Protein AF-A0A524I7G1-F1 (afdb_monomer_lite)

Radius of gyration: 54.38 Å; chains: 1; bounding box: 117×75×158 Å

Structure (mmCIF, N/CA/C/O backbone):
data_AF-A0A524I7G1-F1
#
_entry.id   AF-A0A524I7G1-F1
#
loop_
_atom_site.group_PDB
_atom_site.id
_atom_site.type_symbol
_atom_site.label_atom_id
_atom_site.label_alt_id
_atom_site.label_comp_id
_atom_site.label_asym_id
_atom_site.label_entity_id
_atom_site.label_seq_id
_atom_site.pdbx_PDB_ins_code
_atom_site.Cartn_x
_atom_site.Cartn_y
_atom_site.Cartn_z
_atom_site.occupancy
_atom_site.B_iso_or_equiv
_atom_site.auth_seq_id
_atom_site.auth_comp_id
_atom_site.auth_asym_id
_atom_site.auth_atom_id
_atom_site.pdbx_PDB_model_num
ATOM 1 N N . MET A 1 1 ? -1.199 40.146 -35.892 1.00 46.69 1 MET A N 1
ATOM 2 C CA . MET A 1 1 ? -0.557 39.262 -34.895 1.00 46.69 1 MET A CA 1
ATOM 3 C C . MET A 1 1 ? 0.702 39.937 -34.345 1.00 46.69 1 MET A C 1
ATOM 5 O O . MET A 1 1 ? 1.785 39.665 -34.828 1.00 46.69 1 MET A O 1
ATOM 9 N N . GLU A 1 2 ? 0.576 40.839 -33.365 1.00 46.53 2 GLU A N 1
ATOM 10 C CA . GLU A 1 2 ? 1.719 41.584 -32.778 1.00 46.53 2 GLU A CA 1
ATOM 11 C C . GLU A 1 2 ? 1.653 41.662 -31.230 1.00 46.53 2 GLU A C 1
ATOM 13 O O . GLU A 1 2 ? 2.109 42.612 -30.600 1.00 46.53 2 GLU A O 1
ATOM 18 N N . GLY A 1 3 ? 1.058 40.661 -30.571 1.00 43.62 3 GLY A N 1
ATOM 19 C CA . GLY A 1 3 ? 0.823 40.699 -29.116 1.00 43.62 3 GLY A CA 1
ATOM 20 C C . GLY A 1 3 ? 1.832 39.930 -28.258 1.00 43.62 3 GLY A C 1
ATOM 21 O O . GLY A 1 3 ? 2.107 40.324 -27.128 1.00 43.62 3 GLY A O 1
ATOM 22 N N . LEU A 1 4 ? 2.394 38.829 -28.768 1.00 42.44 4 LEU A N 1
ATOM 23 C CA . LEU A 1 4 ? 3.133 37.868 -27.934 1.00 42.44 4 LEU A CA 1
ATOM 24 C C . LEU A 1 4 ? 4.644 38.128 -27.906 1.00 42.44 4 LEU A C 1
ATOM 26 O O . LEU A 1 4 ? 5.253 38.078 -26.839 1.00 42.44 4 LEU A O 1
ATOM 30 N N . PHE A 1 5 ? 5.238 38.514 -29.037 1.00 43.06 5 PHE A N 1
ATOM 31 C CA . PHE A 1 5 ? 6.675 38.798 -29.128 1.00 43.06 5 PHE A CA 1
ATOM 32 C C . PHE A 1 5 ? 7.083 40.034 -28.306 1.00 43.06 5 PHE A C 1
ATOM 34 O O . PHE A 1 5 ? 8.069 40.012 -27.569 1.00 43.06 5 PHE A O 1
ATOM 41 N N . LYS A 1 6 ? 6.257 41.089 -28.328 1.00 45.06 6 LYS A N 1
ATOM 42 C CA . LYS A 1 6 ? 6.466 42.311 -27.531 1.00 45.06 6 LYS A CA 1
ATOM 43 C C . LYS A 1 6 ? 6.351 42.040 -26.024 1.00 45.06 6 LYS A C 1
ATOM 45 O O . LYS A 1 6 ? 7.119 42.586 -25.236 1.00 45.06 6 LYS A O 1
ATOM 50 N N . LYS A 1 7 ? 5.446 41.136 -25.625 1.00 45.25 7 LYS A N 1
ATOM 51 C CA . LYS A 1 7 ? 5.251 40.715 -24.226 1.00 45.25 7 LYS A CA 1
ATOM 52 C C . LYS A 1 7 ? 6.408 39.838 -23.728 1.00 45.25 7 LYS A C 1
ATOM 54 O O . LYS A 1 7 ? 6.850 40.009 -22.594 1.00 45.25 7 LYS A O 1
ATOM 59 N N . ALA A 1 8 ? 6.962 38.985 -24.593 1.00 46.06 8 ALA A N 1
ATOM 60 C CA . ALA A 1 8 ? 8.158 38.191 -24.303 1.00 46.06 8 ALA A CA 1
ATOM 61 C C . ALA A 1 8 ? 9.418 39.064 -24.133 1.00 46.06 8 ALA A C 1
ATOM 63 O O . ALA A 1 8 ? 10.217 38.824 -23.228 1.00 46.06 8 ALA A O 1
ATOM 64 N N . LEU A 1 9 ? 9.564 40.125 -24.935 1.00 47.22 9 LEU A N 1
ATOM 65 C CA . LEU A 1 9 ? 10.665 41.088 -24.805 1.00 47.22 9 LEU A CA 1
ATOM 66 C C . LEU A 1 9 ? 10.594 41.902 -23.503 1.00 47.22 9 LEU A C 1
ATOM 68 O O . LEU A 1 9 ? 11.620 42.092 -22.849 1.00 47.22 9 LEU A O 1
ATOM 72 N N . ILE A 1 10 ? 9.396 42.323 -23.078 1.00 49.62 10 ILE A N 1
ATOM 73 C CA . ILE A 1 10 ? 9.199 43.042 -21.806 1.00 49.62 10 ILE A CA 1
ATOM 74 C C . ILE A 1 10 ? 9.500 42.129 -20.608 1.00 49.62 10 ILE A C 1
ATOM 76 O O . ILE A 1 10 ? 10.210 42.541 -19.691 1.00 49.62 10 ILE A O 1
ATOM 80 N N . LEU A 1 11 ? 9.052 40.869 -20.646 1.00 46.66 11 LEU A N 1
ATOM 81 C CA . LEU A 1 11 ? 9.322 39.887 -19.589 1.00 46.66 11 LEU A CA 1
ATOM 82 C C . LEU A 1 11 ? 10.808 39.505 -19.507 1.00 46.66 11 LEU A C 1
ATOM 84 O O . LEU A 1 11 ? 11.337 39.367 -18.405 1.00 46.66 11 LEU A O 1
ATOM 88 N N . ARG A 1 12 ? 11.517 39.407 -20.641 1.00 45.84 12 ARG A N 1
ATOM 89 C CA . ARG A 1 12 ? 12.973 39.171 -20.669 1.00 45.84 12 ARG A CA 1
ATOM 90 C C . ARG A 1 12 ? 13.753 40.349 -20.073 1.00 45.84 12 ARG A C 1
ATOM 92 O O . ARG A 1 12 ? 14.701 40.125 -19.322 1.00 45.84 12 ARG A O 1
ATOM 99 N N . ARG A 1 13 ? 13.311 41.588 -20.326 1.00 43.94 13 ARG A N 1
ATOM 100 C CA . ARG A 1 13 ? 13.908 42.811 -19.757 1.00 43.94 13 ARG A CA 1
ATOM 101 C C . ARG A 1 13 ? 13.648 42.938 -18.249 1.00 43.94 13 ARG A C 1
ATOM 103 O O . ARG A 1 13 ? 14.554 43.294 -17.503 1.00 43.94 13 ARG A O 1
ATOM 110 N N . GLN A 1 14 ? 12.451 42.567 -17.785 1.00 41.66 14 GLN A N 1
ATOM 111 C CA . GLN A 1 14 ? 12.109 42.507 -16.355 1.00 41.66 14 GLN A CA 1
ATOM 112 C C . GLN A 1 14 ? 12.912 41.435 -15.601 1.00 41.66 14 GLN A C 1
ATOM 114 O O . GLN A 1 14 ? 13.353 41.675 -14.477 1.00 41.66 14 GLN A O 1
ATOM 119 N N . LYS A 1 15 ? 13.160 40.273 -16.225 1.00 43.09 15 LYS A N 1
ATOM 120 C CA . LYS A 1 15 ? 13.949 39.184 -15.623 1.00 43.09 15 LYS A CA 1
ATOM 121 C C . LYS A 1 15 ? 15.436 39.544 -15.488 1.00 43.09 15 LYS A C 1
ATOM 123 O O . LYS A 1 15 ? 16.045 39.176 -14.489 1.00 43.09 15 LYS A O 1
ATOM 128 N N . GLN A 1 16 ? 15.989 40.307 -16.437 1.00 41.03 16 GLN A N 1
ATOM 129 C CA . GLN A 1 16 ? 17.364 40.824 -16.359 1.00 41.03 16 GLN A CA 1
ATOM 130 C C . GLN A 1 16 ? 17.542 41.918 -15.293 1.00 41.03 16 GLN A C 1
ATOM 132 O O . GLN A 1 16 ? 18.594 41.984 -14.666 1.00 41.03 16 GLN A O 1
ATOM 137 N N . LEU A 1 17 ? 16.520 42.738 -15.022 1.00 36.72 17 LEU A N 1
ATOM 138 C CA . LEU A 1 17 ? 16.578 43.738 -13.943 1.00 36.72 17 LEU A CA 1
ATOM 139 C C . LEU A 1 17 ? 16.483 43.099 -12.547 1.00 36.72 17 LEU A C 1
ATOM 141 O O . LEU A 1 17 ? 17.135 43.553 -11.610 1.00 36.72 17 LEU A O 1
ATOM 145 N N . LEU A 1 18 ? 15.735 42.001 -12.411 1.00 39.38 18 LEU A N 1
ATOM 146 C CA . LEU A 1 18 ? 15.604 41.264 -11.148 1.00 39.38 18 LEU A CA 1
ATOM 147 C C . LEU A 1 18 ? 16.825 40.390 -10.814 1.00 39.38 18 LEU A C 1
ATOM 149 O O . LEU A 1 18 ? 17.069 40.128 -9.636 1.00 39.38 18 LEU A O 1
ATOM 153 N N . SER A 1 19 ? 17.623 39.970 -11.805 1.00 39.62 19 SER A N 1
ATOM 154 C CA . SER A 1 19 ? 18.880 39.247 -11.553 1.00 39.62 19 SER A CA 1
ATOM 155 C C . SER A 1 19 ? 20.013 40.152 -11.063 1.00 39.62 19 SER A C 1
ATOM 157 O O . SER A 1 19 ? 20.916 39.667 -10.392 1.00 39.62 19 SER A O 1
ATOM 159 N N . VAL A 1 20 ? 19.950 41.459 -11.339 1.00 39.66 20 VAL A N 1
ATOM 160 C CA . VAL A 1 20 ? 20.956 42.440 -10.886 1.00 39.66 20 VAL A CA 1
ATOM 161 C C . VAL A 1 20 ? 20.718 42.878 -9.431 1.00 39.66 20 VAL A C 1
ATOM 163 O O . VAL A 1 20 ? 21.661 43.228 -8.734 1.00 39.66 20 VAL A O 1
ATOM 166 N N . ILE A 1 21 ? 19.487 42.772 -8.918 1.00 40.44 21 ILE A N 1
ATOM 167 C CA . ILE A 1 21 ? 19.140 43.167 -7.536 1.00 40.44 21 ILE A CA 1
ATOM 168 C C . ILE A 1 21 ? 19.451 42.054 -6.508 1.00 40.44 21 ILE A C 1
ATOM 170 O O . ILE A 1 21 ? 19.509 42.316 -5.308 1.00 40.44 21 ILE A O 1
ATOM 174 N N . LYS A 1 22 ? 19.693 40.807 -6.944 1.00 39.81 22 LYS A N 1
ATOM 175 C CA . LYS A 1 22 ? 19.838 39.651 -6.034 1.00 39.81 22 LYS A CA 1
ATOM 176 C C . LYS A 1 22 ? 21.284 39.224 -5.738 1.00 39.81 22 LYS A C 1
ATOM 178 O O . LYS A 1 22 ? 21.479 38.342 -4.904 1.00 39.81 22 LYS A O 1
ATOM 183 N N . SER A 1 23 ? 22.303 39.831 -6.354 1.00 36.16 23 SER A N 1
ATOM 184 C CA . SER A 1 23 ? 23.707 39.510 -6.055 1.00 36.16 23 SER A CA 1
ATOM 185 C C . SER A 1 23 ? 24.426 40.653 -5.334 1.00 36.16 23 SER A C 1
ATOM 187 O O . SER A 1 23 ? 24.880 41.601 -5.964 1.00 36.16 23 SER A O 1
ATOM 189 N N . ARG A 1 24 ? 24.596 40.457 -4.019 1.00 33.34 24 ARG A N 1
ATOM 190 C CA . ARG A 1 24 ? 25.466 41.178 -3.068 1.00 33.34 24 ARG A CA 1
ATOM 191 C C . ARG A 1 24 ? 25.043 42.598 -2.680 1.00 33.34 24 ARG A C 1
ATOM 193 O O . ARG A 1 24 ? 25.169 43.554 -3.432 1.00 33.34 24 ARG A O 1
ATOM 200 N N . GLY A 1 25 ? 24.646 42.723 -1.413 1.00 40.25 25 GLY A N 1
ATOM 201 C CA . GLY A 1 25 ? 24.700 43.989 -0.701 1.00 40.25 25 GLY A CA 1
ATOM 202 C C . GLY A 1 25 ? 26.152 44.422 -0.519 1.00 40.25 25 GLY A C 1
ATOM 203 O O . GLY A 1 25 ? 26.925 43.701 0.095 1.00 40.25 25 GLY A O 1
ATOM 204 N N . THR A 1 26 ? 26.494 45.562 -1.105 1.00 31.53 26 THR A N 1
ATOM 205 C CA . THR A 1 26 ? 27.178 46.712 -0.496 1.00 31.53 26 THR A CA 1
ATOM 206 C C . THR A 1 26 ? 27.207 47.817 -1.547 1.00 31.53 26 THR A C 1
ATOM 208 O O . THR A 1 26 ? 27.421 47.563 -2.729 1.00 31.53 26 THR A O 1
ATOM 211 N N . SER A 1 27 ? 26.936 49.029 -1.089 1.00 41.47 27 SER A N 1
ATOM 212 C CA . SER A 1 27 ? 26.895 50.305 -1.796 1.00 41.47 27 SER A CA 1
ATOM 213 C C . SER A 1 27 ? 28.034 50.504 -2.803 1.00 41.47 27 SER A C 1
ATOM 215 O O . SER A 1 27 ? 29.186 50.326 -2.429 1.00 41.47 27 SER A O 1
ATOM 217 N N . SER A 1 28 ? 27.699 50.936 -4.025 1.00 35.47 28 SER A N 1
ATOM 218 C CA . SER A 1 28 ? 28.383 52.013 -4.766 1.00 35.47 28 SER A CA 1
ATOM 219 C C . SER A 1 28 ? 27.635 52.309 -6.069 1.00 35.47 28 SER A C 1
ATOM 221 O O . SER A 1 28 ? 27.418 51.434 -6.905 1.00 35.47 28 SER A O 1
ATOM 223 N N . ILE A 1 29 ? 27.206 53.562 -6.220 1.00 43.28 29 ILE A N 1
ATOM 224 C CA . ILE A 1 29 ? 26.580 54.104 -7.427 1.00 43.28 29 ILE A CA 1
ATOM 225 C C . ILE A 1 29 ? 27.719 54.549 -8.344 1.00 43.28 29 ILE A C 1
ATOM 227 O O . ILE A 1 29 ? 28.180 55.677 -8.225 1.00 43.28 29 ILE A O 1
ATOM 231 N N . GLU A 1 30 ? 28.209 53.671 -9.219 1.00 40.88 30 GLU A N 1
ATOM 232 C CA . GLU A 1 30 ? 29.258 54.072 -10.176 1.00 40.88 30 GLU A CA 1
ATOM 233 C C . GLU A 1 30 ? 29.234 53.297 -11.505 1.00 40.88 30 GLU A C 1
ATOM 235 O O . GLU A 1 30 ? 30.241 53.176 -12.190 1.00 40.88 30 GLU A O 1
ATOM 240 N N . GLY A 1 31 ? 28.075 52.760 -11.906 1.00 42.34 31 GLY A N 1
ATOM 241 C CA . GLY A 1 31 ? 28.006 51.915 -13.109 1.00 42.34 31 GLY A CA 1
ATOM 242 C C . GLY A 1 31 ? 26.712 51.948 -13.915 1.00 42.34 31 GLY A C 1
ATOM 243 O O . GLY A 1 31 ? 26.528 51.098 -14.781 1.00 42.34 31 GLY A O 1
ATOM 244 N N . LEU A 1 32 ? 25.798 52.886 -13.662 1.00 39.69 32 LEU A N 1
ATOM 245 C CA . LEU A 1 32 ? 24.541 52.974 -14.411 1.00 39.69 32 LEU A CA 1
ATOM 246 C C . LEU A 1 32 ? 24.532 54.231 -15.280 1.00 39.69 32 LEU A C 1
ATOM 248 O O . LEU A 1 32 ? 24.134 55.303 -14.837 1.00 39.69 32 LEU A O 1
ATOM 252 N N . ASN A 1 33 ? 24.936 54.070 -16.541 1.00 45.69 33 ASN A N 1
ATOM 253 C CA . ASN A 1 33 ? 24.599 55.013 -17.605 1.00 45.69 33 ASN A CA 1
ATOM 254 C C . ASN A 1 33 ? 23.084 54.938 -17.861 1.00 45.69 33 ASN A C 1
ATOM 256 O O . ASN A 1 33 ? 22.608 54.155 -18.684 1.00 45.69 33 ASN A O 1
ATOM 260 N N . LEU A 1 34 ? 22.327 55.729 -17.105 1.00 46.25 34 LEU A N 1
ATOM 261 C CA . LEU A 1 34 ? 20.907 56.001 -17.309 1.00 46.25 34 LEU A CA 1
ATOM 262 C C . LEU A 1 34 ? 20.759 57.471 -17.743 1.00 46.25 34 LEU A C 1
ATOM 264 O O . LEU A 1 34 ? 21.398 58.330 -17.136 1.00 46.25 34 LEU A O 1
ATOM 268 N N . PRO A 1 35 ? 19.936 57.788 -18.760 1.00 49.19 35 PRO A N 1
ATOM 269 C CA . PRO A 1 35 ? 19.720 59.164 -19.202 1.00 49.19 35 PRO A CA 1
ATOM 270 C C . PRO A 1 35 ? 19.183 60.048 -18.067 1.00 49.19 35 PRO A C 1
ATOM 272 O O . PRO A 1 35 ? 18.257 59.668 -17.345 1.00 49.19 35 PRO A O 1
ATOM 275 N N . GLU A 1 36 ? 19.753 61.243 -17.911 1.00 50.78 36 GLU A N 1
ATOM 276 C CA . GLU A 1 36 ? 19.359 62.208 -16.885 1.00 50.78 36 GLU A CA 1
ATOM 277 C C . GLU A 1 36 ? 17.885 62.630 -17.045 1.00 50.78 36 GLU A C 1
ATOM 279 O O . GLU A 1 36 ? 17.520 63.323 -17.991 1.00 50.78 36 GLU A O 1
ATOM 284 N N . GLY A 1 37 ? 17.016 62.235 -16.103 1.00 54.12 37 GLY A N 1
ATOM 285 C CA . GLY A 1 37 ? 15.655 62.788 -15.998 1.00 54.12 37 GLY A CA 1
ATOM 286 C C . GLY A 1 37 ? 14.572 61.875 -15.412 1.00 54.12 37 GLY A C 1
ATOM 287 O O . GLY A 1 37 ? 13.609 62.381 -14.836 1.00 54.12 37 GLY A O 1
ATOM 288 N N . GLU A 1 38 ? 14.708 60.548 -15.488 1.00 48.97 38 GLU A N 1
ATOM 289 C CA . GLU A 1 38 ? 13.632 59.625 -15.068 1.00 48.97 38 GLU A CA 1
ATOM 290 C C . GLU A 1 38 ? 13.633 59.287 -13.568 1.00 48.97 38 GLU A C 1
ATOM 292 O O . GLU A 1 38 ? 12.568 59.110 -12.974 1.00 48.97 38 GLU A O 1
ATOM 297 N N . GLY A 1 39 ? 14.795 59.300 -12.905 1.00 45.94 39 GLY A N 1
ATOM 298 C CA . GLY A 1 39 ? 14.904 58.934 -11.483 1.00 45.94 39 GLY A CA 1
ATOM 299 C C . GLY A 1 39 ? 14.147 59.862 -10.521 1.00 45.94 39 GLY A C 1
ATOM 300 O O . GLY A 1 39 ? 13.663 59.421 -9.481 1.00 45.94 39 GLY A O 1
ATOM 301 N N . ARG A 1 40 ? 13.968 61.142 -10.878 1.00 52.66 40 ARG A N 1
ATOM 302 C CA . ARG A 1 40 ? 13.246 62.109 -10.027 1.00 52.66 40 ARG A CA 1
ATOM 303 C C . ARG A 1 40 ? 11.725 61.948 -10.097 1.00 52.66 40 ARG A C 1
ATOM 305 O O . ARG A 1 40 ? 11.042 62.292 -9.138 1.00 52.66 40 ARG A O 1
ATOM 312 N N . LYS A 1 41 ? 11.187 61.410 -11.199 1.00 50.75 41 LYS A N 1
ATOM 313 C CA . LYS A 1 41 ? 9.737 61.207 -11.368 1.00 50.75 41 LYS A CA 1
ATOM 314 C C . LYS A 1 41 ? 9.225 60.032 -10.537 1.00 50.75 41 LYS A C 1
ATOM 316 O O . LYS A 1 41 ? 8.182 60.155 -9.909 1.00 50.75 41 LYS A O 1
ATOM 321 N N . ILE A 1 42 ? 10.001 58.952 -10.461 1.00 52.59 42 ILE A N 1
ATOM 322 C CA . ILE A 1 42 ? 9.640 57.739 -9.713 1.00 52.59 42 ILE A CA 1
ATOM 323 C C . ILE A 1 42 ? 9.623 58.006 -8.198 1.00 52.59 42 ILE A C 1
ATOM 325 O O . ILE A 1 42 ? 8.712 57.565 -7.502 1.00 52.59 42 ILE A O 1
ATOM 329 N N . LEU A 1 43 ? 10.572 58.797 -7.683 1.00 50.75 43 LEU A N 1
ATOM 330 C CA . LEU A 1 43 ? 10.605 59.172 -6.262 1.00 50.75 43 LEU A CA 1
ATOM 331 C C . LEU A 1 43 ? 9.426 60.077 -5.860 1.00 50.75 43 LEU A C 1
ATOM 333 O O . LEU A 1 43 ? 8.840 59.883 -4.798 1.00 50.75 43 LEU A O 1
ATOM 337 N N . ALA A 1 44 ? 9.016 61.005 -6.732 1.00 56.34 44 ALA A N 1
ATOM 338 C CA . ALA A 1 44 ? 7.862 61.873 -6.482 1.00 56.34 44 ALA A CA 1
ATOM 339 C C . ALA A 1 44 ? 6.514 61.121 -6.506 1.00 56.34 44 ALA A C 1
ATOM 341 O O . ALA A 1 44 ? 5.548 61.552 -5.873 1.00 56.34 44 ALA A O 1
ATOM 342 N N . GLU A 1 45 ? 6.433 60.004 -7.231 1.00 51.22 45 GLU A N 1
ATOM 343 C CA . GLU A 1 45 ? 5.230 59.168 -7.323 1.00 51.22 45 GLU A CA 1
ATOM 344 C C . GLU A 1 45 ? 5.065 58.262 -6.088 1.00 51.22 45 GLU A C 1
ATOM 346 O O . GLU A 1 45 ? 3.945 58.046 -5.617 1.00 51.22 45 GLU A O 1
ATOM 351 N N . ILE A 1 46 ? 6.182 57.828 -5.490 1.00 48.50 46 ILE A N 1
ATOM 352 C CA . ILE A 1 46 ? 6.214 57.044 -4.246 1.00 48.50 46 ILE A CA 1
ATOM 353 C C . ILE A 1 46 ? 5.783 57.895 -3.037 1.00 48.50 46 ILE A C 1
ATOM 355 O O . ILE A 1 46 ? 4.932 57.457 -2.259 1.00 48.50 46 ILE A O 1
ATOM 359 N N . ASP A 1 47 ? 6.262 59.137 -2.912 1.00 47.66 47 ASP A N 1
ATOM 360 C CA . ASP A 1 47 ? 5.874 60.031 -1.801 1.00 47.66 47 ASP A CA 1
ATOM 361 C C . ASP A 1 47 ? 4.384 60.424 -1.834 1.00 47.66 47 ASP A C 1
ATOM 363 O O . ASP A 1 47 ? 3.738 60.608 -0.790 1.00 47.66 47 ASP A O 1
ATOM 367 N N . ARG A 1 48 ? 3.793 60.495 -3.035 1.00 48.53 48 ARG A N 1
ATOM 368 C CA . ARG A 1 48 ? 2.361 60.783 -3.219 1.00 48.53 48 ARG A CA 1
ATOM 369 C C . ARG A 1 48 ? 1.462 59.620 -2.799 1.00 48.53 48 ARG A C 1
ATOM 371 O O . ARG A 1 48 ? 0.366 59.865 -2.300 1.00 48.53 48 ARG A O 1
ATOM 378 N N . ALA A 1 49 ? 1.921 58.378 -2.953 1.00 44.47 49 ALA A N 1
ATOM 379 C CA . ALA A 1 49 ? 1.166 57.189 -2.558 1.00 44.47 49 ALA A CA 1
ATOM 380 C C . ALA A 1 49 ? 1.179 56.953 -1.034 1.00 44.47 49 ALA A C 1
ATOM 382 O O . ALA A 1 49 ? 0.211 56.431 -0.479 1.00 44.47 49 ALA A O 1
ATOM 383 N N . VAL A 1 50 ? 2.237 57.384 -0.340 1.00 47.28 50 VAL A N 1
ATOM 384 C CA . VAL A 1 50 ? 2.417 57.166 1.109 1.00 47.28 50 VAL A CA 1
ATOM 385 C C . VAL A 1 50 ? 1.723 58.240 1.964 1.00 47.28 50 VAL A C 1
ATOM 387 O O . VAL A 1 50 ? 1.351 57.987 3.111 1.00 47.28 50 VAL A O 1
ATOM 390 N N . SER A 1 51 ? 1.441 59.419 1.406 1.00 45.25 51 SER A N 1
ATOM 391 C CA . SER A 1 51 ? 0.858 60.545 2.158 1.00 45.25 51 SER A CA 1
ATOM 392 C C . SER A 1 51 ? -0.677 60.507 2.310 1.00 45.25 51 SER A C 1
ATOM 394 O O . SER A 1 51 ? -1.243 61.343 3.010 1.00 45.25 51 SER A O 1
ATOM 396 N N . GLY A 1 52 ? -1.375 59.550 1.681 1.00 44.53 52 GLY A N 1
ATOM 397 C CA . GLY A 1 52 ? -2.840 59.577 1.529 1.00 44.53 52 GLY A CA 1
ATOM 398 C C . GLY A 1 52 ? -3.693 58.908 2.618 1.00 44.53 52 GLY A C 1
ATOM 399 O O . GLY A 1 52 ? -4.911 59.070 2.594 1.00 44.53 52 GLY A O 1
ATOM 400 N N . LYS A 1 53 ? -3.124 58.150 3.567 1.00 43.44 53 LYS A N 1
ATOM 401 C CA . LYS A 1 53 ? -3.912 57.468 4.618 1.00 43.44 53 LYS A CA 1
ATOM 402 C C . LYS A 1 53 ? -3.170 57.399 5.955 1.00 43.44 53 LYS A C 1
ATOM 404 O O . LYS A 1 53 ? -2.648 56.358 6.336 1.00 43.44 53 LYS A O 1
ATOM 409 N N . LYS A 1 54 ? -3.173 58.505 6.701 1.00 37.59 54 LYS A N 1
ATOM 410 C CA . LYS A 1 54 ? -2.903 58.491 8.147 1.00 37.59 54 LYS A CA 1
ATOM 411 C C . LYS A 1 54 ? -4.236 58.456 8.897 1.00 37.59 54 LYS A C 1
ATOM 413 O O . LYS A 1 54 ? -4.928 59.465 8.969 1.00 37.59 54 LYS A O 1
ATOM 418 N N . LEU A 1 55 ? -4.598 57.295 9.443 1.00 38.78 55 LEU A N 1
ATOM 419 C CA . LEU A 1 55 ? -5.606 57.197 10.500 1.00 38.78 55 LEU A CA 1
ATOM 420 C C . LEU A 1 55 ? -4.942 57.632 11.813 1.00 38.78 55 LEU A C 1
ATOM 422 O O . LEU A 1 55 ? -3.974 57.019 12.255 1.00 38.78 55 LEU A O 1
ATOM 426 N N . LEU A 1 56 ? -5.437 58.723 12.397 1.00 43.25 56 LEU A N 1
ATOM 427 C CA . LEU A 1 56 ? -5.023 59.221 13.707 1.00 43.25 56 LEU A CA 1
ATOM 428 C C . LEU A 1 56 ? -5.600 58.300 14.791 1.00 43.25 56 LEU A C 1
ATOM 430 O O . LEU A 1 56 ? -6.807 58.282 15.022 1.00 43.25 56 LEU A O 1
ATOM 434 N N . ILE A 1 57 ? -4.730 57.529 15.437 1.00 38.09 57 ILE A N 1
ATOM 435 C CA . ILE A 1 57 ? -5.043 56.727 16.623 1.00 38.09 57 ILE A CA 1
ATOM 436 C C . ILE A 1 57 ? -4.861 57.642 17.842 1.00 38.09 57 ILE A C 1
ATOM 438 O O . ILE A 1 57 ? -3.799 58.237 17.999 1.00 38.09 57 ILE A O 1
ATOM 442 N N . ASN A 1 58 ? -5.896 57.784 18.674 1.00 48.09 58 ASN A N 1
ATOM 443 C CA . ASN A 1 58 ? -5.856 58.556 19.922 1.00 48.09 58 ASN A CA 1
ATOM 444 C C . ASN A 1 58 ? -6.035 57.625 21.141 1.00 48.09 58 ASN A C 1
ATOM 446 O O . ASN A 1 58 ? -6.720 56.597 21.052 1.00 48.09 58 ASN A O 1
ATOM 450 N N . ASP A 1 59 ? -5.473 58.029 22.283 1.00 46.81 59 ASP A N 1
ATOM 451 C CA . ASP A 1 59 ? -5.252 57.272 23.532 1.00 46.81 59 ASP A CA 1
ATOM 452 C C . ASP A 1 59 ? -6.521 56.879 24.322 1.00 46.81 59 ASP A C 1
ATOM 454 O O . ASP A 1 59 ? -6.456 56.478 25.482 1.00 46.81 59 ASP A O 1
ATOM 458 N N . LYS A 1 60 ? -7.710 56.945 23.711 1.00 42.09 60 LYS A N 1
ATOM 459 C CA . LYS A 1 60 ? -8.980 56.504 24.325 1.00 42.09 60 LYS A CA 1
ATOM 460 C C . LYS A 1 60 ? -9.627 55.292 23.648 1.00 42.09 60 LYS A C 1
ATOM 462 O O . LYS A 1 60 ? -10.755 54.946 23.976 1.00 42.09 60 LYS A O 1
ATOM 467 N N . THR A 1 61 ? -8.920 54.619 22.739 1.00 45.28 61 THR A N 1
ATOM 468 C CA . THR A 1 61 ? -9.473 53.482 21.971 1.00 45.28 61 THR A CA 1
ATOM 469 C C . THR A 1 61 ? -9.321 52.123 22.681 1.00 45.28 61 THR A C 1
ATOM 471 O O . THR A 1 61 ? -9.889 51.134 22.234 1.00 45.28 61 THR A O 1
ATOM 474 N N . PHE A 1 62 ? -8.622 52.049 23.821 1.00 39.50 62 PHE A N 1
ATOM 475 C CA . PHE A 1 62 ? -8.356 50.780 24.516 1.00 39.50 62 PHE A CA 1
ATOM 476 C C . PHE A 1 62 ? -8.663 50.819 26.019 1.00 39.50 62 PHE A C 1
ATOM 478 O O . PHE A 1 62 ? -7.775 50.660 26.852 1.00 39.50 62 PHE A O 1
ATOM 485 N N . SER A 1 63 ? -9.934 50.958 26.394 1.00 39.25 63 SER A N 1
ATOM 486 C CA . SER A 1 63 ? -10.371 50.545 27.734 1.00 39.25 63 SER A CA 1
ATOM 487 C C . SER A 1 63 ? -11.643 49.703 27.661 1.00 39.25 63 SER A C 1
ATOM 489 O O . SER A 1 63 ? -12.765 50.198 27.639 1.00 39.25 63 SER A O 1
ATOM 491 N N . PHE A 1 64 ? -11.450 48.384 27.629 1.00 39.69 64 PHE A N 1
ATOM 492 C CA . PHE A 1 64 ? -12.516 47.404 27.807 1.00 39.69 64 PHE A CA 1
ATOM 493 C C . PHE A 1 64 ? -12.297 46.687 29.143 1.00 39.69 64 PHE A C 1
ATOM 495 O O . PHE A 1 64 ? -11.337 45.938 29.311 1.00 39.69 64 PHE A O 1
ATOM 502 N N . THR A 1 65 ? -13.169 46.937 30.118 1.00 41.16 65 THR A N 1
ATOM 503 C CA . THR A 1 65 ? -13.188 46.240 31.409 1.00 41.16 65 THR A CA 1
ATOM 504 C C . THR A 1 65 ? -14.207 45.101 31.349 1.00 41.16 65 THR A C 1
ATOM 506 O O . THR A 1 65 ? -15.414 45.328 31.290 1.00 41.16 65 THR A O 1
ATOM 509 N N . SER A 1 66 ? -13.746 43.845 31.352 1.00 39.81 66 SER A N 1
ATOM 510 C CA . SER A 1 66 ? -14.650 42.687 31.300 1.00 39.81 66 SER A CA 1
ATOM 511 C C . SER A 1 66 ? -15.200 42.344 32.694 1.00 39.81 66 SER A C 1
ATOM 513 O O . SER A 1 66 ? -14.446 41.990 33.603 1.00 39.81 66 SER A O 1
ATOM 515 N N . LYS A 1 67 ? -16.527 42.405 32.861 1.00 43.00 67 LYS A N 1
ATOM 516 C CA . LYS A 1 67 ? -17.271 41.811 33.985 1.00 43.00 67 LYS A CA 1
ATOM 517 C C . LYS A 1 67 ? -17.734 40.405 33.586 1.00 43.00 67 LYS A C 1
ATOM 519 O O . LYS A 1 67 ? -18.822 40.278 33.036 1.00 43.00 67 LYS A O 1
ATOM 524 N N . LYS A 1 68 ? -16.919 39.376 33.850 1.00 47.47 68 LYS A N 1
ATOM 525 C CA . LYS A 1 68 ? -17.311 37.991 34.223 1.00 47.47 68 LYS A CA 1
ATOM 526 C C . LYS A 1 68 ? -16.086 37.069 34.144 1.00 47.47 68 LYS A C 1
ATOM 528 O O . LYS A 1 68 ? -15.488 36.916 33.085 1.00 47.47 68 LYS A O 1
ATOM 533 N N . LYS A 1 69 ? -15.736 36.429 35.268 1.00 49.22 69 LYS A N 1
ATOM 534 C CA . LYS A 1 69 ? -14.759 35.329 35.315 1.00 49.22 69 LYS A CA 1
ATOM 535 C C . LYS A 1 69 ? -15.332 34.144 34.533 1.00 49.22 69 LYS A C 1
ATOM 537 O O . LYS A 1 69 ? -16.202 33.449 35.044 1.00 49.22 69 LYS A O 1
ATOM 542 N N . SER A 1 70 ? -14.864 33.928 33.306 1.00 42.47 70 SER A N 1
ATOM 543 C CA . SER A 1 70 ? -15.080 32.676 32.579 1.00 42.47 70 SER A CA 1
ATOM 544 C C . SER A 1 70 ? -13.761 31.905 32.550 1.00 42.47 70 SER A C 1
ATOM 546 O O . SER A 1 70 ? -12.758 32.369 32.017 1.00 42.47 70 SER A O 1
ATOM 548 N N . PHE A 1 71 ? -13.750 30.739 33.192 1.00 48.59 71 PHE A N 1
ATOM 549 C CA . PHE A 1 71 ? -12.580 29.863 33.314 1.00 48.59 71 PHE A CA 1
ATOM 550 C C . PHE A 1 71 ? -12.277 29.086 32.009 1.00 48.59 71 PHE A C 1
ATOM 552 O O . PHE A 1 71 ? -11.262 28.411 31.918 1.00 48.59 71 PHE A O 1
ATOM 559 N N . GLY A 1 72 ? -13.124 29.197 30.974 1.00 51.78 72 GLY A N 1
ATOM 560 C CA . GLY A 1 72 ? -12.992 28.438 29.718 1.00 51.78 72 GLY A CA 1
ATOM 561 C C . GLY A 1 72 ? -12.251 29.140 28.570 1.00 51.78 72 GLY A C 1
ATOM 562 O O . GLY A 1 72 ? -11.765 28.474 27.662 1.00 51.78 72 GLY A O 1
ATOM 563 N N . LEU A 1 73 ? -12.122 30.471 28.590 1.00 45.19 73 LEU A N 1
ATOM 564 C CA . LEU A 1 73 ? -11.541 31.233 27.472 1.00 45.19 73 LEU A CA 1
ATOM 565 C C . LEU A 1 73 ? -10.021 31.025 27.272 1.00 45.19 73 LEU A C 1
ATOM 567 O O . LEU A 1 73 ? -9.609 30.862 26.124 1.00 45.19 73 LEU A O 1
ATOM 571 N N . PRO A 1 74 ? -9.177 30.943 28.324 1.00 52.22 74 PRO A N 1
ATOM 572 C CA . PRO A 1 74 ? -7.742 30.684 28.153 1.00 52.22 74 PRO A CA 1
ATOM 573 C C . PRO A 1 74 ? -7.456 29.310 27.536 1.00 52.22 74 PRO A C 1
ATOM 575 O O . PRO A 1 74 ? -6.509 29.153 26.773 1.00 52.22 74 PRO A O 1
ATOM 578 N N . LEU A 1 75 ? -8.298 28.319 27.842 1.00 56.62 75 LEU A N 1
ATOM 579 C CA . LEU A 1 75 ? -8.141 26.940 27.381 1.00 56.62 75 LEU A CA 1
ATOM 580 C C . LEU A 1 75 ? -8.494 26.806 25.893 1.00 56.62 75 LEU A C 1
ATOM 582 O O . LEU A 1 75 ? -7.762 26.163 25.147 1.00 56.62 75 LEU A O 1
ATOM 586 N N . ILE A 1 76 ? -9.544 27.501 25.443 1.00 53.00 76 ILE A N 1
ATOM 587 C CA . ILE A 1 76 ? -9.923 27.575 24.023 1.00 53.00 76 ILE A CA 1
ATOM 588 C C . ILE A 1 76 ? -8.882 28.365 23.220 1.00 53.00 76 ILE A C 1
ATOM 590 O O . ILE A 1 76 ? -8.522 27.957 22.118 1.00 53.00 76 ILE A O 1
ATOM 594 N N . ILE A 1 77 ? -8.345 29.457 23.777 1.00 54.69 77 ILE A N 1
ATOM 595 C CA . ILE A 1 77 ? -7.288 30.243 23.125 1.00 54.69 77 ILE A CA 1
ATOM 596 C C . ILE A 1 77 ? -6.015 29.405 22.974 1.00 54.69 77 ILE A C 1
ATOM 598 O O . ILE A 1 77 ? -5.472 29.330 21.873 1.00 54.69 77 ILE A O 1
ATOM 602 N N . ASN A 1 78 ? -5.585 28.704 24.024 1.00 50.12 78 ASN A N 1
ATOM 603 C CA . ASN A 1 78 ? -4.414 27.831 23.954 1.00 50.12 78 ASN A CA 1
ATOM 604 C C . ASN A 1 78 ? -4.632 26.656 22.989 1.00 50.12 78 ASN A C 1
ATOM 606 O O . ASN A 1 78 ? -3.744 26.361 22.193 1.00 50.12 78 ASN A O 1
ATOM 610 N N . ALA A 1 79 ? -5.822 26.044 22.979 1.00 56.31 79 ALA A N 1
ATOM 611 C CA . ALA A 1 79 ? -6.167 25.002 22.011 1.00 56.31 79 ALA A CA 1
ATOM 612 C C . ALA A 1 79 ? -6.138 25.531 20.565 1.00 56.31 79 ALA A C 1
ATOM 614 O O . ALA A 1 79 ? -5.573 24.886 19.686 1.00 56.31 79 ALA A O 1
ATOM 615 N N . SER A 1 80 ? -6.662 26.737 20.320 1.00 44.88 80 SER A N 1
ATOM 616 C CA . SER A 1 80 ? -6.630 27.368 18.993 1.00 44.88 80 SER A CA 1
ATOM 617 C C . SER A 1 80 ? -5.213 27.754 18.550 1.00 44.88 80 SER A C 1
ATOM 619 O O . SER A 1 80 ? -4.873 27.583 17.383 1.00 44.88 80 SER A O 1
ATOM 621 N N . ALA A 1 81 ? -4.353 28.191 19.476 1.00 53.16 81 ALA A N 1
ATOM 622 C CA . ALA A 1 81 ? -2.957 28.509 19.190 1.00 53.16 81 ALA A CA 1
ATOM 623 C C . ALA A 1 81 ? -2.154 27.253 18.820 1.00 53.16 81 ALA A C 1
ATOM 625 O O . ALA A 1 81 ? -1.397 27.277 17.852 1.00 53.16 81 ALA A O 1
ATOM 626 N N . VAL A 1 82 ? -2.370 26.138 19.526 1.00 61.41 82 VAL A N 1
ATOM 627 C CA . VAL A 1 82 ? -1.759 24.840 19.190 1.00 61.41 82 VAL A CA 1
ATOM 628 C C . VAL A 1 82 ? -2.220 24.362 17.813 1.00 61.41 82 VAL A C 1
ATOM 630 O O . VAL A 1 82 ? -1.401 23.900 17.023 1.00 61.41 82 VAL A O 1
ATOM 633 N N . LEU A 1 83 ? -3.500 24.541 17.484 1.00 60.03 83 LEU A N 1
ATOM 634 C CA . LEU A 1 83 ? -4.064 24.143 16.192 1.00 60.03 83 LEU A CA 1
ATOM 635 C C . LEU A 1 83 ? -3.502 24.988 15.034 1.00 60.03 83 LEU A C 1
ATOM 637 O O . LEU A 1 83 ? -3.156 24.444 13.988 1.00 60.03 83 LEU A O 1
ATOM 641 N N . VAL A 1 84 ? -3.318 26.298 15.233 1.00 61.12 84 VAL A N 1
ATOM 642 C CA . VAL A 1 84 ? -2.689 27.195 14.244 1.00 61.12 84 VAL A CA 1
ATOM 643 C C . VAL A 1 84 ? -1.201 26.888 14.067 1.00 61.12 84 VAL A C 1
ATOM 645 O O . VAL A 1 84 ? -0.709 26.909 12.941 1.00 61.12 84 VAL A O 1
ATOM 648 N N . ILE A 1 85 ? -0.484 26.556 15.144 1.00 57.94 85 ILE A N 1
ATOM 649 C CA . ILE A 1 85 ? 0.925 26.145 15.067 1.00 57.94 85 ILE A CA 1
ATOM 650 C C . ILE A 1 85 ? 1.048 24.795 14.346 1.00 57.94 85 ILE A C 1
ATOM 652 O O . ILE A 1 85 ? 1.887 24.665 13.460 1.00 57.94 85 ILE A O 1
ATOM 656 N N . ALA A 1 86 ? 0.184 23.821 14.649 1.00 57.41 86 ALA A N 1
ATOM 657 C CA . ALA A 1 86 ? 0.168 22.518 13.983 1.00 57.41 86 ALA A CA 1
ATOM 658 C C . ALA A 1 86 ? -0.173 22.639 12.488 1.00 57.41 86 ALA A C 1
ATOM 660 O O . ALA A 1 86 ? 0.518 22.061 11.649 1.00 57.41 86 ALA A O 1
ATOM 661 N N . ALA A 1 87 ? -1.174 23.453 12.138 1.00 57.38 87 ALA A N 1
ATOM 662 C CA . ALA A 1 87 ? -1.511 23.755 10.748 1.00 57.38 87 ALA A CA 1
ATOM 663 C C . ALA A 1 87 ? -0.369 24.498 10.035 1.00 57.38 87 ALA A C 1
ATOM 665 O O . ALA A 1 87 ? -0.043 24.180 8.893 1.00 57.38 87 ALA A O 1
ATOM 666 N N . GLY A 1 88 ? 0.286 25.440 10.721 1.00 54.03 88 GLY A N 1
ATOM 667 C CA . GLY A 1 88 ? 1.460 26.150 10.223 1.00 54.03 88 GLY A CA 1
ATOM 668 C C . GLY A 1 88 ? 2.625 25.209 9.922 1.00 54.03 88 GLY A C 1
ATOM 669 O O . GLY A 1 88 ? 3.172 25.264 8.827 1.00 54.03 88 GLY A O 1
ATOM 670 N N . VAL A 1 89 ? 2.960 24.299 10.842 1.00 65.31 89 VAL A N 1
ATOM 671 C CA . VAL A 1 89 ? 4.013 23.283 10.659 1.00 65.31 89 VAL A CA 1
ATOM 672 C C . VAL A 1 89 ? 3.657 22.309 9.533 1.00 65.31 89 VAL A C 1
ATOM 674 O O . VAL A 1 89 ? 4.511 22.004 8.700 1.00 65.31 89 VAL A O 1
ATOM 677 N N . PHE A 1 90 ? 2.397 21.876 9.443 1.00 66.69 90 PHE A N 1
ATOM 678 C CA . PHE A 1 90 ? 1.924 20.990 8.379 1.00 66.69 90 PHE A CA 1
ATOM 679 C C . PHE A 1 90 ? 2.059 21.641 6.995 1.00 66.69 90 PHE A C 1
ATOM 681 O O . PHE A 1 90 ? 2.682 21.063 6.099 1.00 66.69 90 PHE A O 1
ATOM 688 N N . ILE A 1 91 ? 1.568 22.876 6.845 1.00 59.09 91 ILE A N 1
ATOM 689 C CA . ILE A 1 91 ? 1.656 23.655 5.603 1.00 59.09 91 ILE A CA 1
ATOM 690 C C . ILE A 1 91 ? 3.120 23.950 5.250 1.00 59.09 91 ILE A C 1
ATOM 692 O O . ILE A 1 91 ? 3.503 23.811 4.090 1.00 59.09 91 ILE A O 1
ATOM 696 N N . PHE A 1 92 ? 3.963 24.297 6.229 1.00 57.03 92 PHE A N 1
ATOM 697 C CA . PHE A 1 92 ? 5.390 24.557 6.006 1.00 57.03 92 PHE A CA 1
ATOM 698 C C . PHE A 1 92 ? 6.137 23.289 5.565 1.00 57.03 92 PHE A C 1
ATOM 700 O O . PHE A 1 92 ? 6.961 23.355 4.656 1.00 57.03 92 PHE A O 1
ATOM 707 N N . SER A 1 93 ? 5.798 22.121 6.126 1.00 63.50 93 SER A N 1
ATOM 708 C CA . SER A 1 93 ? 6.381 20.836 5.713 1.00 63.50 93 SER A CA 1
ATOM 709 C C . SER A 1 93 ? 5.975 20.440 4.288 1.00 63.50 93 SER A C 1
ATOM 711 O O . SER A 1 93 ? 6.808 19.959 3.523 1.00 63.50 93 SER A O 1
ATOM 713 N N . GLN A 1 94 ? 4.727 20.708 3.893 1.00 65.94 94 GLN A N 1
ATOM 714 C CA . GLN A 1 94 ? 4.239 20.477 2.530 1.00 65.94 94 GLN A CA 1
ATOM 715 C C . GLN A 1 94 ? 4.903 21.427 1.526 1.00 65.94 94 GLN A C 1
ATOM 717 O O . GLN A 1 94 ? 5.281 21.015 0.432 1.00 65.94 94 GLN A O 1
ATOM 722 N N . PHE A 1 95 ? 5.127 22.684 1.915 1.00 55.69 95 PHE A N 1
ATOM 723 C CA . PHE A 1 95 ? 5.765 23.674 1.048 1.00 55.69 95 PHE A CA 1
ATOM 724 C C . PHE A 1 95 ? 7.273 23.438 0.860 1.00 55.69 95 PHE A C 1
ATOM 726 O O . PHE A 1 95 ? 7.813 23.764 -0.197 1.00 55.69 95 PHE A O 1
ATOM 733 N N . PHE A 1 96 ? 7.956 22.854 1.853 1.00 52.88 96 PHE A N 1
ATOM 734 C CA . PHE A 1 96 ? 9.370 22.476 1.742 1.00 52.88 96 PHE A CA 1
ATOM 735 C C . PHE A 1 96 ? 9.587 21.159 0.983 1.00 52.88 96 PHE A C 1
ATOM 737 O O . PHE A 1 96 ? 10.561 21.064 0.241 1.00 52.88 96 PHE A O 1
ATOM 744 N N . ARG A 1 97 ? 8.640 20.208 1.034 1.00 54.75 97 ARG A N 1
ATOM 745 C CA . ARG A 1 97 ? 8.664 19.004 0.174 1.00 54.75 97 ARG A CA 1
ATOM 746 C C . ARG A 1 97 ? 8.540 19.329 -1.323 1.00 54.75 97 ARG A C 1
ATOM 748 O O . ARG A 1 97 ? 9.032 18.570 -2.145 1.00 54.75 97 ARG A O 1
ATOM 755 N N . LEU A 1 98 ? 7.948 20.473 -1.682 1.00 48.16 98 LEU A N 1
ATOM 756 C CA . LEU A 1 98 ? 7.804 20.937 -3.073 1.00 48.16 98 LEU A CA 1
ATOM 757 C C . LEU A 1 98 ? 9.017 21.730 -3.609 1.00 48.16 98 LEU A C 1
ATOM 759 O O . LEU A 1 98 ? 8.986 22.183 -4.752 1.00 48.16 98 LEU A O 1
ATOM 763 N N . ARG A 1 99 ? 10.072 21.959 -2.809 1.00 42.97 99 ARG A N 1
ATOM 764 C CA . ARG A 1 99 ? 11.226 22.799 -3.206 1.00 42.97 99 ARG A CA 1
ATOM 765 C C . ARG A 1 99 ? 12.603 22.141 -3.117 1.00 42.97 99 ARG A C 1
ATOM 767 O O . ARG A 1 99 ? 13.583 22.806 -3.442 1.00 42.97 99 ARG A O 1
ATOM 774 N N . GLU A 1 100 ? 12.693 20.864 -2.761 1.00 40.59 100 GLU A N 1
ATOM 775 C CA . GLU A 1 100 ? 13.968 20.122 -2.754 1.00 40.59 100 GLU A CA 1
ATOM 776 C C . GLU A 1 100 ? 14.334 19.468 -4.099 1.00 40.59 100 GLU A C 1
ATOM 778 O O . GLU A 1 100 ? 15.378 18.837 -4.212 1.00 40.59 100 GLU A O 1
ATOM 783 N N . GLU A 1 101 ? 13.552 19.677 -5.160 1.00 43.94 101 GLU A N 1
ATOM 784 C CA . GLU A 1 101 ? 13.735 18.960 -6.432 1.00 43.94 101 GLU A CA 1
ATOM 785 C C . GLU A 1 101 ? 14.689 19.627 -7.448 1.00 43.94 101 GLU A C 1
ATOM 787 O O . GLU A 1 101 ? 14.763 19.197 -8.594 1.00 43.94 101 GLU A O 1
ATOM 792 N N . SER A 1 102 ? 15.442 20.678 -7.088 1.00 37.97 102 SER A N 1
ATOM 793 C CA . SER A 1 102 ? 16.280 21.381 -8.084 1.00 37.97 102 SER A CA 1
ATOM 794 C C . SER A 1 102 ? 17.750 21.603 -7.733 1.00 37.97 102 SER A C 1
ATOM 796 O O . SER A 1 102 ? 18.389 22.432 -8.380 1.00 37.97 102 SER A O 1
ATOM 798 N N . ILE A 1 103 ? 18.321 20.895 -6.754 1.00 39.78 103 ILE A N 1
ATOM 799 C CA . ILE A 1 103 ? 19.779 20.906 -6.540 1.00 39.78 103 ILE A CA 1
ATOM 800 C C . ILE A 1 103 ? 20.256 19.511 -6.128 1.00 39.78 103 ILE A C 1
ATOM 802 O O . ILE A 1 103 ? 20.511 19.287 -4.958 1.00 39.78 103 ILE A O 1
ATOM 806 N N . PHE A 1 104 ? 20.404 18.587 -7.080 1.00 35.66 104 PHE A N 1
ATOM 807 C CA . PHE A 1 104 ? 21.421 17.527 -7.014 1.00 35.66 104 PHE A CA 1
ATOM 808 C C . PHE A 1 104 ? 21.632 16.925 -8.412 1.00 35.66 104 PHE A C 1
ATOM 810 O O . PHE A 1 104 ? 21.024 15.938 -8.810 1.00 35.66 104 PHE A O 1
ATOM 817 N N . THR A 1 105 ? 22.507 17.557 -9.195 1.00 40.06 105 THR A N 1
ATOM 818 C CA . THR A 1 105 ? 23.131 16.933 -10.365 1.00 40.06 105 THR A CA 1
ATOM 819 C C . THR A 1 105 ? 24.245 16.007 -9.888 1.00 40.06 105 THR A C 1
ATOM 821 O O . THR A 1 105 ? 25.202 16.478 -9.273 1.00 40.06 105 THR A O 1
ATOM 824 N N . GLY A 1 106 ? 24.146 14.717 -10.206 1.00 29.89 106 GLY A N 1
ATOM 825 C CA . GLY A 1 106 ? 25.259 13.771 -10.102 1.00 29.89 106 GLY A CA 1
ATOM 826 C C . GLY A 1 106 ? 24.906 12.492 -9.353 1.00 29.89 106 GLY A C 1
ATOM 827 O O . GLY A 1 106 ? 25.037 12.435 -8.135 1.00 29.89 106 GLY A O 1
ATOM 828 N N . SER A 1 107 ? 24.489 11.480 -10.118 1.00 41.06 107 SER A N 1
ATOM 829 C CA . SER A 1 107 ? 24.534 10.043 -9.818 1.00 41.06 107 SER A CA 1
ATOM 830 C C . SER A 1 107 ? 24.616 9.645 -8.344 1.00 41.06 107 SER A C 1
ATOM 832 O O . SER A 1 107 ? 25.693 9.318 -7.847 1.00 41.06 107 SER A O 1
ATOM 834 N N . LYS A 1 108 ? 23.470 9.554 -7.666 1.00 36.81 108 LYS A N 1
ATOM 835 C CA . LYS A 1 108 ? 23.321 8.667 -6.509 1.00 36.81 108 LYS A CA 1
ATOM 836 C C . LYS A 1 108 ? 21.924 8.066 -6.481 1.00 36.81 108 LYS A C 1
ATOM 838 O O . LYS A 1 108 ? 20.959 8.769 -6.234 1.00 36.81 108 LYS A O 1
ATOM 843 N N . SER A 1 109 ? 21.903 6.746 -6.666 1.00 37.06 109 SER A N 1
ATOM 844 C CA . SER A 1 109 ? 20.903 5.814 -6.150 1.00 37.06 109 SER A CA 1
ATOM 845 C C . SER A 1 109 ? 19.456 6.137 -6.512 1.00 37.06 109 SER A C 1
ATOM 847 O O . SER A 1 109 ? 18.780 6.870 -5.796 1.00 37.06 109 SER A O 1
ATOM 849 N N . ASN A 1 110 ? 18.959 5.467 -7.551 1.00 42.12 110 ASN A N 1
ATOM 850 C CA . ASN A 1 110 ? 17.538 5.187 -7.720 1.00 42.12 110 ASN A CA 1
ATOM 851 C C . ASN A 1 110 ? 17.036 4.436 -6.473 1.00 42.12 110 ASN A C 1
ATOM 853 O O . ASN A 1 110 ? 16.966 3.211 -6.456 1.00 42.12 110 ASN A O 1
ATOM 857 N N . VAL A 1 111 ? 16.703 5.160 -5.406 1.00 46.22 111 VAL A N 1
ATOM 858 C CA . VAL A 1 111 ? 15.627 4.723 -4.523 1.00 46.22 111 VAL A CA 1
ATOM 859 C C . VAL A 1 111 ? 14.409 4.809 -5.430 1.00 46.22 111 VAL A C 1
ATOM 861 O O . VAL A 1 111 ? 13.947 5.913 -5.716 1.00 46.22 111 VAL A O 1
ATOM 864 N N . SER A 1 112 ? 14.028 3.675 -6.029 1.00 59.53 112 SER A N 1
ATOM 865 C CA . SER A 1 112 ? 12.960 3.635 -7.027 1.00 59.53 112 SER A CA 1
ATOM 866 C C . SER A 1 112 ? 11.742 4.348 -6.440 1.00 59.53 112 SER A C 1
ATOM 868 O O . SER A 1 112 ? 11.391 4.177 -5.267 1.00 59.53 112 SER A O 1
ATOM 870 N N . THR A 1 113 ? 11.140 5.218 -7.242 1.00 65.12 113 THR A N 1
ATOM 871 C CA . THR A 1 113 ? 9.935 5.962 -6.880 1.00 65.12 113 THR A CA 1
ATOM 872 C C . THR A 1 113 ? 8.824 5.012 -6.412 1.00 65.12 113 THR A C 1
ATOM 874 O O . THR A 1 113 ? 8.025 5.387 -5.556 1.00 65.12 113 THR A O 1
ATOM 877 N N . GLU A 1 114 ? 8.832 3.760 -6.883 1.00 64.19 114 GLU A N 1
ATOM 878 C CA . GLU A 1 114 ? 7.923 2.702 -6.442 1.00 64.19 114 GLU A CA 1
ATOM 879 C C . GLU A 1 114 ? 8.289 2.112 -5.061 1.00 64.19 114 GLU A C 1
ATOM 881 O O . GLU A 1 114 ? 7.400 1.843 -4.257 1.00 64.19 114 GLU A O 1
ATOM 886 N N . GLY A 1 115 ? 9.572 1.990 -4.700 1.00 73.88 115 GLY A N 1
ATOM 887 C CA . GLY A 1 115 ? 9.976 1.579 -3.344 1.00 73.88 115 GLY A CA 1
ATOM 888 C C . GLY A 1 115 ? 9.537 2.577 -2.262 1.00 73.88 115 GLY A C 1
ATOM 889 O O . GLY A 1 115 ? 9.094 2.192 -1.180 1.00 73.88 115 GLY A O 1
ATOM 890 N N . MET A 1 116 ? 9.567 3.877 -2.581 1.00 80.62 116 MET A N 1
ATOM 891 C CA . MET A 1 116 ? 8.983 4.918 -1.723 1.00 80.62 116 MET A CA 1
ATOM 892 C C . MET A 1 116 ? 7.452 4.838 -1.645 1.00 80.62 116 MET A C 1
ATOM 894 O O . MET A 1 116 ? 6.871 5.275 -0.650 1.00 80.62 116 MET A O 1
ATOM 898 N N . LEU A 1 117 ? 6.792 4.311 -2.681 1.00 82.44 117 LEU A N 1
ATOM 899 C CA . LEU A 1 117 ? 5.342 4.133 -2.699 1.00 82.44 117 LEU A CA 1
ATOM 900 C C . LEU A 1 117 ? 4.911 3.010 -1.750 1.00 82.44 117 LEU A C 1
ATOM 902 O O . LEU A 1 117 ? 3.971 3.217 -0.988 1.00 82.44 117 LEU A O 1
ATOM 906 N N . ILE A 1 118 ? 5.623 1.878 -1.741 1.00 84.81 118 ILE A N 1
ATOM 907 C CA . ILE A 1 118 ? 5.362 0.767 -0.808 1.00 84.81 118 ILE A CA 1
ATOM 908 C C . ILE A 1 118 ? 5.546 1.227 0.642 1.00 84.81 118 ILE A C 1
ATOM 910 O O . ILE A 1 118 ? 4.675 0.993 1.478 1.00 84.81 118 ILE A O 1
ATOM 914 N N . GLU A 1 119 ? 6.629 1.950 0.941 1.00 87.56 119 GLU A N 1
ATOM 915 C CA . GLU A 1 119 ? 6.882 2.432 2.305 1.00 87.56 119 GLU A CA 1
ATOM 916 C C . GLU A 1 119 ? 5.809 3.428 2.773 1.00 87.56 119 GLU A C 1
ATOM 918 O O . GLU A 1 119 ? 5.300 3.323 3.888 1.00 87.56 119 GLU A O 1
ATOM 923 N N . LYS A 1 120 ? 5.388 4.356 1.904 1.00 89.38 120 LYS A N 1
ATOM 924 C CA . LYS A 1 120 ? 4.274 5.264 2.219 1.00 89.38 120 LYS A CA 1
ATOM 925 C C . LYS A 1 120 ? 2.951 4.531 2.395 1.00 89.38 120 LYS A C 1
ATOM 927 O O . LYS A 1 120 ? 2.185 4.887 3.286 1.00 89.38 120 LYS A O 1
ATOM 932 N N . LEU A 1 121 ? 2.673 3.531 1.558 1.00 89.44 121 LEU A N 1
ATOM 933 C CA . LEU A 1 121 ? 1.467 2.716 1.678 1.00 89.44 121 LEU A CA 1
ATOM 934 C C . LEU A 1 121 ? 1.448 1.992 3.030 1.00 89.44 121 LEU A C 1
ATOM 936 O O . LEU A 1 121 ? 0.412 1.941 3.692 1.00 89.44 121 LEU A O 1
ATOM 940 N N . LYS A 1 122 ? 2.604 1.486 3.470 1.00 91.69 122 LYS A N 1
ATOM 941 C CA . LYS A 1 122 ? 2.777 0.845 4.774 1.00 91.69 122 LYS A CA 1
ATOM 942 C C . LYS A 1 122 ? 2.561 1.819 5.929 1.00 91.69 122 LYS A C 1
ATOM 944 O O . LYS A 1 122 ? 1.840 1.482 6.864 1.00 91.69 122 LYS A O 1
ATOM 949 N N . GLU A 1 123 ? 3.122 3.025 5.853 1.00 93.81 123 GLU A N 1
ATOM 950 C CA . GLU A 1 123 ? 2.904 4.081 6.851 1.00 93.81 123 GLU A CA 1
ATOM 951 C C . GLU A 1 123 ? 1.415 4.468 6.943 1.00 93.81 123 GLU A C 1
ATOM 953 O O . GLU A 1 123 ? 0.849 4.535 8.036 1.00 93.81 123 GLU A O 1
ATOM 958 N N . GLU A 1 124 ? 0.746 4.659 5.801 1.00 90.75 124 GLU A N 1
ATOM 959 C CA . GLU A 1 124 ? -0.682 4.989 5.748 1.00 90.75 124 GLU A CA 1
ATOM 960 C C . GLU A 1 124 ? -1.555 3.856 6.309 1.00 90.75 124 GLU A C 1
ATOM 962 O O . GLU A 1 124 ? -2.497 4.110 7.066 1.00 90.75 124 GLU A O 1
ATOM 967 N N . SER A 1 125 ? -1.230 2.607 5.971 1.00 92.25 125 SER A N 1
ATOM 968 C CA . SER A 1 125 ? -1.918 1.421 6.485 1.00 92.25 125 SER A CA 1
ATOM 969 C C . SER A 1 125 ? -1.772 1.303 8.000 1.00 92.25 125 SER A C 1
ATOM 971 O O . SER A 1 125 ? -2.773 1.185 8.707 1.00 92.25 125 SER A O 1
ATOM 973 N N . GLN A 1 126 ? -0.553 1.452 8.527 1.00 94.31 126 GLN A N 1
ATOM 974 C CA . GLN A 1 126 ? -0.302 1.439 9.970 1.00 94.31 126 GLN A CA 1
ATOM 975 C C . GLN A 1 126 ? -1.081 2.538 10.694 1.00 94.31 126 GLN A C 1
ATOM 977 O O . GLN A 1 126 ? -1.678 2.277 11.737 1.00 94.31 126 GLN A O 1
ATOM 982 N N . ALA A 1 127 ? -1.136 3.748 10.133 1.00 95.56 127 ALA A N 1
ATOM 983 C CA . ALA A 1 127 ? -1.916 4.838 10.709 1.00 95.56 127 ALA A CA 1
ATOM 984 C C . ALA A 1 127 ? -3.426 4.532 10.722 1.00 95.56 127 ALA A C 1
ATOM 986 O O . ALA A 1 127 ? -4.101 4.807 11.717 1.00 95.56 127 ALA A O 1
ATOM 987 N N . LYS A 1 128 ? -3.962 3.937 9.647 1.00 94.44 128 LYS A N 1
ATOM 988 C CA . LYS A 1 128 ? -5.373 3.521 9.562 1.00 94.44 128 LYS A CA 1
ATOM 989 C C . LYS A 1 128 ? -5.705 2.408 10.553 1.00 94.44 128 LYS A C 1
ATOM 991 O O . LYS A 1 128 ? -6.703 2.521 11.264 1.00 94.44 128 LYS A O 1
ATOM 996 N N . ILE A 1 129 ? -4.867 1.374 10.633 1.00 95.81 129 ILE A N 1
ATOM 997 C CA . ILE A 1 129 ? -5.036 0.262 11.577 1.00 95.81 129 ILE A CA 1
ATOM 998 C C . ILE A 1 129 ? -4.974 0.788 13.013 1.00 95.81 129 ILE A C 1
ATOM 1000 O O . ILE A 1 129 ? -5.888 0.519 13.785 1.00 95.81 129 ILE A O 1
ATOM 1004 N N . ALA A 1 130 ? -3.984 1.619 13.350 1.00 96.12 130 ALA A N 1
ATOM 1005 C CA . ALA A 1 130 ? -3.863 2.215 14.681 1.00 96.12 130 ALA A CA 1
ATOM 1006 C C . ALA A 1 130 ? -5.068 3.105 15.040 1.00 96.12 130 ALA A C 1
ATOM 1008 O O . ALA A 1 130 ? -5.562 3.070 16.168 1.00 96.12 130 ALA A O 1
ATOM 1009 N N . GLY A 1 131 ? -5.579 3.882 14.078 1.00 95.94 131 GLY A N 1
ATOM 1010 C CA . GLY A 1 131 ? -6.816 4.645 14.252 1.00 95.94 131 GLY A CA 1
ATOM 1011 C C . GLY A 1 131 ? -8.006 3.737 14.566 1.00 95.94 131 GLY A C 1
ATOM 1012 O O . GLY A 1 131 ? -8.755 3.999 15.509 1.00 95.94 131 GLY A O 1
ATOM 1013 N N . LYS A 1 132 ? -8.139 2.623 13.837 1.00 96.94 132 LYS A N 1
ATOM 1014 C CA . LYS A 1 132 ? -9.206 1.643 14.055 1.00 96.94 132 LYS A CA 1
ATOM 1015 C C . LYS A 1 132 ? -9.075 0.912 15.392 1.00 96.94 132 LYS A C 1
ATOM 1017 O O . LYS A 1 132 ? -10.073 0.726 16.084 1.00 96.94 132 LYS A O 1
ATOM 1022 N N . GLU A 1 133 ? -7.860 0.562 15.800 1.00 97.19 133 GLU A N 1
ATOM 1023 C CA . GLU A 1 133 ? -7.577 -0.027 17.114 1.00 97.19 133 GLU A CA 1
ATOM 1024 C C . GLU A 1 133 ? -7.977 0.904 18.257 1.00 97.19 133 GLU A C 1
ATOM 1026 O O . GLU A 1 133 ? -8.560 0.454 19.245 1.00 97.19 133 GLU A O 1
ATOM 1031 N N . ALA A 1 134 ? -7.727 2.208 18.114 1.00 97.62 134 ALA A N 1
ATOM 1032 C CA . ALA A 1 134 ? -8.153 3.198 19.096 1.00 97.62 134 ALA A CA 1
ATOM 1033 C C . ALA A 1 134 ? -9.688 3.286 19.197 1.00 97.62 134 ALA A C 1
ATOM 1035 O O . ALA A 1 134 ? -10.226 3.373 20.303 1.00 97.62 134 ALA A O 1
ATOM 1036 N N . GLU A 1 135 ? -10.406 3.212 18.071 1.00 97.12 135 GLU A N 1
ATOM 1037 C CA . GLU A 1 135 ? -11.875 3.150 18.062 1.00 97.12 135 GLU A CA 1
ATOM 1038 C C . GLU A 1 135 ? -12.406 1.883 18.749 1.00 97.12 135 GLU A C 1
ATOM 1040 O O . GLU A 1 135 ? -13.303 1.970 19.589 1.00 97.12 135 GLU A O 1
ATOM 1045 N N . ILE A 1 136 ? -11.831 0.718 18.432 1.00 96.88 136 ILE A N 1
ATOM 1046 C CA . ILE A 1 136 ? -12.169 -0.576 19.048 1.00 96.88 136 ILE A CA 1
ATOM 1047 C C . ILE A 1 136 ? -11.940 -0.517 20.561 1.00 96.88 136 ILE A C 1
ATOM 1049 O O . ILE A 1 136 ? -12.802 -0.923 21.344 1.00 96.88 136 ILE A O 1
ATOM 1053 N N . ALA A 1 137 ? -10.800 0.027 20.991 1.00 97.69 137 ALA A N 1
ATOM 1054 C CA . ALA A 1 137 ? -10.483 0.197 22.403 1.00 97.69 137 ALA A CA 1
ATOM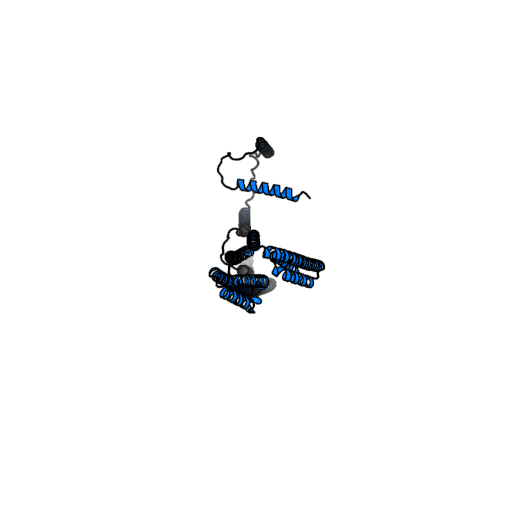 1055 C C . ALA A 1 137 ? -11.503 1.108 23.104 1.00 97.69 137 ALA A C 1
ATOM 1057 O O . ALA A 1 137 ? -11.988 0.765 24.182 1.00 97.69 137 ALA A O 1
ATOM 1058 N N . ALA A 1 138 ? -11.890 2.224 22.480 1.00 97.62 138 ALA A N 1
ATOM 1059 C CA . ALA A 1 138 ? -12.915 3.116 23.017 1.00 97.62 138 ALA A CA 1
ATOM 1060 C C . ALA A 1 138 ? -14.281 2.418 23.155 1.00 97.62 138 ALA A C 1
ATOM 1062 O O . ALA A 1 138 ? -14.960 2.593 24.168 1.00 97.62 138 ALA A O 1
ATOM 1063 N N . THR A 1 139 ? -14.675 1.589 22.184 1.00 96.62 139 THR A N 1
ATOM 1064 C CA . THR A 1 139 ? -15.901 0.775 22.261 1.00 96.62 139 THR A CA 1
ATOM 1065 C C . THR A 1 139 ? -15.831 -0.251 23.397 1.00 96.62 139 THR A C 1
ATOM 1067 O O . THR A 1 139 ? -16.789 -0.392 24.156 1.00 96.62 139 THR A O 1
ATOM 1070 N N . ARG A 1 140 ? -14.687 -0.925 23.578 1.00 96.56 140 ARG A N 1
ATOM 1071 C CA . ARG A 1 140 ? -14.479 -1.883 24.681 1.00 96.56 140 ARG A CA 1
ATOM 1072 C C . ARG A 1 140 ? -14.558 -1.219 26.056 1.00 96.56 140 ARG A C 1
ATOM 1074 O O . ARG A 1 140 ? -15.131 -1.805 26.970 1.00 96.56 140 ARG A O 1
ATOM 1081 N N . VAL A 1 141 ? -14.042 0.005 26.198 1.00 98.12 141 VAL A N 1
ATOM 1082 C CA . VAL A 1 141 ? -14.188 0.791 27.436 1.00 98.12 141 VAL A CA 1
ATOM 1083 C C . VAL A 1 141 ? -15.662 1.077 27.722 1.00 98.12 141 VAL A C 1
ATOM 1085 O O . VAL A 1 141 ? -16.118 0.801 28.825 1.00 98.12 141 VAL A O 1
ATOM 1088 N N . LYS A 1 142 ? -16.439 1.517 26.724 1.00 96.50 142 LYS A N 1
ATOM 1089 C CA . LYS A 1 142 ? -17.885 1.740 26.901 1.00 96.50 142 LYS A CA 1
ATOM 1090 C C . LYS A 1 142 ? -18.629 0.472 27.325 1.00 96.50 142 LYS A C 1
ATOM 1092 O O . LYS A 1 142 ? -19.492 0.542 28.190 1.00 96.50 142 LYS A O 1
ATOM 1097 N N . LEU A 1 143 ? -18.292 -0.685 26.752 1.00 97.00 143 LEU A N 1
ATOM 1098 C CA . LEU A 1 143 ? -18.868 -1.970 27.167 1.00 97.00 143 LEU A CA 1
ATOM 1099 C C . LEU A 1 143 ? -18.528 -2.310 28.626 1.00 97.00 143 LEU A C 1
ATOM 1101 O O . LEU A 1 143 ? -19.395 -2.777 29.364 1.00 97.00 143 LEU A O 1
ATOM 1105 N N . ALA A 1 144 ? -17.293 -2.044 29.059 1.00 97.31 144 ALA A N 1
ATOM 1106 C CA . ALA A 1 144 ? -16.884 -2.233 30.448 1.00 97.31 144 ALA A CA 1
ATOM 1107 C C . ALA A 1 144 ? -17.625 -1.281 31.406 1.00 97.31 144 ALA A C 1
ATOM 1109 O O . ALA A 1 144 ? -18.062 -1.714 32.473 1.00 97.31 144 ALA A O 1
ATOM 1110 N N . ASP A 1 145 ? -17.821 -0.022 31.008 1.00 97.06 145 ASP A N 1
ATOM 1111 C CA . ASP A 1 145 ? -18.583 0.965 31.780 1.00 97.06 145 ASP A CA 1
ATOM 1112 C C . ASP A 1 145 ? -20.053 0.544 31.928 1.00 97.06 145 ASP A C 1
ATOM 1114 O O . ASP A 1 145 ? -20.589 0.572 33.034 1.00 97.06 145 ASP A O 1
ATOM 1118 N N . ILE A 1 146 ? -20.684 0.060 30.851 1.00 95.88 146 ILE A N 1
ATOM 1119 C CA . ILE A 1 146 ? -22.059 -0.470 30.879 1.00 95.88 146 ILE A CA 1
ATOM 1120 C C . ILE A 1 146 ? -22.163 -1.671 31.835 1.00 95.88 146 ILE A C 1
ATOM 1122 O O . ILE A 1 146 ? -23.107 -1.774 32.623 1.00 95.88 146 ILE A O 1
ATOM 1126 N N . ALA A 1 147 ? -21.180 -2.575 31.812 1.00 94.75 147 ALA A N 1
ATOM 1127 C CA . ALA A 1 147 ? -21.140 -3.709 32.735 1.00 94.75 147 ALA A CA 1
ATOM 1128 C C . ALA A 1 147 ? -20.973 -3.260 34.201 1.00 94.75 147 ALA A C 1
ATOM 1130 O O . ALA A 1 147 ? -21.585 -3.834 35.106 1.00 94.75 147 ALA A O 1
ATOM 1131 N N . ALA A 1 148 ? -20.171 -2.221 34.450 1.00 96.50 148 ALA A N 1
ATOM 1132 C CA . ALA A 1 148 ? -20.018 -1.633 35.776 1.00 96.50 148 ALA A CA 1
ATOM 1133 C C . ALA A 1 148 ? -21.308 -0.945 36.256 1.00 96.50 148 ALA A C 1
ATOM 1135 O O . ALA A 1 148 ? -21.689 -1.132 37.414 1.00 96.50 148 ALA A O 1
ATOM 1136 N N . GLU A 1 149 ? -22.001 -0.220 35.373 1.00 95.12 149 GLU A N 1
ATOM 1137 C CA . GLU A 1 149 ? -23.286 0.430 35.653 1.00 95.12 149 GLU A CA 1
ATOM 1138 C C . GLU A 1 149 ? -24.354 -0.596 36.040 1.00 95.12 149 GLU A C 1
ATOM 1140 O O . GLU A 1 149 ? -25.040 -0.410 37.045 1.00 95.12 149 GLU A O 1
ATOM 1145 N N . LYS A 1 150 ? -24.428 -1.733 35.335 1.00 93.81 150 LYS A N 1
ATOM 1146 C CA . LYS A 1 150 ? -25.319 -2.845 35.701 1.00 93.81 150 LYS A CA 1
ATOM 1147 C C . LYS A 1 150 ? -25.063 -3.340 37.130 1.00 93.81 150 LYS A C 1
ATOM 1149 O O . LYS A 1 150 ? -25.982 -3.411 37.941 1.00 93.81 150 LYS A O 1
ATOM 1154 N N . ASN A 1 151 ? -23.805 -3.635 37.460 1.00 94.81 151 ASN A N 1
ATOM 1155 C CA . ASN A 1 151 ? -23.430 -4.117 38.794 1.00 94.81 151 ASN A CA 1
ATOM 1156 C C . ASN A 1 151 ? -23.648 -3.057 39.888 1.00 94.81 151 ASN A C 1
ATOM 1158 O O . ASN A 1 151 ? -23.805 -3.379 41.067 1.00 94.81 151 ASN A O 1
ATOM 1162 N N . GLN A 1 152 ? -23.558 -1.772 39.544 1.00 95.88 152 GLN A N 1
ATOM 1163 C CA . GLN A 1 152 ? -23.866 -0.688 40.469 1.00 95.88 152 GLN A CA 1
ATOM 1164 C C . GLN A 1 152 ? -25.373 -0.576 40.704 1.00 95.88 152 GLN A C 1
ATOM 1166 O O . GLN A 1 152 ? -25.784 -0.483 41.857 1.00 95.88 152 GLN A O 1
ATOM 1171 N N . LEU A 1 153 ? -26.176 -0.663 39.644 1.00 94.94 153 LEU A N 1
ATOM 1172 C CA . LEU A 1 153 ? -27.630 -0.626 39.722 1.00 94.94 153 LEU A CA 1
ATOM 1173 C C . LEU A 1 153 ? -28.170 -1.717 40.654 1.00 94.94 153 LEU A C 1
ATOM 1175 O O . LEU A 1 153 ? -28.944 -1.406 41.551 1.00 94.94 153 LEU A O 1
ATOM 1179 N N . GLU A 1 154 ? -27.718 -2.965 40.501 1.00 91.62 154 GLU A N 1
ATOM 1180 C CA . GLU A 1 154 ? -28.132 -4.079 41.371 1.00 91.62 154 GLU A CA 1
ATOM 1181 C C . GLU A 1 154 ? -27.844 -3.779 42.857 1.00 91.62 154 GLU A C 1
ATOM 1183 O O . GLU A 1 154 ? -28.725 -3.896 43.708 1.00 91.62 154 GLU A O 1
ATOM 1188 N N . ARG A 1 155 ? -26.643 -3.273 43.169 1.00 95.56 155 ARG A N 1
ATOM 1189 C CA . ARG A 1 155 ? -26.252 -2.916 44.545 1.00 95.56 155 ARG A CA 1
ATOM 1190 C C . ARG A 1 155 ? -27.026 -1.726 45.110 1.00 95.56 155 ARG A C 1
ATOM 1192 O O . ARG A 1 155 ? -27.312 -1.697 46.307 1.00 95.56 155 ARG A O 1
ATOM 1199 N N . ASP A 1 156 ? -27.330 -0.729 44.286 1.00 96.12 156 ASP A N 1
ATOM 1200 C CA . ASP A 1 156 ? -28.080 0.453 44.716 1.00 96.12 156 ASP A CA 1
ATOM 1201 C C . ASP A 1 156 ? -29.553 0.110 44.990 1.00 96.12 156 ASP A C 1
ATOM 1203 O O . ASP A 1 156 ? -30.158 0.665 45.909 1.00 96.12 156 ASP A O 1
ATOM 1207 N N . ILE A 1 157 ? -30.115 -0.854 44.259 1.00 94.06 157 ILE A N 1
ATOM 1208 C CA . ILE A 1 157 ? -31.456 -1.397 44.501 1.00 94.06 157 ILE A CA 1
ATOM 1209 C C . ILE A 1 157 ? -31.514 -2.150 45.836 1.00 94.06 157 ILE A C 1
ATOM 1211 O O . ILE A 1 157 ? -32.396 -1.865 46.651 1.00 94.06 157 ILE A O 1
ATOM 1215 N N . ASP A 1 158 ? -30.547 -3.030 46.106 1.00 94.25 158 ASP A N 1
ATOM 1216 C CA . ASP A 1 158 ? -30.461 -3.752 47.383 1.00 94.25 158 ASP A CA 1
ATOM 1217 C C . ASP A 1 158 ? -30.362 -2.790 48.577 1.00 94.25 158 ASP A C 1
ATOM 1219 O O . ASP A 1 158 ? -31.047 -2.963 49.590 1.00 94.25 158 ASP A O 1
ATOM 1223 N N . ARG A 1 159 ? -29.565 -1.720 48.440 1.00 96.75 159 ARG A N 1
ATOM 1224 C CA . ARG A 1 159 ? -29.465 -0.658 49.453 1.00 96.75 159 ARG A CA 1
ATOM 1225 C C . ARG A 1 159 ? -30.788 0.061 49.666 1.00 96.75 159 ARG A C 1
ATOM 1227 O O . ARG A 1 159 ? -31.217 0.172 50.805 1.00 96.75 159 ARG A O 1
ATOM 1234 N N . ARG A 1 160 ? -31.472 0.488 48.597 1.00 96.50 160 ARG A N 1
ATOM 1235 C CA . ARG A 1 160 ? -32.781 1.163 48.700 1.00 96.50 160 ARG A CA 1
ATOM 1236 C C . ARG A 1 160 ? -33.805 0.315 49.456 1.00 96.50 160 ARG A C 1
ATOM 1238 O O . ARG A 1 160 ? -34.581 0.859 50.236 1.00 96.50 160 ARG A O 1
ATOM 1245 N N . ILE A 1 161 ? -33.819 -1.000 49.228 1.00 95.88 161 ILE A N 1
ATOM 1246 C CA . ILE A 1 161 ? -34.714 -1.926 49.939 1.00 95.88 161 ILE A CA 1
ATOM 1247 C C . ILE A 1 161 ? -34.328 -2.019 51.419 1.00 95.88 161 ILE A C 1
ATOM 1249 O O . ILE A 1 161 ? -35.207 -1.924 52.274 1.00 95.88 161 ILE A O 1
ATOM 1253 N N . SER A 1 162 ? -33.034 -2.164 51.720 1.00 96.62 162 SER A N 1
ATOM 1254 C CA . SER A 1 162 ? -32.527 -2.214 53.097 1.00 96.62 162 SER A CA 1
ATOM 1255 C C . SER A 1 162 ? -32.818 -0.924 53.870 1.00 96.62 162 SER A C 1
ATOM 1257 O O . SER A 1 162 ? -33.322 -0.981 54.990 1.00 96.62 162 SER A O 1
ATOM 1259 N N . ASP A 1 163 ? -32.550 0.234 53.267 1.00 97.44 163 ASP A N 1
ATOM 1260 C CA . ASP A 1 163 ? -32.783 1.548 53.871 1.00 97.44 163 ASP A CA 1
ATOM 1261 C C . ASP A 1 163 ? -34.274 1.750 54.168 1.00 97.44 163 ASP A C 1
ATOM 1263 O O . ASP A 1 163 ? -34.642 2.222 55.244 1.00 97.44 163 ASP A O 1
ATOM 1267 N N . ARG A 1 164 ? -35.151 1.331 53.243 1.00 97.50 164 ARG A N 1
ATOM 1268 C CA . ARG A 1 164 ? -36.604 1.409 53.433 1.00 97.50 164 ARG A CA 1
ATOM 1269 C C . ARG A 1 164 ? -37.093 0.487 54.547 1.00 97.50 164 ARG A C 1
ATOM 1271 O O . ARG A 1 164 ? -37.985 0.861 55.304 1.00 97.50 164 ARG A O 1
ATOM 1278 N N . GLU A 1 165 ? -36.531 -0.714 54.652 1.00 96.25 165 GLU A N 1
ATOM 1279 C CA . GLU A 1 165 ? -36.846 -1.636 55.742 1.00 96.25 165 GLU A CA 1
ATOM 1280 C C . GLU A 1 165 ? -36.431 -1.057 57.102 1.00 96.25 165 GLU A C 1
ATOM 1282 O O . GLU A 1 165 ? -37.202 -1.124 58.061 1.00 96.25 165 GLU A O 1
ATOM 1287 N N . GLU A 1 166 ? -35.248 -0.447 57.190 1.00 97.31 166 GLU A N 1
ATOM 1288 C CA . GLU A 1 166 ? -34.774 0.189 58.419 1.00 97.31 166 GLU A CA 1
ATOM 1289 C C . GLU A 1 166 ? -35.604 1.428 58.793 1.00 97.31 166 GLU A C 1
ATOM 1291 O O . GLU A 1 166 ? -35.961 1.595 59.960 1.00 97.31 166 GLU A O 1
ATOM 1296 N N . GLU A 1 167 ? -35.978 2.256 57.814 1.00 96.56 167 GLU A N 1
ATOM 1297 C CA . GLU A 1 167 ? -36.867 3.410 58.002 1.00 96.56 167 GLU A CA 1
ATOM 1298 C C . GLU A 1 167 ? -38.222 2.986 58.589 1.00 96.56 167 GLU A C 1
ATOM 1300 O O . GLU A 1 167 ? -38.668 3.549 59.591 1.00 96.56 167 GLU A O 1
ATOM 1305 N N . LEU A 1 168 ? -38.852 1.951 58.020 1.00 95.94 168 LEU A N 1
ATOM 1306 C CA . LEU A 1 168 ? -40.127 1.424 58.515 1.00 95.94 168 LEU A CA 1
ATOM 1307 C C . LEU A 1 168 ? -40.003 0.869 59.939 1.00 95.94 168 LEU A C 1
ATOM 1309 O O . LEU A 1 168 ? -40.891 1.093 60.761 1.00 95.94 168 LEU A O 1
ATOM 1313 N N . ARG A 1 169 ? -38.903 0.175 60.260 1.00 95.44 169 ARG A N 1
ATOM 1314 C CA . ARG A 1 169 ? -38.654 -0.334 61.620 1.00 95.44 169 ARG A CA 1
ATOM 1315 C C . ARG A 1 169 ? -38.509 0.799 62.636 1.00 95.44 169 ARG A C 1
ATOM 1317 O O . ARG A 1 169 ? -39.141 0.738 63.687 1.00 95.44 169 ARG A O 1
ATOM 1324 N N . ARG A 1 170 ? -37.729 1.837 62.316 1.00 96.50 170 ARG A N 1
ATOM 1325 C CA . ARG A 1 170 ? -37.557 3.011 63.191 1.00 96.50 170 ARG A CA 1
ATOM 1326 C C . ARG A 1 170 ? -38.874 3.760 63.395 1.00 96.50 170 ARG A C 1
ATOM 1328 O O . ARG A 1 170 ? -39.202 4.097 64.526 1.00 96.50 170 ARG A O 1
ATOM 1335 N N . SER A 1 171 ? -39.661 3.939 62.331 1.00 94.94 171 SER A N 1
ATOM 1336 C CA . SER A 1 171 ? -40.989 4.560 62.415 1.00 94.94 171 SER A CA 1
ATOM 1337 C C . SER A 1 171 ? -41.923 3.801 63.359 1.00 94.94 171 SER A C 1
ATOM 1339 O O . SER A 1 171 ? -42.642 4.429 64.132 1.00 94.94 171 SER A O 1
ATOM 1341 N N . ILE A 1 172 ? -41.916 2.461 63.324 1.00 93.75 172 ILE A N 1
ATOM 1342 C CA . ILE A 1 172 ? -42.700 1.653 64.268 1.00 93.75 172 ILE A CA 1
ATOM 1343 C C . ILE A 1 172 ? -42.207 1.899 65.696 1.00 93.75 172 ILE A C 1
ATOM 1345 O O . ILE A 1 172 ? -43.019 2.170 66.573 1.00 93.75 172 ILE A O 1
ATOM 1349 N N . GLU A 1 173 ? -40.898 1.830 65.944 1.00 94.06 173 GLU A N 1
ATOM 1350 C CA . GLU A 1 173 ? -40.330 2.005 67.288 1.00 94.06 173 GLU A CA 1
ATOM 1351 C C . GLU A 1 173 ? -40.680 3.375 67.898 1.00 94.06 173 GLU A C 1
ATOM 1353 O O . GLU A 1 173 ? -41.091 3.456 69.058 1.00 94.06 173 GLU A O 1
ATOM 1358 N N . GLU A 1 174 ? -40.610 4.442 67.101 1.00 94.94 174 GLU A N 1
ATOM 1359 C CA . GLU A 1 174 ? -41.014 5.792 67.508 1.00 94.94 174 GLU A CA 1
ATOM 1360 C C . GLU A 1 174 ? -42.517 5.881 67.831 1.00 94.94 174 GLU A C 1
ATOM 1362 O O . GLU A 1 174 ? -42.893 6.432 68.875 1.00 94.94 174 GLU A O 1
ATOM 1367 N N . GLU A 1 175 ? -43.383 5.295 66.992 1.00 93.25 175 GLU A N 1
ATOM 1368 C CA . GLU A 1 175 ? -44.828 5.217 67.252 1.00 93.25 175 GLU A CA 1
ATOM 1369 C C . GLU A 1 175 ? -45.133 4.435 68.542 1.00 93.25 175 GLU A C 1
ATOM 1371 O O . GLU A 1 175 ? -45.945 4.880 69.356 1.00 93.25 175 GLU A O 1
ATOM 1376 N N . MET A 1 176 ? -44.441 3.315 68.779 1.00 93.12 176 MET A N 1
ATOM 1377 C CA . MET A 1 176 ? -44.601 2.481 69.976 1.00 93.12 176 MET A CA 1
ATOM 1378 C C . MET A 1 176 ? -44.230 3.230 71.264 1.00 93.12 176 MET A C 1
ATOM 1380 O O . MET A 1 176 ? -44.930 3.115 72.276 1.00 93.12 176 MET A O 1
ATOM 1384 N N . VAL A 1 177 ? -43.138 4.002 71.249 1.00 94.50 177 VAL A N 1
ATOM 1385 C CA . VAL A 1 177 ? -42.704 4.809 72.404 1.00 94.50 177 VAL A CA 1
ATOM 1386 C C . VAL A 1 177 ? -43.699 5.934 72.682 1.00 94.50 177 VAL A C 1
ATOM 1388 O O . VAL A 1 177 ? -44.093 6.129 73.836 1.00 94.50 177 VAL A O 1
ATOM 1391 N N . SER A 1 178 ? -44.137 6.641 71.638 1.00 94.06 178 SER A N 1
ATOM 1392 C CA . SER A 1 178 ? -45.134 7.712 71.744 1.00 94.06 178 SER A CA 1
ATOM 1393 C C . SER A 1 178 ? -46.452 7.198 72.332 1.00 94.06 178 SER A C 1
ATOM 1395 O O . SER A 1 178 ? -46.983 7.763 73.294 1.00 94.06 178 SER A O 1
ATOM 1397 N N . GLU A 1 179 ? -46.939 6.064 71.827 1.00 92.94 179 GLU A N 1
ATOM 1398 C CA . GLU A 1 179 ? -48.191 5.465 72.280 1.00 92.94 179 GLU A CA 1
ATOM 1399 C C . GLU A 1 179 ? -48.104 4.969 73.728 1.00 92.94 179 GLU A C 1
ATOM 1401 O O . GLU A 1 179 ? -49.034 5.161 74.514 1.00 92.94 179 GLU A O 1
ATOM 1406 N N . ARG A 1 180 ? -46.957 4.406 74.133 1.00 92.12 180 ARG A N 1
ATOM 1407 C CA . ARG A 1 180 ? -46.722 4.003 75.527 1.00 92.12 180 ARG A CA 1
ATOM 1408 C C . ARG A 1 180 ? -46.839 5.190 76.486 1.00 92.12 180 ARG A C 1
ATOM 1410 O O . ARG A 1 180 ? -47.477 5.063 77.531 1.00 92.12 180 ARG A O 1
ATOM 1417 N N . VAL A 1 181 ? -46.242 6.335 76.143 1.00 93.94 181 VAL A N 1
ATOM 1418 C CA . VAL A 1 181 ? -46.325 7.563 76.956 1.00 93.94 181 VAL A CA 1
ATOM 1419 C C . VAL A 1 181 ? -47.768 8.063 77.036 1.00 93.94 181 VAL A C 1
ATOM 1421 O O . VAL A 1 181 ? -48.235 8.426 78.117 1.00 93.94 181 VAL A O 1
ATOM 1424 N N . ARG A 1 182 ? -48.493 8.033 75.912 1.00 94.19 182 ARG A N 1
ATOM 1425 C CA . ARG A 1 182 ? -49.901 8.439 75.830 1.00 94.19 182 ARG A CA 1
ATOM 1426 C C . ARG A 1 182 ? -50.794 7.590 76.739 1.00 94.19 182 ARG A C 1
ATOM 1428 O O . ARG A 1 182 ? -51.508 8.142 77.573 1.00 94.19 182 ARG A O 1
ATOM 1435 N N . LEU A 1 183 ? -50.711 6.263 76.632 1.00 91.69 183 LEU A N 1
ATOM 1436 C CA . LEU A 1 183 ? -51.518 5.329 77.427 1.00 91.69 183 LEU A CA 1
ATOM 1437 C C . LEU A 1 183 ? -51.196 5.401 78.930 1.00 91.69 183 LEU A C 1
ATOM 1439 O O . LEU A 1 183 ? -52.100 5.282 79.759 1.00 91.69 183 LEU A O 1
ATOM 1443 N N . ALA A 1 184 ? -49.932 5.647 79.292 1.00 89.81 184 ALA A N 1
ATOM 1444 C CA . ALA A 1 184 ? -49.536 5.886 80.680 1.00 89.81 184 ALA A CA 1
ATOM 1445 C C . ALA A 1 184 ? -50.145 7.188 81.240 1.00 89.81 184 ALA A C 1
ATOM 1447 O O . ALA A 1 184 ? -50.608 7.211 82.381 1.00 89.81 184 ALA A O 1
ATOM 1448 N N . GLY A 1 185 ? -50.206 8.255 80.432 1.00 90.88 185 GLY A N 1
ATOM 1449 C CA . GLY A 1 185 ? -50.852 9.524 80.793 1.00 90.88 185 GLY A CA 1
ATOM 1450 C C . GLY A 1 185 ? -52.370 9.426 80.998 1.00 90.88 185 GLY A C 1
ATOM 1451 O O . GLY A 1 185 ? -52.940 10.224 81.738 1.00 90.88 185 GLY A O 1
ATOM 1452 N N . GLU A 1 186 ? -53.021 8.424 80.401 1.00 91.44 186 GLU A N 1
ATOM 1453 C CA . GLU A 1 186 ? -54.450 8.121 80.582 1.00 91.44 186 GLU A CA 1
ATOM 1454 C C . GLU A 1 186 ? -54.758 7.310 81.858 1.00 91.44 186 GLU A C 1
ATOM 1456 O O . GLU A 1 186 ? -55.924 7.029 82.138 1.00 91.44 186 GLU A O 1
ATOM 1461 N N . GLY A 1 187 ? -53.743 6.927 82.644 1.00 86.81 187 GLY A N 1
ATOM 1462 C CA . GLY A 1 187 ? -53.920 6.193 83.905 1.00 86.81 187 GLY A CA 1
ATOM 1463 C C . GLY A 1 187 ? -54.248 4.703 83.740 1.00 86.81 187 GLY A C 1
ATOM 1464 O O . GLY A 1 187 ? -54.819 4.094 84.645 1.00 86.81 187 GLY A O 1
ATOM 1465 N N . ARG A 1 188 ? -53.914 4.112 82.586 1.00 90.31 188 ARG A N 1
ATOM 1466 C CA . ARG A 1 188 ? -54.088 2.675 82.305 1.00 90.31 188 ARG A CA 1
ATOM 1467 C C . ARG A 1 188 ? -53.163 1.819 83.180 1.00 90.31 188 ARG A C 1
ATOM 1469 O O . ARG A 1 188 ? -52.081 2.256 83.569 1.00 90.31 188 ARG A O 1
ATOM 1476 N N . THR A 1 189 ? -53.569 0.579 83.464 1.00 91.12 189 THR A N 1
ATOM 1477 C CA . THR A 1 189 ? -52.708 -0.388 84.165 1.00 91.12 189 THR A CA 1
ATOM 1478 C C . THR A 1 189 ? -51.599 -0.898 83.241 1.00 91.12 189 THR A C 1
ATOM 1480 O O . THR A 1 189 ? -51.772 -0.940 82.023 1.00 91.12 189 THR A O 1
ATOM 1483 N N . GLN A 1 190 ? -50.459 -1.310 83.802 1.00 87.75 190 GLN A N 1
ATOM 1484 C CA . GLN A 1 190 ? -49.312 -1.772 83.011 1.00 87.75 190 GLN A CA 1
ATOM 1485 C C . GLN A 1 190 ? -49.652 -2.982 82.116 1.00 87.75 190 GLN A C 1
ATOM 1487 O O . GLN A 1 190 ? -49.208 -3.039 80.973 1.00 87.75 190 GLN A O 1
ATOM 1492 N N . GLU A 1 191 ? -50.486 -3.910 82.599 1.00 90.19 191 GLU A N 1
ATOM 1493 C CA . GLU A 1 191 ? -50.931 -5.077 81.821 1.00 90.19 191 GLU A CA 1
ATOM 1494 C C . GLU A 1 191 ? -51.820 -4.686 80.630 1.00 90.19 191 GLU A C 1
ATOM 1496 O O . GLU A 1 191 ? -51.662 -5.240 79.539 1.00 90.19 191 GLU A O 1
ATOM 1501 N N . ASP A 1 192 ? -52.713 -3.706 80.803 1.00 91.12 192 ASP A N 1
ATOM 1502 C CA . ASP A 1 192 ? -53.553 -3.204 79.708 1.00 91.12 192 ASP A CA 1
ATOM 1503 C C . ASP A 1 192 ? -52.721 -2.471 78.645 1.00 91.12 192 ASP A C 1
ATOM 1505 O O . ASP A 1 192 ? -52.973 -2.629 77.448 1.00 91.12 192 ASP A O 1
ATOM 1509 N N . ILE A 1 193 ? -51.718 -1.692 79.074 1.00 89.56 193 ILE A N 1
ATOM 1510 C CA . ILE A 1 193 ? -50.779 -0.996 78.181 1.00 89.56 193 ILE A CA 1
ATOM 1511 C C . ILE A 1 193 ? -50.003 -2.015 77.343 1.00 89.56 193 ILE A C 1
ATOM 1513 O O . ILE A 1 193 ? -49.971 -1.899 76.120 1.00 89.56 193 ILE A O 1
ATOM 1517 N N . ASP A 1 194 ? -49.421 -3.037 77.972 1.00 92.25 194 ASP A N 1
ATOM 1518 C CA . ASP A 1 194 ? -48.618 -4.042 77.270 1.00 92.25 194 ASP A CA 1
ATOM 1519 C C . ASP A 1 194 ? -49.452 -4.859 76.272 1.00 92.25 194 ASP A C 1
ATOM 1521 O O . ASP A 1 194 ? -48.973 -5.192 75.184 1.00 92.25 194 ASP A O 1
ATOM 1525 N N . LYS A 1 195 ? -50.716 -5.158 76.599 1.00 93.56 195 LYS A N 1
ATOM 1526 C CA . LYS A 1 195 ? -51.625 -5.854 75.682 1.00 93.56 195 LYS A CA 1
ATOM 1527 C C . LYS A 1 195 ? -51.960 -5.003 74.454 1.00 93.56 195 LYS A C 1
ATOM 1529 O O . LYS A 1 195 ? -51.834 -5.495 73.333 1.00 93.56 195 LYS A O 1
ATOM 1534 N N . LEU A 1 196 ? -52.347 -3.742 74.660 1.00 91.81 196 LEU A N 1
ATOM 1535 C CA . LEU A 1 196 ? -52.672 -2.815 73.570 1.00 91.81 196 LEU A CA 1
ATOM 1536 C C . LEU A 1 196 ? -51.455 -2.538 72.681 1.00 91.81 196 LEU A C 1
ATOM 1538 O O . LEU A 1 196 ? -51.578 -2.549 71.458 1.00 91.81 196 LEU A O 1
ATOM 1542 N N . LEU A 1 197 ? -50.272 -2.362 73.279 1.00 93.06 197 LEU A N 1
ATOM 1543 C CA . LEU A 1 197 ? -49.028 -2.179 72.534 1.00 93.06 197 LEU A CA 1
ATOM 1544 C C . LEU A 1 197 ? -48.701 -3.405 71.672 1.00 93.06 197 LEU A C 1
ATOM 1546 O O . LEU A 1 197 ? -48.365 -3.233 70.509 1.00 93.06 197 LEU A O 1
ATOM 1550 N N . ARG A 1 198 ? -48.864 -4.637 72.171 1.00 94.44 198 ARG A N 1
ATOM 1551 C CA . ARG A 1 198 ? -48.641 -5.846 71.349 1.00 94.44 198 ARG A CA 1
ATOM 1552 C C . ARG A 1 198 ? -49.622 -5.970 70.186 1.00 94.44 198 ARG A C 1
ATOM 1554 O O . ARG A 1 198 ? -49.236 -6.393 69.099 1.00 94.44 198 ARG A O 1
ATOM 1561 N N . GLU A 1 199 ? -50.896 -5.650 70.399 1.00 94.06 199 GLU A N 1
ATOM 1562 C CA . GLU A 1 199 ? -51.894 -5.658 69.321 1.00 94.06 199 GLU A CA 1
ATOM 1563 C C . GLU A 1 199 ? -51.551 -4.612 68.249 1.00 94.06 199 GLU A C 1
ATOM 1565 O O . GLU A 1 199 ? -51.585 -4.924 67.055 1.00 94.06 199 GLU A O 1
ATOM 1570 N N . MET A 1 200 ? -51.139 -3.411 68.668 1.00 93.31 200 MET A N 1
ATOM 1571 C CA . MET A 1 200 ? -50.700 -2.347 67.765 1.00 93.31 200 MET A CA 1
ATOM 1572 C C . MET A 1 200 ? -49.404 -2.704 67.025 1.00 93.31 200 MET A C 1
ATOM 1574 O O . MET A 1 200 ? -49.341 -2.527 65.812 1.00 93.31 200 MET A O 1
ATOM 1578 N N . GLU A 1 201 ? -48.402 -3.252 67.717 1.00 92.94 201 GLU A N 1
ATOM 1579 C CA . GLU A 1 201 ? -47.130 -3.703 67.137 1.00 92.94 201 GLU A CA 1
ATOM 1580 C C . GLU A 1 201 ? -47.371 -4.733 66.033 1.00 92.94 201 GLU A C 1
ATOM 1582 O O . GLU A 1 201 ? -46.862 -4.583 64.926 1.00 92.94 201 GLU A O 1
ATOM 1587 N N . ASN A 1 202 ? -48.217 -5.735 66.290 1.00 94.75 202 ASN A N 1
ATOM 1588 C CA . ASN A 1 202 ? -48.569 -6.744 65.293 1.00 94.75 202 ASN A CA 1
ATOM 1589 C C . ASN A 1 202 ? -49.304 -6.139 64.087 1.00 94.75 202 ASN A C 1
ATOM 1591 O O . ASN A 1 202 ? -49.018 -6.504 62.944 1.00 94.75 202 ASN A O 1
ATOM 1595 N N . ALA A 1 203 ? -50.241 -5.213 64.321 1.00 94.75 203 ALA A N 1
ATOM 1596 C CA . ALA A 1 203 ? -50.969 -4.538 63.249 1.00 94.75 203 ALA A CA 1
ATOM 1597 C C . ALA A 1 203 ? -50.033 -3.679 62.378 1.00 94.75 203 ALA A C 1
ATOM 1599 O O . ALA A 1 203 ? -50.078 -3.774 61.150 1.00 94.75 203 ALA A O 1
ATOM 1600 N N . ARG A 1 204 ? -49.141 -2.901 63.004 1.00 94.81 204 ARG A N 1
ATOM 1601 C CA . ARG A 1 204 ? -48.148 -2.065 62.317 1.00 94.81 204 ARG A CA 1
ATOM 1602 C C . ARG A 1 204 ? -47.084 -2.882 61.601 1.00 94.81 204 ARG A C 1
ATOM 1604 O O . ARG A 1 204 ? -46.752 -2.568 60.464 1.00 94.81 204 ARG A O 1
ATOM 1611 N N . ALA A 1 205 ? -46.604 -3.966 62.204 1.00 92.75 205 ALA A N 1
ATOM 1612 C CA . ALA A 1 205 ? -45.675 -4.884 61.554 1.00 92.75 205 ALA A CA 1
ATOM 1613 C C . ALA A 1 205 ? -46.290 -5.501 60.287 1.00 92.75 205 ALA A C 1
ATOM 1615 O O . ALA A 1 205 ? -45.622 -5.580 59.256 1.00 92.75 205 ALA A O 1
ATOM 1616 N N . ALA A 1 206 ? -47.573 -5.883 60.327 1.00 95.69 206 ALA A N 1
ATOM 1617 C CA . ALA A 1 206 ? -48.280 -6.397 59.155 1.00 95.69 206 ALA A CA 1
ATOM 1618 C C . ALA A 1 206 ? -48.475 -5.330 58.061 1.00 95.69 206 ALA A C 1
ATOM 1620 O O . ALA A 1 206 ? -48.353 -5.643 56.875 1.00 95.69 206 ALA A O 1
ATOM 1621 N N . GLU A 1 207 ? -48.763 -4.081 58.435 1.00 94.75 207 GLU A N 1
ATOM 1622 C CA . GLU A 1 207 ? -48.877 -2.956 57.500 1.00 94.75 207 GLU A CA 1
ATOM 1623 C C . GLU A 1 207 ? -47.530 -2.629 56.836 1.00 94.75 207 GLU A C 1
ATOM 1625 O O . GLU A 1 207 ? -47.443 -2.606 55.607 1.00 94.75 207 GLU A O 1
ATOM 1630 N N . SER A 1 208 ? -46.460 -2.477 57.621 1.00 95.00 208 SER A N 1
ATOM 1631 C CA . SER A 1 208 ? -45.108 -2.220 57.112 1.00 95.00 208 SER A CA 1
ATOM 1632 C C . SER A 1 208 ? -44.586 -3.357 56.236 1.00 95.00 208 SER A C 1
ATOM 1634 O O . SER A 1 208 ? -43.934 -3.097 55.227 1.00 95.00 208 SER A O 1
ATOM 1636 N N . ALA A 1 209 ? -44.913 -4.616 56.552 1.00 95.44 209 ALA A N 1
ATOM 1637 C CA . ALA A 1 209 ? -44.574 -5.751 55.695 1.00 95.44 209 ALA A CA 1
ATOM 1638 C C . ALA A 1 209 ? -45.244 -5.655 54.313 1.00 95.44 209 ALA A C 1
ATOM 1640 O O . ALA A 1 209 ? -44.600 -5.939 53.304 1.00 95.44 209 ALA A O 1
ATOM 1641 N N . ARG A 1 210 ? -46.509 -5.209 54.244 1.00 97.06 210 ARG A N 1
ATOM 1642 C CA . ARG A 1 210 ? -47.198 -4.967 52.961 1.00 97.06 210 ARG A CA 1
ATOM 1643 C C . ARG A 1 210 ? -46.559 -3.817 52.189 1.00 97.06 210 ARG A C 1
ATOM 1645 O O . ARG A 1 210 ? -46.283 -3.978 51.006 1.00 97.06 210 ARG A O 1
ATOM 1652 N N . GLN A 1 211 ? -46.269 -2.700 52.857 1.00 95.50 211 GLN A N 1
ATOM 1653 C CA . GLN A 1 211 ? -45.616 -1.548 52.224 1.00 95.50 211 GLN A CA 1
ATOM 1654 C C . GLN A 1 211 ? -44.225 -1.899 51.677 1.00 95.50 211 GLN A C 1
ATOM 1656 O O . GLN A 1 211 ? -43.859 -1.465 50.585 1.00 95.50 211 GLN A O 1
ATOM 1661 N N . LEU A 1 212 ? -43.446 -2.697 52.416 1.00 96.94 212 LEU A N 1
ATOM 1662 C CA . LEU A 1 212 ? -42.130 -3.152 51.972 1.00 96.94 212 LEU A CA 1
ATOM 1663 C C . LEU A 1 212 ? -42.233 -4.083 50.759 1.00 96.94 212 LEU A C 1
ATOM 1665 O O . LEU A 1 212 ? -41.421 -3.976 49.844 1.00 96.94 212 LEU A O 1
ATOM 1669 N N . GLU A 1 213 ? -43.230 -4.968 50.725 1.00 97.00 213 GLU A N 1
ATOM 1670 C CA . GLU A 1 213 ? -43.461 -5.860 49.587 1.00 97.00 213 GLU A CA 1
ATOM 1671 C C . GLU A 1 213 ? -43.892 -5.090 48.330 1.00 97.00 213 GLU A C 1
ATOM 1673 O O . GLU A 1 213 ? -43.347 -5.309 47.249 1.00 97.00 213 GLU A O 1
ATOM 1678 N N . GLU A 1 214 ? -44.800 -4.122 48.465 1.00 97.12 214 GLU A N 1
ATOM 1679 C CA . GLU A 1 214 ? -45.190 -3.234 47.362 1.00 97.12 214 GLU A CA 1
ATOM 1680 C C . GLU A 1 214 ? -43.992 -2.434 46.831 1.00 97.12 214 GLU A C 1
ATOM 1682 O O . GLU A 1 214 ? -43.783 -2.350 45.615 1.00 97.12 214 GLU A O 1
ATOM 1687 N N . PHE A 1 215 ? -43.159 -1.905 47.734 1.00 97.19 215 PHE A N 1
ATOM 1688 C CA . PHE A 1 215 ? -41.929 -1.209 47.370 1.00 97.19 215 PHE A CA 1
ATOM 1689 C C . PHE A 1 215 ? -40.944 -2.135 46.645 1.00 97.19 215 PHE A C 1
ATOM 1691 O O . PHE A 1 215 ? -40.426 -1.766 45.592 1.00 97.19 215 PHE A O 1
ATOM 1698 N N . ARG A 1 216 ? -40.733 -3.365 47.137 1.00 96.12 216 ARG A N 1
ATOM 1699 C CA . ARG A 1 216 ? -39.893 -4.372 46.465 1.00 96.12 216 ARG A CA 1
ATOM 1700 C C . ARG A 1 216 ? -40.390 -4.658 45.052 1.00 96.12 216 ARG A C 1
ATOM 1702 O O . ARG A 1 216 ? -39.598 -4.614 44.118 1.00 96.12 216 ARG A O 1
ATOM 1709 N N . GLN A 1 217 ? -41.689 -4.875 44.863 1.00 96.94 217 GLN A N 1
ATOM 1710 C CA . GLN A 1 217 ? -42.261 -5.116 43.534 1.00 96.94 217 GLN A CA 1
ATOM 1711 C C . GLN A 1 217 ? -42.125 -3.914 42.595 1.00 96.94 217 GLN A C 1
ATOM 1713 O O . GLN A 1 217 ? -41.961 -4.079 41.386 1.00 96.94 217 GLN A O 1
ATOM 1718 N N . GLN A 1 218 ? -42.221 -2.690 43.113 1.00 95.94 218 GLN A N 1
ATOM 1719 C CA . GLN A 1 218 ? -41.989 -1.488 42.317 1.00 95.94 218 GLN A CA 1
ATOM 1720 C C . GLN A 1 218 ? -40.528 -1.394 41.864 1.00 95.94 218 GLN A C 1
ATOM 1722 O O . GLN A 1 218 ? -40.261 -1.187 40.683 1.00 95.94 218 GLN A O 1
ATOM 1727 N N . VAL A 1 219 ? -39.593 -1.577 42.792 1.00 96.00 219 VAL A N 1
ATOM 1728 C CA . VAL A 1 219 ? -38.158 -1.441 42.532 1.00 96.00 219 VAL A CA 1
ATOM 1729 C C . VAL A 1 219 ? -37.631 -2.579 41.644 1.00 96.00 219 VAL A C 1
ATOM 1731 O O . VAL A 1 219 ? -36.802 -2.336 40.772 1.00 96.00 219 VAL A O 1
ATOM 1734 N N . LEU A 1 220 ? -38.154 -3.801 41.785 1.00 93.56 220 LEU A N 1
ATOM 1735 C CA . LEU A 1 220 ? -37.816 -4.924 40.901 1.00 93.56 220 LEU A CA 1
ATOM 1736 C C . LEU A 1 220 ? -38.286 -4.700 39.457 1.00 93.56 220 LEU A C 1
ATOM 1738 O O . LEU A 1 220 ? -37.559 -5.043 38.528 1.00 93.56 220 LEU A O 1
ATOM 1742 N N . ARG A 1 221 ? -39.456 -4.080 39.254 1.00 95.75 221 ARG A N 1
ATOM 1743 C CA . ARG A 1 221 ? -39.909 -3.678 37.910 1.00 95.75 221 ARG A CA 1
ATOM 1744 C C . ARG A 1 221 ? -38.997 -2.613 37.302 1.00 95.75 221 ARG A C 1
ATOM 1746 O O . ARG A 1 221 ? -38.616 -2.732 36.143 1.00 95.75 221 ARG A O 1
ATOM 1753 N N . GLU A 1 222 ? -38.594 -1.618 38.094 1.00 94.31 222 GLU A N 1
ATOM 1754 C CA . GLU A 1 222 ? -37.621 -0.601 37.666 1.00 94.31 222 GLU A CA 1
ATOM 1755 C C . GLU A 1 222 ? -36.277 -1.246 37.264 1.00 94.31 222 GLU A C 1
ATOM 1757 O O . GLU A 1 222 ? -35.705 -0.903 36.227 1.00 94.31 222 GLU A O 1
ATOM 1762 N N . LEU A 1 223 ? -35.789 -2.213 38.053 1.00 93.81 223 LEU A N 1
ATOM 1763 C CA . LEU A 1 223 ? -34.566 -2.967 37.762 1.00 93.81 223 LEU A CA 1
ATOM 1764 C C . LEU A 1 223 ? -34.677 -3.744 36.445 1.00 93.81 223 LEU A C 1
ATOM 1766 O O . LEU A 1 223 ? -33.743 -3.713 35.643 1.00 93.81 223 LEU A O 1
ATOM 1770 N N . GLU A 1 224 ? -35.796 -4.434 36.220 1.00 95.06 224 GLU A N 1
ATOM 1771 C CA . GLU A 1 224 ? -36.052 -5.193 34.993 1.00 95.06 224 GLU A CA 1
ATOM 1772 C C . GLU A 1 224 ? -36.049 -4.277 33.760 1.00 95.06 224 GLU A C 1
ATOM 1774 O O . GLU A 1 224 ? -35.333 -4.547 32.795 1.00 95.06 224 GLU A O 1
ATOM 1779 N N . GLU A 1 225 ? -36.769 -3.152 33.806 1.00 95.75 225 GLU A N 1
ATOM 1780 C CA . GLU A 1 225 ? -36.795 -2.162 32.720 1.00 95.75 225 GLU A CA 1
ATOM 1781 C C . GLU A 1 225 ? -35.391 -1.633 32.396 1.00 95.75 225 GLU A C 1
ATOM 1783 O O . GLU A 1 225 ? -34.972 -1.604 31.234 1.00 95.75 225 GLU A O 1
ATOM 1788 N N . LYS A 1 226 ? -34.630 -1.259 33.429 1.00 94.25 226 LYS A N 1
ATOM 1789 C CA . LYS A 1 226 ? -33.258 -0.754 33.290 1.00 94.25 226 LYS A CA 1
ATOM 1790 C C . LYS A 1 226 ? -32.303 -1.820 32.762 1.00 94.25 226 LYS A C 1
ATOM 1792 O O . LYS A 1 226 ? -31.476 -1.522 31.905 1.00 94.25 226 LYS A O 1
ATOM 1797 N N . THR A 1 227 ? -32.421 -3.056 33.235 1.00 94.56 227 THR A N 1
ATOM 1798 C CA . THR A 1 227 ? -31.559 -4.168 32.813 1.00 94.56 227 THR A CA 1
ATOM 1799 C C . THR A 1 227 ? -31.840 -4.557 31.368 1.00 94.56 227 THR A C 1
ATOM 1801 O O . THR A 1 227 ? -30.902 -4.809 30.615 1.00 94.56 227 THR A O 1
ATOM 1804 N N . ASN A 1 228 ? -33.102 -4.516 30.941 1.00 95.88 228 ASN A N 1
ATOM 1805 C CA . ASN A 1 228 ? -33.471 -4.701 29.541 1.00 95.88 228 ASN A CA 1
ATOM 1806 C C . ASN A 1 228 ? -32.901 -3.585 28.652 1.00 95.88 228 ASN A C 1
ATOM 1808 O O . ASN A 1 228 ? -32.348 -3.870 27.590 1.00 95.88 228 ASN A O 1
ATOM 1812 N N . ALA A 1 229 ? -32.968 -2.324 29.093 1.00 95.06 229 ALA A N 1
ATOM 1813 C CA . ALA A 1 229 ? -32.359 -1.206 28.370 1.00 95.06 229 ALA A CA 1
ATOM 1814 C C . ALA A 1 229 ? -30.829 -1.347 28.262 1.00 95.06 229 ALA A C 1
ATOM 1816 O O . ALA A 1 229 ? -30.269 -1.148 27.184 1.00 95.06 229 ALA A O 1
ATOM 1817 N N . ILE A 1 230 ? -30.162 -1.748 29.350 1.00 95.56 230 ILE A N 1
ATOM 1818 C CA . ILE A 1 230 ? -28.725 -2.047 29.368 1.00 95.56 230 ILE A CA 1
ATOM 1819 C C . ILE A 1 230 ? -28.399 -3.185 28.397 1.00 95.56 230 ILE A C 1
ATOM 1821 O O . ILE A 1 230 ? -27.475 -3.049 27.607 1.00 95.56 230 ILE A O 1
ATOM 1825 N N . ALA A 1 231 ? -29.174 -4.274 28.399 1.00 95.56 231 ALA A N 1
ATOM 1826 C CA . ALA A 1 231 ? -28.949 -5.414 27.513 1.00 95.56 231 ALA A CA 1
ATOM 1827 C C . ALA A 1 231 ? -29.060 -5.035 26.026 1.00 95.56 231 ALA A C 1
ATOM 1829 O O . ALA A 1 231 ? -28.235 -5.466 25.221 1.00 95.56 231 ALA A O 1
ATOM 1830 N N . LEU A 1 232 ? -30.038 -4.194 25.665 1.00 96.69 232 LEU A N 1
ATOM 1831 C CA . LEU A 1 232 ? -30.164 -3.658 24.306 1.00 96.69 232 LEU A CA 1
ATOM 1832 C C . LEU A 1 232 ? -28.948 -2.808 23.920 1.00 96.69 232 LEU A C 1
ATOM 1834 O O . LEU A 1 232 ? -28.404 -2.978 22.830 1.00 96.69 232 LEU A O 1
ATOM 1838 N N . LEU A 1 233 ? -28.496 -1.936 24.825 1.00 95.62 233 LEU A N 1
ATOM 1839 C CA . LEU A 1 233 ? -27.325 -1.092 24.601 1.00 95.62 233 LEU A CA 1
ATOM 1840 C C . LEU A 1 233 ? -26.044 -1.929 24.456 1.00 95.62 233 LEU A C 1
ATOM 1842 O O . LEU A 1 233 ? -25.238 -1.676 23.563 1.00 95.62 233 LEU A O 1
ATOM 1846 N N . THR A 1 234 ? -25.866 -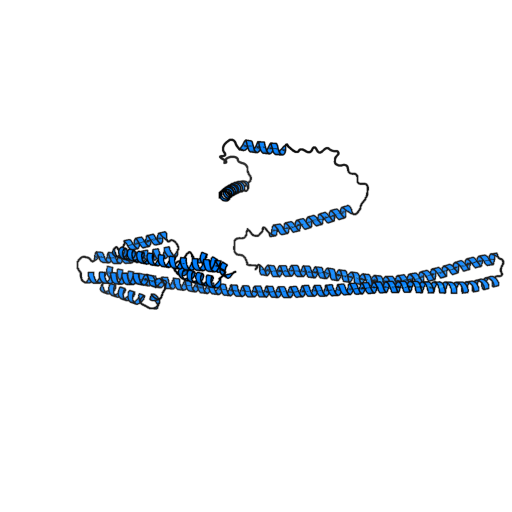2.953 25.295 1.00 96.00 234 THR A N 1
ATOM 1847 C CA . THR A 1 234 ? -24.754 -3.907 25.195 1.00 96.00 234 THR A CA 1
ATOM 1848 C C . THR A 1 234 ? -24.751 -4.595 23.834 1.00 96.00 234 THR A C 1
ATOM 1850 O O . THR A 1 234 ? -23.726 -4.571 23.159 1.00 96.00 234 THR A O 1
ATOM 1853 N N . ALA A 1 235 ? -25.894 -5.126 23.389 1.00 97.31 235 ALA A N 1
ATOM 1854 C CA . ALA A 1 235 ? -26.004 -5.786 22.089 1.00 97.31 235 ALA A CA 1
ATOM 1855 C C . ALA A 1 235 ? -25.681 -4.836 20.918 1.00 97.31 235 ALA A C 1
ATOM 1857 O O . ALA A 1 235 ? -25.010 -5.229 19.961 1.00 97.31 235 ALA A O 1
ATOM 1858 N N . GLU A 1 236 ? -26.114 -3.573 20.994 1.00 96.88 236 GLU A N 1
ATOM 1859 C CA . GLU A 1 236 ? -25.782 -2.555 19.991 1.00 96.88 236 GLU A CA 1
ATOM 1860 C C . GLU A 1 236 ? -24.266 -2.307 19.921 1.00 96.88 236 GLU A C 1
ATOM 1862 O O . GLU A 1 236 ? -23.679 -2.339 18.835 1.00 96.88 236 GLU A O 1
ATOM 1867 N N . TYR A 1 237 ? -23.607 -2.120 21.067 1.00 96.31 237 TYR A N 1
ATOM 1868 C CA . TYR A 1 237 ? -22.160 -1.897 21.115 1.00 96.31 237 TYR A CA 1
ATOM 1869 C C . TYR A 1 237 ? -21.342 -3.136 20.739 1.00 96.31 237 TYR A C 1
ATOM 1871 O O . TYR A 1 237 ? -20.304 -2.988 20.096 1.00 96.31 237 TYR A O 1
ATOM 1879 N N . GLU A 1 238 ? -21.797 -4.346 21.064 1.00 97.44 238 GLU A N 1
ATOM 1880 C CA . GLU A 1 238 ? -21.181 -5.594 20.594 1.00 97.44 238 GLU A CA 1
ATOM 1881 C C . GLU A 1 238 ? -21.259 -5.716 19.066 1.00 97.44 238 GLU A C 1
ATOM 1883 O O . GLU A 1 238 ? -20.282 -6.083 18.410 1.00 97.44 238 GLU A O 1
ATOM 1888 N N . GLN A 1 239 ? -22.388 -5.328 18.466 1.00 97.88 239 GLN A N 1
ATOM 1889 C CA . GLN A 1 239 ? -22.527 -5.299 17.011 1.00 97.88 239 GLN A CA 1
ATOM 1890 C C . GLN A 1 239 ? -21.623 -4.237 16.367 1.00 97.88 239 GLN A C 1
ATOM 1892 O O . GLN A 1 239 ? -21.098 -4.451 15.270 1.00 97.88 239 GLN A O 1
ATOM 1897 N N . VAL A 1 240 ? -21.460 -3.075 17.005 1.00 96.50 240 VAL A N 1
ATOM 1898 C CA . VAL A 1 240 ? -20.505 -2.048 16.560 1.00 96.50 240 VAL A CA 1
ATOM 1899 C C . VAL A 1 240 ? -19.078 -2.580 16.656 1.00 96.50 240 VAL A C 1
ATOM 1901 O O . VAL A 1 240 ? -18.343 -2.473 15.680 1.00 96.50 240 VAL A O 1
ATOM 1904 N N . LEU A 1 241 ? -18.711 -3.214 17.771 1.00 97.44 241 LEU A N 1
ATOM 1905 C CA . LEU A 1 241 ? -17.391 -3.806 17.978 1.00 97.44 241 LEU A CA 1
ATOM 1906 C C . LEU A 1 241 ? -17.066 -4.839 16.893 1.00 97.44 241 LEU A C 1
ATOM 1908 O O . LEU A 1 241 ? -16.031 -4.734 16.244 1.00 97.44 2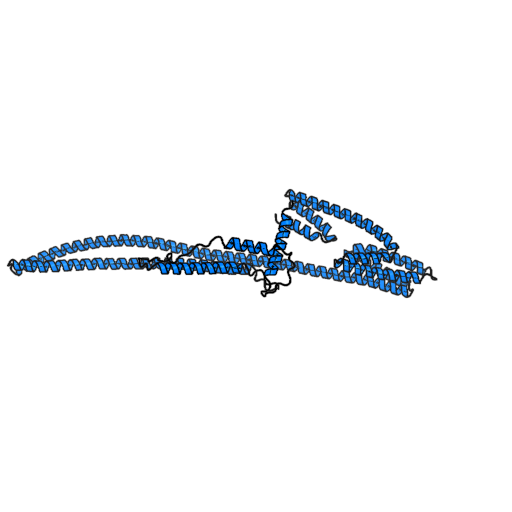41 LEU A O 1
ATOM 1912 N N . SER A 1 242 ? -17.983 -5.771 16.624 1.00 97.69 242 SER A N 1
ATOM 1913 C CA . SER A 1 242 ? -17.799 -6.780 15.574 1.00 97.69 242 SER A CA 1
ATOM 1914 C C . SER A 1 242 ? -17.642 -6.152 14.184 1.00 97.69 242 SER A C 1
ATOM 1916 O O . SER A 1 242 ? -16.791 -6.573 13.402 1.00 97.69 242 SER A O 1
ATOM 1918 N N . ARG A 1 243 ? -18.420 -5.108 13.863 1.00 97.69 243 ARG A N 1
ATOM 1919 C CA . ARG A 1 243 ? -18.247 -4.356 12.608 1.00 97.69 243 ARG A CA 1
ATOM 1920 C C . ARG A 1 243 ? -16.877 -3.685 12.533 1.00 97.69 243 ARG A C 1
ATOM 1922 O O . ARG A 1 243 ? -16.225 -3.780 11.501 1.00 97.69 243 ARG A O 1
ATOM 1929 N N . GLN A 1 244 ? -16.425 -3.062 13.619 1.00 96.75 244 GLN A N 1
ATOM 1930 C CA . GLN A 1 244 ? -15.116 -2.414 13.681 1.00 96.75 244 GLN A CA 1
ATOM 1931 C C . GLN A 1 244 ? -13.957 -3.413 13.528 1.00 96.75 244 GLN A C 1
ATOM 1933 O O . GLN A 1 244 ? -12.996 -3.101 12.829 1.00 96.75 244 GLN A O 1
ATOM 1938 N N . GLU A 1 245 ? -14.056 -4.600 14.131 1.00 96.81 245 GLU A N 1
ATOM 1939 C CA . GLU A 1 245 ? -13.067 -5.680 13.996 1.00 96.81 245 GLU A CA 1
ATOM 1940 C C . GLU A 1 245 ? -13.028 -6.232 12.561 1.00 96.81 245 GLU A C 1
ATOM 1942 O O . GLU A 1 245 ? -11.953 -6.384 11.982 1.00 96.81 245 GLU A O 1
ATOM 1947 N N . ASN A 1 246 ? -14.189 -6.431 11.931 1.00 97.81 246 ASN A N 1
ATOM 1948 C CA . ASN A 1 246 ? -14.254 -6.837 10.525 1.00 97.81 246 ASN A CA 1
ATOM 1949 C C . ASN A 1 246 ? -13.658 -5.775 9.587 1.00 97.81 246 ASN A C 1
ATOM 1951 O O . ASN A 1 246 ? -12.924 -6.111 8.661 1.00 97.81 246 ASN A O 1
ATOM 1955 N N . GLU A 1 247 ? -13.953 -4.493 9.816 1.00 96.12 247 GLU A N 1
ATOM 1956 C CA . GLU A 1 247 ? -13.369 -3.388 9.046 1.00 96.12 247 GLU A CA 1
ATOM 1957 C C . GLU A 1 247 ? -11.844 -3.329 9.205 1.00 96.12 247 GLU A C 1
ATOM 1959 O O . GLU A 1 247 ? -11.139 -3.126 8.219 1.00 96.12 247 GLU A O 1
ATOM 1964 N N . GLN A 1 248 ? -11.320 -3.548 10.416 1.00 97.12 248 GLN A N 1
ATOM 1965 C CA . GLN A 1 248 ? -9.876 -3.636 10.651 1.00 97.12 248 GLN A CA 1
ATOM 1966 C C . GLN A 1 248 ? -9.249 -4.754 9.806 1.00 97.12 248 GLN A C 1
ATOM 1968 O O . GLN A 1 248 ? -8.270 -4.516 9.098 1.00 97.12 248 GLN A O 1
ATOM 1973 N N . GLN A 1 249 ? -9.844 -5.949 9.824 1.00 96.69 249 GLN A N 1
ATOM 1974 C CA . GLN A 1 249 ? -9.357 -7.094 9.054 1.00 96.69 249 GLN A CA 1
ATOM 1975 C C . GLN A 1 249 ? -9.436 -6.854 7.534 1.00 96.69 249 GLN A C 1
ATOM 1977 O O . GLN A 1 249 ? -8.554 -7.266 6.776 1.00 96.69 249 GLN A O 1
ATOM 1982 N N . GLN A 1 250 ? -10.475 -6.158 7.067 1.00 95.81 250 GLN A N 1
ATOM 1983 C CA . GLN A 1 250 ? -10.596 -5.754 5.664 1.00 95.81 250 GLN A CA 1
ATOM 1984 C C . GLN A 1 250 ? -9.510 -4.754 5.255 1.00 95.81 250 GLN A C 1
ATOM 1986 O O . GLN A 1 250 ? -8.957 -4.874 4.167 1.00 95.81 250 GLN A O 1
ATOM 1991 N N . ILE A 1 251 ? -9.173 -3.791 6.118 1.00 93.88 251 ILE A N 1
ATOM 1992 C CA . ILE A 1 251 ? -8.079 -2.843 5.861 1.00 93.88 251 ILE A CA 1
ATOM 1993 C C . ILE A 1 251 ? -6.741 -3.584 5.762 1.00 93.88 251 ILE A C 1
ATOM 1995 O O . ILE A 1 251 ? -5.963 -3.312 4.850 1.00 93.88 251 ILE A O 1
ATOM 1999 N N . GLU A 1 252 ? -6.486 -4.530 6.666 1.00 94.38 252 GLU A N 1
ATOM 2000 C CA . GLU A 1 252 ? -5.247 -5.311 6.673 1.00 94.38 252 GLU A CA 1
ATOM 2001 C C . GLU A 1 252 ? -5.102 -6.180 5.415 1.00 94.38 252 GLU A C 1
ATOM 2003 O O . GLU A 1 252 ? -4.064 -6.138 4.755 1.00 94.38 252 GLU A O 1
ATOM 2008 N N . SER A 1 253 ? -6.152 -6.915 5.039 1.00 95.75 253 SER A N 1
ATOM 2009 C CA . SER A 1 253 ? -6.146 -7.740 3.819 1.00 95.75 253 SER A CA 1
ATOM 2010 C C . SER A 1 253 ? -6.003 -6.904 2.546 1.00 95.75 253 SER A C 1
ATOM 2012 O O . SER A 1 253 ? -5.137 -7.193 1.726 1.00 95.75 253 SER A O 1
ATOM 2014 N N . ALA A 1 254 ? -6.762 -5.810 2.413 1.00 94.31 254 ALA A N 1
ATOM 2015 C CA . ALA A 1 254 ? -6.648 -4.912 1.263 1.00 94.31 254 ALA A CA 1
ATOM 2016 C C . ALA A 1 254 ? -5.241 -4.303 1.130 1.00 94.31 254 ALA A C 1
ATOM 2018 O O . ALA A 1 254 ? -4.760 -4.084 0.017 1.00 94.31 254 ALA A O 1
ATOM 2019 N N . PHE A 1 255 ? -4.569 -4.030 2.253 1.00 94.19 255 PHE A N 1
ATOM 2020 C CA . PHE A 1 255 ? -3.182 -3.577 2.247 1.00 94.19 255 PHE A CA 1
ATOM 2021 C C . PHE A 1 255 ? -2.223 -4.668 1.757 1.00 94.19 255 PHE A C 1
ATOM 2023 O O . PHE A 1 255 ? -1.399 -4.384 0.890 1.00 94.19 255 PHE A O 1
ATOM 2030 N N . GLN A 1 256 ? -2.348 -5.899 2.263 1.00 94.31 256 GLN A N 1
ATOM 2031 C CA . GLN A 1 256 ? -1.509 -7.027 1.840 1.00 94.31 256 GLN A CA 1
ATOM 2032 C C . GLN A 1 256 ? -1.658 -7.315 0.342 1.00 94.31 256 GLN A C 1
ATOM 2034 O O . GLN A 1 256 ? -0.657 -7.484 -0.355 1.00 94.31 256 GLN A O 1
ATOM 2039 N N . ASP A 1 257 ? -2.892 -7.300 -0.165 1.00 94.88 257 ASP A N 1
ATOM 2040 C CA . ASP A 1 257 ? -3.174 -7.489 -1.588 1.00 94.88 257 ASP A CA 1
ATOM 2041 C C . ASP A 1 257 ? -2.515 -6.389 -2.431 1.00 94.88 257 ASP A C 1
ATOM 2043 O O . ASP A 1 257 ? -1.863 -6.672 -3.439 1.00 94.88 257 ASP A O 1
ATOM 2047 N N . ARG A 1 258 ? -2.621 -5.127 -1.994 1.00 91.88 258 ARG A N 1
ATOM 2048 C CA . ARG A 1 258 ? -2.028 -3.996 -2.716 1.00 91.88 258 ARG A CA 1
ATOM 2049 C C . ARG A 1 258 ? -0.499 -3.992 -2.661 1.00 91.88 258 ARG A C 1
ATOM 2051 O O . ARG A 1 258 ? 0.140 -3.618 -3.643 1.00 91.88 258 ARG A O 1
ATOM 2058 N N . GLU A 1 259 ? 0.097 -4.389 -1.540 1.00 91.75 259 GLU A N 1
ATOM 2059 C CA . GLU A 1 259 ? 1.550 -4.546 -1.408 1.00 91.75 259 GLU A CA 1
ATOM 2060 C C . GLU A 1 259 ? 2.073 -5.645 -2.345 1.00 91.75 259 GLU A C 1
ATOM 2062 O O . GLU A 1 259 ? 3.082 -5.444 -3.028 1.00 91.75 259 GLU A O 1
ATOM 2067 N N . ALA A 1 260 ? 1.366 -6.777 -2.433 1.00 92.56 260 ALA A N 1
ATOM 2068 C CA . ALA A 1 260 ? 1.704 -7.861 -3.351 1.00 92.56 260 ALA A CA 1
ATOM 2069 C C . ALA A 1 260 ? 1.604 -7.422 -4.822 1.00 92.56 260 ALA A C 1
ATOM 2071 O O . ALA A 1 260 ? 2.514 -7.702 -5.603 1.00 92.56 260 ALA A O 1
ATOM 2072 N N . GLU A 1 261 ? 0.548 -6.686 -5.184 1.00 92.06 261 GLU A N 1
ATOM 2073 C CA . GLU A 1 261 ? 0.360 -6.129 -6.529 1.00 92.06 261 GLU A CA 1
ATOM 2074 C C . GLU A 1 261 ? 1.506 -5.180 -6.916 1.00 92.06 261 GLU A C 1
ATOM 2076 O O . GLU A 1 261 ? 2.140 -5.378 -7.950 1.00 92.06 261 GLU A O 1
ATOM 2081 N N . LEU A 1 262 ? 1.841 -4.209 -6.057 1.00 88.94 262 LEU A N 1
ATOM 2082 C CA . LEU A 1 262 ? 2.942 -3.267 -6.305 1.00 88.94 262 LEU A CA 1
ATOM 2083 C C . LEU A 1 262 ? 4.302 -3.967 -6.408 1.00 88.94 262 LEU A C 1
ATOM 2085 O O . LEU A 1 262 ? 5.151 -3.572 -7.207 1.00 88.94 262 LEU A O 1
ATOM 2089 N N . THR A 1 263 ? 4.521 -5.004 -5.600 1.00 89.38 263 THR A N 1
ATOM 2090 C CA . THR A 1 263 ? 5.761 -5.789 -5.637 1.00 89.38 263 THR A CA 1
ATOM 2091 C C . THR A 1 263 ? 5.890 -6.556 -6.952 1.00 89.38 263 THR A C 1
ATOM 2093 O O . THR A 1 263 ? 6.983 -6.630 -7.520 1.00 89.38 263 THR A O 1
ATOM 2096 N N . GLU A 1 264 ? 4.789 -7.109 -7.463 1.00 91.94 264 GLU A N 1
ATOM 2097 C CA . GLU A 1 264 ? 4.785 -7.801 -8.751 1.00 91.94 264 GLU A CA 1
ATOM 2098 C C . GLU A 1 264 ? 4.952 -6.819 -9.918 1.00 91.94 264 GLU A C 1
ATOM 2100 O O . GLU A 1 264 ? 5.779 -7.064 -10.798 1.00 91.94 264 GLU A O 1
ATOM 2105 N N . GLU A 1 265 ? 4.269 -5.670 -9.900 1.00 87.88 265 GLU A N 1
ATOM 2106 C CA . GLU A 1 265 ? 4.475 -4.593 -10.881 1.00 87.88 265 GLU A CA 1
ATOM 2107 C C . GLU A 1 265 ? 5.957 -4.193 -10.950 1.00 87.88 265 GLU A C 1
ATOM 2109 O O . GLU A 1 265 ? 6.563 -4.223 -12.025 1.00 87.88 265 GLU A O 1
ATOM 2114 N N . LEU A 1 266 ? 6.582 -3.950 -9.796 1.00 85.06 266 LEU A N 1
ATOM 2115 C CA . LEU A 1 266 ? 8.010 -3.655 -9.689 1.00 85.06 266 LEU A CA 1
ATOM 2116 C C . LEU A 1 266 ? 8.889 -4.743 -10.303 1.00 85.06 266 LEU A C 1
ATOM 2118 O O . LEU A 1 266 ? 9.804 -4.460 -11.079 1.00 85.06 266 LEU A O 1
ATOM 2122 N N . ARG A 1 267 ? 8.603 -6.005 -9.983 1.00 88.44 267 ARG A N 1
ATOM 2123 C CA . ARG A 1 267 ? 9.349 -7.148 -10.512 1.00 88.44 267 ARG A CA 1
ATOM 2124 C C . ARG A 1 267 ? 9.249 -7.225 -12.034 1.00 88.44 267 ARG A C 1
ATOM 2126 O O . ARG A 1 267 ? 10.254 -7.495 -12.697 1.00 88.44 267 ARG A O 1
ATOM 2133 N N . THR A 1 268 ? 8.062 -6.994 -12.592 1.00 88.31 268 THR A N 1
ATOM 2134 C CA . THR A 1 268 ? 7.856 -7.007 -14.047 1.00 88.31 268 THR A CA 1
ATOM 2135 C C . THR A 1 268 ? 8.592 -5.860 -14.737 1.00 88.31 268 THR A C 1
ATOM 2137 O O . THR A 1 268 ? 9.256 -6.089 -15.748 1.00 88.31 268 THR A O 1
ATOM 2140 N N . GLN A 1 269 ? 8.570 -4.661 -14.154 1.00 81.94 269 GLN A N 1
ATOM 2141 C CA . GLN A 1 269 ? 9.273 -3.487 -14.667 1.00 81.94 269 GLN A CA 1
ATOM 2142 C C . GLN A 1 269 ? 10.799 -3.647 -14.598 1.00 81.94 269 GLN A C 1
ATOM 2144 O O . GLN A 1 269 ? 11.513 -3.319 -15.548 1.00 81.94 269 GLN A O 1
ATOM 2149 N N . GLU A 1 270 ? 11.330 -4.209 -13.508 1.00 80.44 270 GLU A N 1
ATOM 2150 C CA . GLU A 1 270 ? 12.753 -4.546 -13.420 1.00 80.44 270 GLU A CA 1
ATOM 2151 C C . GLU A 1 270 ? 13.156 -5.581 -14.477 1.00 80.44 270 GLU A C 1
ATOM 2153 O O . GLU A 1 270 ? 14.220 -5.461 -15.090 1.00 80.44 270 GLU A O 1
ATOM 2158 N N . ALA A 1 271 ? 12.316 -6.593 -14.714 1.00 85.50 271 ALA A N 1
ATOM 2159 C CA . ALA A 1 271 ? 12.566 -7.599 -15.739 1.00 85.50 271 ALA A CA 1
ATOM 2160 C C . ALA A 1 271 ? 12.567 -6.987 -17.149 1.00 85.50 271 ALA A C 1
ATOM 2162 O O . ALA A 1 271 ? 13.479 -7.278 -17.928 1.00 85.50 271 ALA A O 1
ATOM 2163 N N . SER A 1 272 ? 11.618 -6.097 -17.464 1.00 81.06 272 SER A N 1
ATOM 2164 C CA . SER A 1 272 ? 11.575 -5.416 -18.763 1.00 81.06 272 SER A CA 1
ATOM 2165 C C . SER A 1 272 ? 12.775 -4.493 -18.968 1.00 81.06 272 SER A C 1
ATOM 2167 O O . SER A 1 272 ? 13.390 -4.533 -20.030 1.00 81.06 272 SER A O 1
ATOM 2169 N N . LEU A 1 273 ? 13.181 -3.727 -17.947 1.00 77.00 273 LEU A N 1
ATOM 2170 C CA . LEU A 1 273 ? 14.367 -2.863 -18.020 1.00 77.00 273 LEU A CA 1
ATOM 2171 C C . LEU A 1 273 ? 15.658 -3.673 -18.197 1.00 77.00 273 LEU A C 1
ATOM 2173 O O . LEU A 1 273 ? 16.538 -3.294 -18.974 1.00 77.00 273 LEU A O 1
ATOM 2177 N N . ARG A 1 274 ? 15.788 -4.817 -17.515 1.00 79.06 274 ARG A N 1
ATOM 2178 C CA . ARG A 1 274 ? 16.924 -5.735 -17.714 1.00 79.06 274 ARG A CA 1
ATOM 2179 C C . ARG A 1 274 ? 16.951 -6.307 -19.127 1.00 79.06 274 ARG A C 1
ATOM 2181 O O . ARG A 1 274 ? 18.018 -6.409 -19.727 1.00 79.06 274 ARG A O 1
ATOM 2188 N N . GLN A 1 275 ? 15.790 -6.648 -19.677 1.00 82.75 275 GLN A N 1
ATOM 2189 C CA . GLN A 1 275 ? 15.699 -7.116 -21.054 1.00 82.75 275 GLN A CA 1
ATOM 2190 C C . GLN A 1 275 ? 16.091 -6.007 -22.039 1.00 82.75 275 GLN A C 1
ATOM 2192 O O . GLN A 1 275 ? 16.928 -6.235 -22.910 1.00 82.75 275 GLN A O 1
ATOM 2197 N N . GLU A 1 276 ? 15.566 -4.795 -21.874 1.00 75.25 276 GLU A N 1
ATOM 2198 C CA . GLU A 1 276 ? 15.872 -3.660 -22.749 1.00 75.25 276 GLU A CA 1
ATOM 2199 C C . GLU A 1 276 ? 17.367 -3.299 -22.713 1.00 75.25 276 GLU A C 1
ATOM 2201 O O . GLU A 1 276 ? 18.013 -3.182 -23.754 1.00 75.25 276 GLU A O 1
ATOM 2206 N N . THR A 1 277 ? 17.957 -3.223 -21.514 1.00 70.56 277 THR A N 1
ATOM 2207 C CA . THR A 1 277 ? 19.398 -2.969 -21.340 1.00 70.56 277 THR A CA 1
ATOM 2208 C C . THR A 1 277 ? 20.267 -4.054 -21.974 1.00 70.56 277 THR A C 1
ATOM 2210 O O . THR A 1 277 ? 21.290 -3.723 -22.574 1.00 70.56 277 THR A O 1
ATOM 2213 N N . SER A 1 278 ? 19.856 -5.327 -21.922 1.00 78.62 278 SER A N 1
ATOM 2214 C CA . SER A 1 278 ? 20.570 -6.409 -22.613 1.00 78.62 278 SER A CA 1
ATOM 2215 C C . SER A 1 278 ? 20.551 -6.241 -24.137 1.00 78.62 278 SER A C 1
ATOM 2217 O O . SER A 1 278 ? 21.593 -6.365 -24.777 1.00 78.62 278 SER A O 1
ATOM 2219 N N . VAL A 1 279 ? 19.412 -5.840 -24.713 1.00 78.69 279 VAL A N 1
ATOM 2220 C CA . VAL A 1 279 ? 19.278 -5.580 -26.155 1.00 78.69 279 VAL A CA 1
ATOM 2221 C C . VAL A 1 279 ? 20.143 -4.393 -26.582 1.00 78.69 279 VAL A C 1
ATOM 2223 O O . VAL A 1 279 ? 20.795 -4.447 -27.627 1.00 78.69 279 VAL A O 1
ATOM 2226 N N . TYR A 1 280 ? 20.200 -3.320 -25.787 1.00 64.06 280 TYR A N 1
ATOM 2227 C CA . TYR A 1 280 ? 21.097 -2.196 -26.074 1.00 64.06 280 TYR A CA 1
ATOM 2228 C C . TYR A 1 280 ? 22.571 -2.592 -25.992 1.00 64.06 280 TYR A C 1
ATOM 2230 O O . TYR A 1 280 ? 23.338 -2.210 -26.874 1.00 64.06 280 TYR A O 1
ATOM 2238 N N . ALA A 1 281 ? 22.964 -3.376 -24.984 1.00 70.12 281 ALA A N 1
ATOM 2239 C CA . ALA A 1 281 ? 24.335 -3.863 -24.852 1.00 70.12 281 ALA A CA 1
ATOM 2240 C C . ALA A 1 281 ? 24.741 -4.735 -26.053 1.00 70.12 281 ALA A C 1
ATOM 2242 O O . ALA A 1 281 ? 25.796 -4.517 -26.643 1.00 70.12 281 ALA A O 1
ATOM 2243 N N . GLU A 1 282 ? 23.873 -5.657 -26.482 1.00 78.44 282 GLU A N 1
ATOM 2244 C CA . GLU A 1 282 ? 24.105 -6.477 -27.677 1.00 78.44 282 GLU A CA 1
ATOM 2245 C C . GLU A 1 282 ? 24.219 -5.632 -28.954 1.00 78.44 282 GLU A C 1
ATOM 2247 O O . GLU A 1 282 ? 25.100 -5.866 -29.787 1.00 78.44 282 GLU A O 1
ATOM 2252 N N . ASN A 1 283 ? 23.355 -4.624 -29.112 1.00 72.81 283 ASN A N 1
ATOM 2253 C CA . ASN A 1 283 ? 23.414 -3.703 -30.244 1.00 72.81 283 ASN A CA 1
ATOM 2254 C C . ASN A 1 283 ? 24.712 -2.886 -30.252 1.00 72.81 283 ASN A C 1
ATOM 2256 O O . ASN A 1 283 ? 25.298 -2.722 -31.322 1.00 72.81 283 ASN A O 1
ATOM 2260 N N . LEU A 1 284 ? 25.171 -2.412 -29.089 1.00 66.25 284 LEU A N 1
ATOM 2261 C CA . LEU A 1 284 ? 26.425 -1.672 -28.959 1.00 66.25 284 LEU A CA 1
ATOM 2262 C C . LEU A 1 284 ? 27.611 -2.545 -29.373 1.00 66.25 284 LEU A C 1
ATOM 2264 O O . LEU A 1 284 ? 28.358 -2.165 -30.269 1.00 66.25 284 LEU A O 1
ATOM 2268 N N . THR A 1 285 ? 27.708 -3.763 -28.835 1.00 76.88 285 THR A N 1
ATOM 2269 C CA . THR A 1 285 ? 28.762 -4.713 -29.222 1.00 76.88 285 THR A CA 1
ATOM 2270 C C . THR A 1 285 ? 28.717 -5.049 -30.716 1.00 76.88 285 THR A C 1
ATOM 2272 O O . THR A 1 285 ? 29.756 -5.257 -31.344 1.00 76.88 285 THR A O 1
ATOM 2275 N N . ARG A 1 286 ? 27.525 -5.110 -31.327 1.00 77.56 286 ARG A N 1
ATOM 2276 C CA . ARG A 1 286 ? 27.401 -5.311 -32.779 1.00 77.56 286 ARG A CA 1
ATOM 2277 C C . ARG A 1 286 ? 27.950 -4.120 -33.567 1.00 77.56 286 ARG A C 1
ATOM 2279 O O . ARG A 1 286 ? 28.625 -4.346 -34.567 1.00 77.56 286 ARG A O 1
ATOM 2286 N N . ILE A 1 287 ? 27.659 -2.891 -33.140 1.00 71.25 287 ILE A N 1
ATOM 2287 C CA . ILE A 1 287 ? 28.154 -1.668 -33.788 1.00 71.25 287 ILE A CA 1
ATOM 2288 C C . ILE A 1 287 ? 29.676 -1.571 -33.652 1.00 71.25 287 ILE A C 1
ATOM 2290 O O . ILE A 1 287 ? 30.351 -1.352 -34.653 1.00 71.25 287 ILE A O 1
ATOM 2294 N N . GLU A 1 288 ? 30.220 -1.820 -32.459 1.00 68.94 288 GLU A N 1
ATOM 2295 C CA . GLU A 1 288 ? 31.670 -1.829 -32.215 1.00 68.94 288 GLU A CA 1
ATOM 2296 C C . GLU A 1 288 ? 32.381 -2.808 -33.160 1.00 68.94 288 GLU A C 1
ATOM 2298 O O . GLU A 1 288 ? 33.302 -2.427 -33.879 1.00 68.94 288 GLU A O 1
ATOM 2303 N N . LYS A 1 289 ? 31.877 -4.044 -33.282 1.00 77.81 289 LYS A N 1
ATOM 2304 C CA . LYS A 1 289 ? 32.424 -5.036 -34.226 1.00 77.81 289 LYS A CA 1
ATOM 2305 C C . LYS A 1 289 ? 32.322 -4.606 -35.689 1.00 77.81 289 LYS A C 1
ATOM 2307 O O . LYS A 1 289 ? 33.187 -4.952 -36.492 1.00 77.81 289 LYS A O 1
ATOM 2312 N N . GLN A 1 290 ? 31.253 -3.904 -36.068 1.00 77.12 290 GLN A N 1
ATOM 2313 C CA . GLN A 1 290 ? 31.105 -3.379 -37.427 1.00 77.12 290 GLN A CA 1
ATOM 2314 C C . GLN A 1 290 ? 32.140 -2.289 -37.717 1.00 77.12 290 GLN A C 1
ATOM 2316 O O . GLN A 1 290 ? 32.720 -2.301 -38.802 1.00 77.12 290 GLN A O 1
ATOM 2321 N N . GLN A 1 291 ? 32.403 -1.400 -36.757 1.00 72.25 291 GLN A N 1
ATOM 2322 C CA . GLN A 1 291 ? 33.428 -0.361 -36.874 1.00 72.25 291 GLN A CA 1
ATOM 2323 C C . GLN A 1 291 ? 34.841 -0.956 -36.933 1.00 72.25 291 GLN A C 1
ATOM 2325 O O . GLN A 1 291 ? 35.608 -0.598 -37.823 1.00 72.25 291 GLN A O 1
ATOM 2330 N N . GLU A 1 292 ? 35.166 -1.918 -36.064 1.00 75.44 292 GLU A N 1
ATOM 2331 C CA . GLU A 1 292 ? 36.456 -2.624 -36.098 1.00 75.44 292 GLU A CA 1
ATOM 2332 C C . GLU A 1 292 ? 36.685 -3.316 -37.447 1.00 75.44 292 GLU A C 1
ATOM 2334 O O . GLU A 1 292 ? 37.742 -3.169 -38.062 1.00 75.44 292 GLU A O 1
ATOM 2339 N N . ASN A 1 293 ? 35.677 -4.038 -37.948 1.00 80.06 293 ASN A N 1
ATOM 2340 C CA . ASN A 1 293 ? 35.772 -4.699 -39.245 1.00 80.06 293 ASN A CA 1
ATOM 2341 C C . ASN A 1 293 ? 35.905 -3.687 -40.391 1.00 80.06 293 ASN A C 1
ATOM 2343 O O . ASN A 1 293 ? 36.657 -3.936 -41.330 1.00 80.06 293 ASN A O 1
ATOM 2347 N N . ARG A 1 294 ? 35.220 -2.537 -40.306 1.00 78.69 294 ARG A N 1
ATOM 2348 C CA . ARG A 1 294 ? 35.385 -1.453 -41.277 1.00 78.69 294 ARG A CA 1
ATOM 2349 C C . ARG A 1 294 ? 36.831 -0.993 -41.318 1.00 78.69 294 ARG A C 1
ATOM 2351 O O . ARG A 1 294 ? 37.433 -1.083 -42.385 1.00 78.69 294 ARG A O 1
ATOM 2358 N N . GLN A 1 295 ? 37.397 -0.608 -40.176 1.00 74.75 295 GLN A N 1
ATOM 2359 C CA . GLN A 1 295 ? 38.768 -0.106 -40.095 1.00 74.75 295 GLN A CA 1
ATOM 2360 C C . GLN A 1 295 ? 39.783 -1.088 -40.694 1.00 74.75 295 GLN A C 1
ATOM 2362 O O . GLN A 1 295 ? 40.603 -0.693 -41.517 1.00 74.75 295 GLN A O 1
ATOM 2367 N N . LEU A 1 296 ? 39.668 -2.381 -40.371 1.00 82.69 296 LEU A N 1
ATOM 2368 C CA . LEU A 1 296 ? 40.564 -3.416 -40.900 1.00 82.69 296 LEU A CA 1
ATOM 2369 C C . LEU A 1 296 ? 40.544 -3.505 -42.433 1.00 82.69 296 LEU A C 1
ATOM 2371 O O . LEU A 1 296 ? 41.585 -3.711 -43.059 1.00 82.69 296 LEU A O 1
ATOM 2375 N N . VAL A 1 297 ? 39.368 -3.362 -43.049 1.00 84.31 297 VAL A N 1
ATOM 2376 C CA . VAL A 1 297 ? 39.235 -3.392 -44.511 1.00 84.31 297 VAL A CA 1
ATOM 2377 C C . VAL A 1 297 ? 39.846 -2.143 -45.142 1.00 84.31 297 VAL A C 1
ATOM 2379 O O . VAL A 1 297 ? 40.560 -2.274 -46.137 1.00 84.31 297 VAL A O 1
ATOM 2382 N N . LEU A 1 298 ? 39.617 -0.955 -44.567 1.00 76.44 298 LEU A N 1
ATOM 2383 C CA . LEU A 1 298 ? 40.210 0.289 -45.077 1.00 76.44 298 LEU A CA 1
ATOM 2384 C C . LEU A 1 298 ? 41.742 0.236 -44.984 1.00 76.44 298 LEU A C 1
ATOM 2386 O O . LEU A 1 298 ? 42.424 0.464 -45.982 1.00 76.44 298 LEU A O 1
ATOM 2390 N N . ASP A 1 299 ? 42.279 -0.187 -43.836 1.00 77.31 299 ASP A N 1
ATOM 2391 C CA . ASP A 1 299 ? 43.722 -0.328 -43.617 1.00 77.31 299 ASP A CA 1
ATOM 2392 C C . ASP A 1 299 ? 44.361 -1.289 -44.638 1.00 77.31 299 ASP A C 1
ATOM 2394 O O . ASP A 1 299 ? 45.449 -1.038 -45.166 1.00 77.31 299 ASP A O 1
ATOM 2398 N N . GLN A 1 300 ? 43.672 -2.387 -44.972 1.00 85.00 300 GLN A N 1
ATOM 2399 C CA . GLN A 1 300 ? 44.140 -3.361 -45.960 1.00 85.00 300 GLN A CA 1
ATOM 2400 C C . GLN A 1 300 ? 44.136 -2.800 -47.393 1.00 85.00 300 GLN A C 1
ATOM 2402 O O . GLN A 1 300 ? 45.052 -3.096 -48.178 1.00 85.00 300 GLN A O 1
ATOM 2407 N N . ILE A 1 301 ? 43.129 -1.995 -47.745 1.00 81.56 301 ILE A N 1
ATOM 2408 C CA . ILE A 1 301 ? 43.053 -1.291 -49.033 1.00 81.56 301 ILE A CA 1
ATOM 2409 C C . ILE A 1 301 ? 44.204 -0.288 -49.131 1.00 81.56 301 ILE A C 1
ATOM 2411 O O . ILE A 1 301 ? 45.005 -0.358 -50.068 1.00 81.56 301 ILE A O 1
ATOM 2415 N N . ARG A 1 302 ? 44.362 0.566 -48.116 1.00 76.69 302 ARG A N 1
ATOM 2416 C CA . ARG A 1 302 ? 45.438 1.555 -48.035 1.00 76.69 302 ARG A CA 1
ATOM 2417 C C . ARG A 1 302 ? 46.820 0.917 -48.138 1.00 76.69 302 ARG A C 1
ATOM 2419 O O . ARG A 1 302 ? 47.615 1.310 -48.989 1.00 76.69 302 ARG A O 1
ATOM 2426 N N . SER A 1 303 ? 47.091 -0.122 -47.347 1.00 80.44 303 SER A N 1
ATOM 2427 C CA . SER A 1 303 ? 48.374 -0.840 -47.388 1.00 80.44 303 SER A CA 1
ATOM 2428 C C . SER A 1 303 ? 48.674 -1.415 -48.779 1.00 80.44 303 SER A C 1
ATOM 2430 O O . SER A 1 303 ? 49.827 -1.461 -49.216 1.00 80.44 303 SER A O 1
ATOM 2432 N N . SER A 1 304 ? 47.643 -1.844 -49.512 1.00 82.06 304 SER A N 1
ATOM 2433 C CA . SER A 1 304 ? 47.799 -2.367 -50.871 1.00 82.06 304 SER A CA 1
ATOM 2434 C C . SER A 1 304 ? 48.173 -1.275 -51.876 1.00 82.06 304 SER A C 1
ATOM 2436 O O . SER A 1 304 ? 49.015 -1.519 -52.749 1.00 82.06 304 SER A O 1
ATOM 2438 N N . TYR A 1 305 ? 47.613 -0.072 -51.738 1.00 79.69 305 TYR A N 1
ATOM 2439 C CA . TYR A 1 305 ? 48.008 1.084 -52.543 1.00 79.69 305 TYR A CA 1
ATOM 2440 C C . TYR A 1 305 ? 49.406 1.588 -52.192 1.00 79.69 305 TYR A C 1
ATOM 2442 O O . TYR A 1 305 ? 50.205 1.811 -53.100 1.00 79.69 305 TYR A O 1
ATOM 2450 N N . GLU A 1 306 ? 49.759 1.665 -50.907 1.00 75.62 306 GLU A N 1
ATOM 2451 C CA . GLU A 1 306 ? 51.107 2.049 -50.465 1.00 75.62 306 GLU A CA 1
ATOM 2452 C C . GLU A 1 306 ? 52.182 1.114 -51.043 1.00 75.62 306 GLU A C 1
ATOM 2454 O O . GLU A 1 306 ? 53.190 1.579 -51.581 1.00 75.62 306 GLU A O 1
ATOM 2459 N N . LYS A 1 307 ? 51.944 -0.207 -51.024 1.00 82.56 307 LYS A N 1
ATOM 2460 C CA . LYS A 1 307 ? 52.834 -1.198 -51.660 1.00 82.56 307 LYS A CA 1
ATOM 2461 C C . LYS A 1 307 ? 52.925 -1.010 -53.169 1.00 82.56 307 LYS A C 1
ATOM 2463 O O . LYS A 1 307 ? 54.019 -1.077 -53.724 1.00 82.56 307 LYS A O 1
ATOM 2468 N N . THR A 1 308 ? 51.793 -0.759 -53.827 1.00 80.12 308 THR A N 1
ATOM 2469 C CA . THR A 1 308 ? 51.758 -0.488 -55.271 1.00 80.12 308 THR A CA 1
ATOM 2470 C C . THR A 1 308 ? 52.606 0.737 -55.603 1.00 80.12 308 THR A C 1
ATOM 2472 O O . THR A 1 308 ? 53.453 0.667 -56.487 1.00 80.12 308 THR A O 1
ATOM 2475 N N . ASN A 1 309 ? 52.451 1.827 -54.851 1.00 72.88 309 ASN A N 1
ATOM 2476 C CA . ASN A 1 309 ? 53.244 3.042 -55.015 1.00 72.88 309 ASN A CA 1
ATOM 2477 C C . ASN A 1 309 ? 54.744 2.794 -54.765 1.00 72.88 309 ASN A C 1
ATOM 2479 O O . ASN A 1 309 ? 55.583 3.291 -55.513 1.00 72.88 309 ASN A O 1
ATOM 2483 N N . GLY A 1 310 ? 55.093 1.982 -53.761 1.00 74.50 310 GLY A N 1
ATOM 2484 C CA . GLY A 1 310 ? 56.471 1.541 -53.524 1.00 74.50 310 GLY A CA 1
ATOM 2485 C C . GLY A 1 310 ? 57.081 0.854 -54.749 1.00 74.50 310 GLY A C 1
ATOM 2486 O O . GLY A 1 310 ? 58.130 1.275 -55.229 1.00 74.50 310 GLY A O 1
ATOM 2487 N N . TYR A 1 311 ? 56.377 -0.122 -55.330 1.00 84.50 311 TYR A N 1
ATOM 2488 C CA . TYR A 1 311 ? 56.835 -0.791 -56.552 1.00 84.50 311 TYR A CA 1
ATOM 2489 C C . TYR A 1 311 ? 56.963 0.157 -57.747 1.00 84.50 311 TYR A C 1
ATOM 2491 O O . TYR A 1 311 ? 57.871 -0.006 -58.557 1.00 84.50 311 TYR A O 1
ATOM 2499 N N . LEU A 1 312 ? 56.099 1.170 -57.852 1.00 74.06 312 LEU A N 1
ATOM 2500 C CA . LEU A 1 312 ? 56.197 2.177 -58.910 1.00 74.06 312 LEU A CA 1
ATOM 2501 C C . LEU A 1 312 ? 57.408 3.095 -58.741 1.00 74.06 312 LEU A C 1
ATOM 2503 O O . LEU A 1 312 ? 58.056 3.413 -59.736 1.00 74.06 312 LEU A O 1
ATOM 2507 N N . LYS A 1 313 ? 57.759 3.474 -57.507 1.00 75.25 313 LYS A N 1
ATOM 2508 C CA . LYS A 1 313 ? 58.993 4.227 -57.216 1.00 75.25 313 LYS A CA 1
ATOM 2509 C C . LYS A 1 313 ? 60.247 3.431 -57.573 1.00 75.25 313 LYS A C 1
ATOM 2511 O O . LYS A 1 313 ? 61.201 4.007 -58.089 1.00 75.25 313 LYS A O 1
ATOM 2516 N N . ASP A 1 314 ? 60.203 2.120 -57.363 1.00 82.38 314 ASP A N 1
ATOM 2517 C CA . ASP A 1 314 ? 61.287 1.194 -57.700 1.00 82.38 314 ASP A CA 1
ATOM 2518 C C . ASP A 1 314 ? 61.313 0.805 -59.193 1.00 82.38 314 ASP A C 1
ATOM 2520 O O . ASP A 1 314 ? 62.165 0.020 -59.610 1.00 82.38 314 ASP A O 1
ATOM 2524 N N . LEU A 1 315 ? 60.392 1.347 -60.006 1.00 78.94 315 LEU A N 1
ATOM 2525 C CA . LEU A 1 315 ? 60.200 1.025 -61.429 1.00 78.94 315 LEU A CA 1
ATOM 2526 C C . LEU A 1 315 ? 59.870 -0.456 -61.696 1.00 78.94 315 LEU A C 1
ATOM 2528 O O . LEU A 1 315 ? 60.007 -0.947 -62.818 1.00 78.94 315 LEU A O 1
ATOM 2532 N N . ASP A 1 316 ? 59.395 -1.176 -60.679 1.00 86.56 316 ASP A N 1
ATOM 2533 C CA . ASP A 1 316 ? 58.993 -2.578 -60.766 1.00 86.56 316 ASP A CA 1
ATOM 2534 C C . ASP A 1 316 ? 57.506 -2.687 -61.140 1.00 86.56 316 ASP A C 1
ATOM 2536 O O . ASP A 1 316 ? 56.626 -3.029 -60.341 1.00 86.56 316 ASP A O 1
ATOM 2540 N N . TYR A 1 317 ? 57.216 -2.368 -62.402 1.00 86.12 317 TYR A N 1
ATOM 2541 C CA . TYR A 1 317 ? 55.853 -2.351 -62.940 1.00 86.12 317 TYR A CA 1
ATOM 2542 C C . TYR A 1 317 ? 55.155 -3.715 -62.851 1.00 86.12 317 TYR A C 1
ATOM 2544 O O . TYR A 1 317 ? 53.945 -3.784 -62.627 1.00 86.12 317 TYR A O 1
ATOM 2552 N N . ALA A 1 318 ? 55.910 -4.811 -62.973 1.00 89.62 318 ALA A N 1
ATOM 2553 C CA . ALA A 1 318 ? 55.369 -6.163 -62.878 1.00 89.62 318 ALA A CA 1
ATOM 2554 C C . ALA A 1 318 ? 54.826 -6.457 -61.469 1.00 89.62 318 ALA A C 1
ATOM 2556 O O . ALA A 1 318 ? 53.716 -6.988 -61.324 1.00 89.62 318 ALA A O 1
ATOM 2557 N N . LYS A 1 319 ? 55.562 -6.070 -60.417 1.00 91.38 319 LYS A N 1
ATOM 2558 C CA . LYS A 1 319 ? 55.077 -6.208 -59.036 1.00 91.38 319 LYS A CA 1
ATOM 2559 C C . LYS A 1 319 ? 53.918 -5.266 -58.729 1.00 91.38 319 LYS A C 1
ATOM 2561 O O . LYS A 1 319 ? 52.970 -5.697 -58.075 1.00 91.38 319 LYS A O 1
ATOM 2566 N N . ALA A 1 320 ? 53.929 -4.039 -59.252 1.00 85.56 320 ALA A N 1
ATOM 2567 C CA . ALA A 1 320 ? 52.813 -3.104 -59.096 1.00 85.56 320 ALA A CA 1
ATOM 2568 C C . ALA A 1 320 ? 51.498 -3.666 -59.680 1.00 85.56 320 ALA A C 1
ATOM 2570 O O . ALA A 1 320 ? 50.471 -3.692 -59.000 1.00 85.56 320 ALA A O 1
ATOM 2571 N N . LEU A 1 321 ? 51.532 -4.212 -60.903 1.00 89.75 321 LEU A N 1
ATOM 2572 C CA . LEU A 1 321 ? 50.364 -4.849 -61.531 1.00 89.75 321 LEU A CA 1
ATOM 2573 C C . LEU A 1 321 ? 49.889 -6.095 -60.766 1.00 89.75 321 LEU A C 1
ATOM 2575 O O . LEU A 1 321 ? 48.682 -6.323 -60.624 1.00 89.75 321 LEU A O 1
ATOM 2579 N N . THR A 1 322 ? 50.824 -6.883 -60.230 1.00 95.94 322 THR A N 1
ATOM 2580 C CA . THR A 1 322 ? 50.511 -8.058 -59.399 1.00 95.94 322 THR A CA 1
ATOM 2581 C C . THR A 1 322 ? 49.832 -7.653 -58.085 1.00 95.94 322 THR A C 1
ATOM 2583 O O . THR A 1 322 ? 48.850 -8.277 -57.671 1.00 95.94 322 THR A O 1
ATOM 2586 N N . GLN A 1 323 ? 50.295 -6.574 -57.447 1.00 93.19 323 GLN A N 1
ATOM 2587 C CA . GLN A 1 323 ? 49.699 -6.047 -56.219 1.00 93.19 323 GLN A CA 1
ATOM 2588 C C . GLN A 1 323 ? 48.279 -5.513 -56.460 1.00 93.19 323 GLN A C 1
ATOM 2590 O O . GLN A 1 323 ? 47.368 -5.849 -55.704 1.00 93.19 323 GLN A O 1
ATOM 2595 N N . LEU A 1 324 ? 48.053 -4.778 -57.553 1.00 88.56 324 LEU A N 1
ATOM 2596 C CA . LEU A 1 324 ? 46.715 -4.321 -57.955 1.00 88.56 324 LEU A CA 1
ATOM 2597 C C . LEU A 1 324 ? 45.768 -5.481 -58.292 1.00 88.56 324 LEU A C 1
ATOM 2599 O O . LEU A 1 324 ? 44.562 -5.388 -58.074 1.00 88.56 324 LEU A O 1
ATOM 2603 N N . SER A 1 325 ? 46.289 -6.583 -58.833 1.00 95.56 325 SER A N 1
ATOM 2604 C CA . SER A 1 325 ? 45.523 -7.823 -59.059 1.00 95.56 325 SER A CA 1
ATOM 2605 C C . SER A 1 325 ? 45.130 -8.501 -57.755 1.00 95.56 325 SER A C 1
ATOM 2607 O O . SER A 1 325 ? 44.000 -8.962 -57.599 1.00 95.56 325 SER A O 1
ATOM 2609 N N . SER A 1 326 ? 46.035 -8.493 -56.782 1.00 95.88 326 SER A N 1
ATOM 2610 C CA . SER A 1 326 ? 45.772 -9.021 -55.444 1.00 95.88 326 SER A CA 1
ATOM 2611 C C . SER A 1 326 ? 44.723 -8.189 -54.699 1.00 95.88 326 SER A C 1
ATOM 2613 O O . SER A 1 326 ? 43.816 -8.762 -54.097 1.00 95.88 326 SER A O 1
ATOM 2615 N N . LEU A 1 327 ? 44.796 -6.855 -54.794 1.00 93.12 327 LEU A N 1
ATOM 2616 C CA . LEU A 1 327 ? 43.806 -5.945 -54.212 1.00 93.12 327 LEU A CA 1
ATOM 2617 C C . LEU A 1 327 ? 42.418 -6.134 -54.836 1.00 93.12 327 LEU A C 1
ATOM 2619 O O . LEU A 1 327 ? 41.439 -6.278 -54.111 1.00 93.12 327 LEU A O 1
ATOM 2623 N N . GLU A 1 328 ? 42.323 -6.207 -56.166 1.00 93.44 328 GLU A N 1
ATOM 2624 C CA . GLU A 1 328 ? 41.041 -6.452 -56.833 1.00 93.44 328 GLU A CA 1
ATOM 2625 C C . GLU A 1 328 ? 40.408 -7.774 -56.377 1.00 93.44 328 GLU A C 1
ATOM 2627 O O . GLU A 1 328 ? 39.220 -7.825 -56.057 1.00 93.44 328 GLU A O 1
ATOM 2632 N N . ASN A 1 329 ? 41.204 -8.843 -56.297 1.00 95.88 329 ASN A N 1
ATOM 2633 C CA . ASN A 1 329 ? 40.726 -10.144 -55.837 1.00 95.88 329 ASN A CA 1
ATOM 2634 C C . ASN A 1 329 ? 40.257 -10.108 -54.379 1.00 95.88 329 ASN A C 1
ATOM 2636 O O . ASN A 1 329 ? 39.258 -10.748 -54.060 1.00 95.88 329 ASN A O 1
ATOM 2640 N N . TYR A 1 330 ? 40.941 -9.358 -53.509 1.00 94.50 330 TYR A N 1
ATOM 2641 C CA . TYR A 1 330 ? 40.522 -9.131 -52.124 1.00 94.50 330 TYR A CA 1
ATOM 2642 C C . TYR A 1 330 ? 39.170 -8.406 -52.051 1.00 94.50 330 TYR A C 1
ATOM 2644 O O . TYR A 1 330 ? 38.257 -8.880 -51.378 1.00 94.50 330 TYR A O 1
ATOM 2652 N N . LEU A 1 331 ? 38.995 -7.329 -52.819 1.00 92.06 331 LEU A N 1
ATOM 2653 C CA . LEU A 1 331 ? 37.744 -6.563 -52.876 1.00 92.06 331 LEU A CA 1
ATOM 2654 C C . LEU A 1 331 ? 36.566 -7.369 -53.444 1.00 92.06 331 LEU A C 1
ATOM 2656 O O . LEU A 1 331 ? 35.420 -7.159 -53.053 1.00 92.06 331 LEU A O 1
ATOM 2660 N N . ARG A 1 332 ? 36.835 -8.329 -54.337 1.00 95.00 332 ARG A N 1
ATOM 2661 C CA . ARG A 1 332 ? 35.826 -9.252 -54.887 1.00 95.00 332 ARG A CA 1
ATOM 2662 C C . ARG A 1 332 ? 35.428 -10.375 -53.927 1.00 95.00 332 ARG A C 1
ATOM 2664 O O . ARG A 1 332 ? 34.470 -11.096 -54.214 1.00 95.00 332 ARG A O 1
ATOM 2671 N N . GLN A 1 333 ? 36.133 -10.564 -52.809 1.00 94.12 333 GLN A N 1
ATOM 2672 C CA . GLN A 1 333 ? 35.762 -11.588 -51.834 1.00 94.12 333 GLN A CA 1
ATOM 2673 C C . GLN A 1 333 ? 34.367 -11.299 -51.290 1.00 94.12 333 GLN A C 1
ATOM 2675 O O . GLN A 1 333 ? 34.071 -10.178 -50.882 1.00 94.12 333 GLN A O 1
ATOM 2680 N N . ARG A 1 334 ? 33.511 -12.328 -51.228 1.00 88.25 334 ARG A N 1
ATOM 2681 C CA . ARG A 1 334 ? 32.112 -12.177 -50.797 1.00 88.25 334 ARG A CA 1
ATOM 2682 C C . ARG A 1 334 ? 31.988 -11.465 -49.449 1.00 88.25 334 ARG A C 1
ATOM 2684 O O . ARG A 1 334 ? 31.091 -10.652 -49.307 1.00 88.25 334 ARG A O 1
ATOM 2691 N N . GLY A 1 335 ? 32.889 -11.745 -48.505 1.00 85.88 335 GLY A N 1
ATOM 2692 C CA . GLY A 1 335 ? 32.883 -11.129 -47.175 1.00 85.88 335 GLY A CA 1
ATOM 2693 C C . GLY A 1 335 ? 33.211 -9.634 -47.155 1.00 85.88 335 GLY A C 1
ATOM 2694 O O . GLY A 1 335 ? 32.832 -8.973 -46.199 1.00 85.88 335 GLY A O 1
ATOM 2695 N N . ILE A 1 336 ? 33.865 -9.108 -48.195 1.00 87.62 336 ILE A N 1
ATOM 2696 C CA . ILE A 1 336 ? 34.184 -7.682 -48.358 1.00 87.62 336 ILE A CA 1
ATOM 2697 C C . ILE A 1 336 ? 33.134 -7.014 -49.243 1.00 87.62 336 ILE A C 1
ATOM 2699 O O . ILE A 1 336 ? 32.553 -6.000 -48.866 1.00 87.62 336 ILE A O 1
ATOM 2703 N N . ALA A 1 337 ? 32.816 -7.638 -50.379 1.00 86.06 337 ALA A N 1
ATOM 2704 C CA . ALA A 1 337 ? 31.859 -7.117 -51.346 1.00 86.06 337 ALA A CA 1
ATOM 2705 C C . ALA A 1 337 ? 30.429 -6.987 -50.790 1.00 86.06 337 ALA A C 1
ATOM 2707 O O . ALA A 1 337 ? 29.652 -6.165 -51.265 1.00 86.06 337 ALA A O 1
ATOM 2708 N N . SER A 1 338 ? 30.062 -7.805 -49.796 1.00 83.69 338 SER A N 1
ATOM 2709 C CA . SER A 1 338 ? 28.738 -7.751 -49.170 1.00 83.69 338 SER A CA 1
ATOM 2710 C C . SER A 1 338 ? 28.613 -6.723 -48.046 1.00 83.69 338 SER A C 1
ATOM 2712 O O . SER A 1 338 ? 27.520 -6.581 -47.499 1.00 83.69 338 SER A O 1
ATOM 2714 N N . LEU A 1 339 ? 29.702 -6.066 -47.633 1.00 80.62 339 LEU A N 1
ATOM 2715 C CA . LEU A 1 339 ? 29.650 -5.091 -46.543 1.00 80.62 339 LEU A CA 1
ATOM 2716 C C . LEU A 1 339 ? 28.916 -3.832 -47.030 1.00 80.62 339 LEU A C 1
ATOM 2718 O O . LEU A 1 339 ? 29.302 -3.305 -48.069 1.00 80.62 339 LEU A O 1
ATOM 2722 N N . PRO A 1 340 ? 27.890 -3.329 -46.313 1.00 74.88 340 PRO A N 1
ATOM 2723 C CA . PRO A 1 340 ? 27.087 -2.196 -46.780 1.00 74.88 340 PRO A CA 1
ATOM 2724 C C . PRO A 1 340 ? 27.923 -0.966 -47.158 1.00 74.88 340 PRO A C 1
ATOM 2726 O O . PRO A 1 340 ? 27.795 -0.473 -48.269 1.00 74.88 340 PRO A O 1
ATOM 2729 N N . TYR A 1 341 ? 28.873 -0.560 -46.306 1.00 73.00 341 TYR A N 1
ATOM 2730 C CA . TYR A 1 341 ? 29.762 0.581 -46.575 1.00 73.00 341 TYR A CA 1
ATOM 2731 C C . TYR A 1 341 ? 30.729 0.357 -47.754 1.00 73.00 341 TYR A C 1
ATOM 2733 O O . TYR A 1 341 ? 31.320 1.307 -48.259 1.00 73.00 341 TYR A O 1
ATOM 2741 N N . MET A 1 342 ? 30.932 -0.893 -48.186 1.00 79.75 342 MET A N 1
ATOM 2742 C CA . MET A 1 342 ? 31.763 -1.200 -49.349 1.00 79.75 342 MET A CA 1
ATOM 2743 C C . MET A 1 342 ? 30.980 -1.105 -50.656 1.00 79.75 342 MET A C 1
ATOM 2745 O O . MET A 1 342 ? 31.609 -0.943 -51.691 1.00 79.75 342 MET A O 1
ATOM 2749 N N . GLN A 1 343 ? 29.647 -1.197 -50.654 1.00 76.12 343 GLN A N 1
ATOM 2750 C CA . GLN A 1 343 ? 28.870 -1.259 -51.900 1.00 76.12 343 GLN A CA 1
ATOM 2751 C C . GLN A 1 343 ? 29.101 -0.028 -52.783 1.00 76.12 343 GLN A C 1
ATOM 2753 O O . GLN A 1 343 ? 29.395 -0.184 -53.970 1.00 76.12 343 GLN A O 1
ATOM 2758 N N . ASP A 1 344 ? 29.095 1.158 -52.179 1.00 68.62 344 ASP A N 1
ATOM 2759 C CA . ASP A 1 344 ? 29.332 2.421 -52.885 1.00 68.62 344 ASP A CA 1
ATOM 2760 C C . ASP A 1 344 ? 30.820 2.607 -53.222 1.00 68.62 344 ASP A C 1
ATOM 2762 O O . ASP A 1 344 ? 31.196 3.016 -54.323 1.00 68.62 344 ASP A O 1
ATOM 2766 N N . ARG A 1 345 ? 31.704 2.206 -52.301 1.00 73.81 345 ARG A N 1
ATOM 2767 C CA . ARG A 1 345 ? 33.155 2.361 -52.454 1.00 73.81 345 ARG A CA 1
ATOM 2768 C C . ARG A 1 345 ? 33.749 1.430 -53.514 1.00 73.81 345 ARG A C 1
ATOM 2770 O O . ARG A 1 345 ? 34.681 1.815 -54.215 1.00 73.81 345 ARG A O 1
ATOM 2777 N N . LEU A 1 346 ? 33.218 0.219 -53.682 1.00 79.19 346 LEU A N 1
ATOM 2778 C CA . LEU A 1 346 ? 33.752 -0.785 -54.615 1.00 79.19 346 LEU A CA 1
ATOM 2779 C C . LEU A 1 346 ? 33.808 -0.277 -56.054 1.00 79.19 346 LEU A C 1
ATOM 2781 O O . LEU A 1 346 ? 34.758 -0.590 -56.770 1.00 79.19 346 LEU A O 1
ATOM 2785 N N . GLN A 1 347 ? 32.819 0.509 -56.483 1.00 76.00 347 GLN A N 1
ATOM 2786 C CA . GLN A 1 347 ? 32.820 1.088 -57.824 1.00 76.00 347 GLN A CA 1
ATOM 2787 C C . GLN A 1 347 ? 34.024 2.017 -58.026 1.00 76.00 347 GLN A C 1
ATOM 2789 O O . GLN A 1 347 ? 34.698 1.934 -59.056 1.00 76.00 347 GLN A O 1
ATOM 2794 N N . VAL A 1 348 ? 34.315 2.855 -57.029 1.00 72.19 348 VAL A N 1
ATOM 2795 C CA . VAL A 1 348 ? 35.461 3.771 -57.026 1.00 72.19 348 VAL A CA 1
ATOM 2796 C C . VAL A 1 348 ? 36.773 2.987 -57.000 1.00 72.19 348 VAL A C 1
ATOM 2798 O O . VAL A 1 348 ? 37.657 3.242 -57.814 1.00 72.19 348 VAL A O 1
ATOM 2801 N N . GLU A 1 349 ? 36.880 1.977 -56.139 1.00 78.81 349 GLU A N 1
ATOM 2802 C CA . GLU A 1 349 ? 38.088 1.155 -56.007 1.00 78.81 349 GLU A CA 1
ATOM 2803 C C . GLU A 1 349 ? 38.411 0.385 -57.292 1.00 78.81 349 GLU A C 1
ATOM 2805 O O . GLU A 1 349 ? 39.545 0.401 -57.771 1.00 78.81 349 GLU A O 1
ATOM 2810 N N . PHE A 1 350 ? 37.416 -0.252 -57.916 1.00 83.06 350 PHE A N 1
ATOM 2811 C CA . PHE A 1 350 ? 37.632 -0.943 -59.188 1.00 83.06 350 PHE A CA 1
ATOM 2812 C C . PHE A 1 350 ? 38.011 0.023 -60.310 1.00 83.06 350 PHE A C 1
ATOM 2814 O O . PHE A 1 350 ? 38.860 -0.313 -61.139 1.00 83.06 350 PHE A O 1
ATOM 2821 N N . PHE A 1 351 ? 37.431 1.225 -60.325 1.00 77.56 351 PHE A N 1
ATOM 2822 C CA . PHE A 1 351 ? 37.803 2.261 -61.281 1.00 77.56 351 PHE A CA 1
ATOM 2823 C C . PHE A 1 351 ? 39.257 2.724 -61.095 1.00 77.56 351 PHE A C 1
ATOM 2825 O O . PHE A 1 351 ? 39.998 2.835 -62.076 1.00 77.56 351 PHE A O 1
ATOM 2832 N N . ILE A 1 352 ? 39.683 2.958 -59.850 1.00 73.69 352 ILE A N 1
ATOM 2833 C CA . ILE A 1 352 ? 41.060 3.334 -59.503 1.00 73.69 352 ILE A CA 1
ATOM 2834 C C . ILE A 1 352 ? 42.037 2.245 -59.952 1.00 73.69 352 ILE A C 1
ATOM 2836 O O . ILE A 1 352 ? 43.018 2.541 -60.637 1.00 73.69 352 ILE A O 1
ATOM 2840 N N . ILE A 1 353 ? 41.747 0.984 -59.624 1.00 81.00 353 ILE A N 1
ATOM 2841 C CA . ILE A 1 353 ? 42.582 -0.164 -59.992 1.00 81.00 353 ILE A CA 1
ATOM 2842 C C . ILE A 1 353 ? 42.720 -0.279 -61.515 1.00 81.00 353 ILE A C 1
ATOM 2844 O O . ILE A 1 353 ? 43.834 -0.440 -62.017 1.00 81.00 353 ILE A O 1
ATOM 2848 N N . ASP A 1 354 ? 41.616 -0.186 -62.261 1.00 79.62 354 ASP A N 1
ATOM 2849 C CA . ASP A 1 354 ? 41.629 -0.270 -63.728 1.00 79.62 354 ASP A CA 1
ATOM 2850 C C . ASP A 1 354 ? 42.405 0.898 -64.361 1.00 79.62 354 ASP A C 1
ATOM 2852 O O . ASP A 1 354 ? 43.219 0.701 -65.270 1.00 79.62 354 ASP A O 1
ATOM 2856 N N . SER A 1 355 ? 42.226 2.109 -63.829 1.00 75.00 355 SER A N 1
ATOM 2857 C CA . SER A 1 355 ? 42.951 3.305 -64.271 1.00 75.00 355 SER A CA 1
ATOM 2858 C C . SER A 1 355 ? 44.457 3.161 -64.048 1.00 75.00 355 SER A C 1
ATOM 2860 O O . SER A 1 355 ? 45.242 3.355 -64.979 1.00 75.00 355 SER A O 1
ATOM 2862 N N . LEU A 1 356 ? 44.867 2.733 -62.851 1.00 75.25 356 LEU A N 1
ATOM 2863 C CA . LEU A 1 356 ? 46.269 2.482 -62.521 1.00 75.25 356 LEU A CA 1
ATOM 2864 C C . LEU A 1 356 ? 46.880 1.406 -63.420 1.00 75.25 356 LEU A C 1
ATOM 2866 O O . LEU A 1 356 ? 47.977 1.595 -63.937 1.00 75.25 356 LEU A O 1
ATOM 2870 N N . ARG A 1 357 ? 46.178 0.298 -63.677 1.00 84.06 357 ARG A N 1
ATOM 2871 C CA . ARG A 1 357 ? 46.696 -0.760 -64.561 1.00 84.06 357 ARG A CA 1
ATOM 2872 C C . ARG A 1 357 ? 46.955 -0.275 -65.978 1.00 84.06 357 ARG A C 1
ATOM 2874 O O . ARG A 1 357 ? 48.004 -0.594 -66.540 1.00 84.06 357 ARG A O 1
ATOM 2881 N N . LYS A 1 358 ? 46.023 0.487 -66.557 1.00 79.25 358 LYS A N 1
ATOM 2882 C CA . LYS A 1 358 ? 46.178 1.050 -67.908 1.00 79.25 358 LYS A CA 1
ATOM 2883 C C . LYS A 1 358 ? 47.364 2.004 -67.981 1.00 79.25 358 LYS A C 1
ATOM 2885 O O . LYS A 1 358 ? 48.140 1.930 -68.932 1.00 79.25 358 LYS A O 1
ATOM 2890 N N . LEU A 1 359 ? 47.526 2.849 -66.964 1.00 72.88 359 LEU A N 1
ATOM 2891 C CA . LEU A 1 359 ? 48.650 3.775 -66.854 1.00 72.88 359 LEU A CA 1
ATOM 2892 C C . LEU A 1 359 ? 49.992 3.038 -66.741 1.00 72.88 359 LEU A C 1
ATOM 2894 O O . LEU A 1 359 ? 50.907 3.318 -67.509 1.00 72.88 359 LEU A O 1
ATOM 2898 N N . ILE A 1 360 ? 50.089 2.054 -65.843 1.00 81.00 360 ILE A N 1
ATOM 2899 C CA . ILE A 1 360 ? 51.318 1.280 -65.612 1.00 81.00 360 ILE A CA 1
ATOM 2900 C C . ILE A 1 360 ? 51.712 0.475 -66.856 1.00 81.00 360 ILE A C 1
ATOM 2902 O O . ILE A 1 360 ? 52.874 0.485 -67.252 1.00 81.00 360 ILE A O 1
ATOM 2906 N N . THR A 1 361 ? 50.749 -0.195 -67.496 1.00 82.00 361 THR A N 1
ATOM 2907 C CA . THR A 1 361 ? 51.004 -0.994 -68.710 1.00 82.00 361 THR A CA 1
ATOM 2908 C C . THR A 1 361 ? 51.474 -0.100 -69.857 1.00 82.00 361 THR A C 1
ATOM 2910 O O . THR A 1 361 ? 52.458 -0.406 -70.523 1.00 82.00 361 THR A O 1
ATOM 2913 N N . GLY A 1 362 ? 50.826 1.057 -70.032 1.00 76.50 362 GLY A N 1
ATOM 2914 C CA . GLY A 1 362 ? 51.198 2.025 -71.060 1.00 76.50 362 GLY A CA 1
ATOM 2915 C C . GLY A 1 362 ? 52.600 2.614 -70.890 1.00 76.50 362 GLY A C 1
ATOM 2916 O O . GLY A 1 362 ? 53.187 3.034 -71.884 1.00 76.50 362 GLY A O 1
ATOM 2917 N N . GLU A 1 363 ? 53.145 2.644 -69.672 1.00 67.75 363 GLU A N 1
ATOM 2918 C CA . GLU A 1 363 ? 54.512 3.112 -69.415 1.00 67.75 363 GLU A CA 1
ATOM 2919 C C . GLU A 1 363 ? 55.557 2.007 -69.490 1.00 67.75 363 GLU A C 1
ATOM 2921 O O . GLU A 1 363 ? 56.645 2.241 -70.016 1.00 67.75 363 GLU A O 1
ATOM 2926 N N . ALA A 1 364 ? 55.225 0.798 -69.027 1.00 71.56 364 ALA A N 1
ATOM 2927 C CA . ALA A 1 364 ? 56.089 -0.369 -69.189 1.00 71.56 364 ALA A CA 1
ATOM 2928 C C . ALA A 1 364 ? 56.470 -0.565 -70.673 1.00 71.56 364 ALA A C 1
ATOM 2930 O O . ALA A 1 364 ? 57.635 -0.815 -70.993 1.00 71.56 364 ALA A O 1
ATOM 2931 N N . ASP A 1 365 ? 55.517 -0.315 -71.577 1.00 69.81 365 ASP A N 1
ATOM 2932 C CA . ASP A 1 365 ? 55.699 -0.384 -73.031 1.00 69.81 365 ASP A CA 1
ATOM 2933 C C . ASP A 1 365 ? 56.474 0.814 -73.631 1.00 69.81 365 ASP A C 1
ATOM 2935 O O . ASP A 1 365 ? 56.956 0.737 -74.762 1.00 69.81 365 ASP A O 1
ATOM 2939 N N . ARG A 1 366 ? 56.615 1.933 -72.901 1.00 67.25 366 ARG A N 1
ATOM 2940 C CA . ARG A 1 366 ? 57.192 3.213 -73.377 1.00 67.25 366 ARG A CA 1
ATOM 2941 C C . ARG A 1 366 ? 58.564 3.556 -72.795 1.00 67.25 366 ARG A C 1
ATOM 2943 O O . ARG A 1 366 ? 58.980 4.708 -72.900 1.00 67.25 366 ARG A O 1
ATOM 2950 N N . SER A 1 367 ? 59.253 2.581 -72.204 1.00 55.19 367 SER A N 1
ATOM 2951 C CA . SER A 1 367 ? 60.576 2.713 -71.568 1.00 55.19 367 SER A CA 1
ATOM 2952 C C . SER A 1 367 ? 61.482 3.764 -72.245 1.00 55.19 367 SER A C 1
ATOM 2954 O O . SER A 1 367 ? 62.096 3.484 -73.275 1.00 55.19 367 SER A O 1
ATOM 2956 N N . GLY A 1 368 ? 61.554 4.981 -71.681 1.00 53.16 368 GLY A N 1
ATOM 2957 C CA . GLY A 1 368 ? 62.351 6.061 -72.272 1.00 53.16 368 GLY A CA 1
ATOM 2958 C C . GLY A 1 368 ? 62.314 7.432 -71.589 1.00 53.16 368 GLY A C 1
ATOM 2959 O O . GLY A 1 368 ? 63.379 7.931 -71.251 1.00 53.16 368 GLY A O 1
ATOM 2960 N N . GLU A 1 369 ? 61.153 8.074 -71.382 1.00 49.91 369 GLU A N 1
ATOM 2961 C CA . GLU A 1 369 ? 61.170 9.525 -71.058 1.00 49.91 369 GLU A CA 1
ATOM 2962 C C . GLU A 1 369 ? 60.022 10.091 -70.187 1.00 49.91 369 GLU A C 1
ATOM 2964 O O . GLU A 1 369 ? 60.076 11.268 -69.831 1.00 49.91 369 GLU A O 1
ATOM 2969 N N . LYS A 1 370 ? 58.997 9.317 -69.786 1.00 53.91 370 LYS A N 1
ATOM 2970 C CA . LYS A 1 370 ? 57.840 9.826 -68.998 1.00 53.91 370 LYS A CA 1
ATOM 2971 C C . LYS A 1 370 ? 57.666 9.196 -67.608 1.00 53.91 370 LYS A C 1
ATOM 2973 O O . LYS A 1 370 ? 56.646 9.394 -66.949 1.00 53.91 370 LYS A O 1
ATOM 2978 N N . THR A 1 371 ? 58.728 8.585 -67.096 1.00 51.56 371 THR A N 1
ATOM 2979 C CA . THR A 1 371 ? 58.782 7.866 -65.817 1.00 51.56 371 THR A CA 1
ATOM 2980 C C . THR A 1 371 ? 58.405 8.724 -64.598 1.00 51.56 371 THR A C 1
ATOM 2982 O O . THR A 1 371 ? 57.747 8.251 -63.673 1.00 51.56 371 THR A O 1
ATOM 2985 N N . ALA A 1 372 ? 58.766 10.014 -64.597 1.00 54.97 372 ALA A N 1
ATOM 2986 C CA . ALA A 1 372 ? 58.479 10.932 -63.488 1.00 54.97 372 ALA A CA 1
ATOM 2987 C C . ALA A 1 372 ? 56.982 11.272 -63.349 1.00 54.97 372 ALA A C 1
ATOM 2989 O O . ALA A 1 372 ? 56.513 11.551 -62.248 1.00 54.97 372 ALA A O 1
ATOM 2990 N N . SER A 1 373 ? 56.217 11.211 -64.445 1.00 57.03 373 SER A N 1
ATOM 2991 C CA . SER A 1 373 ? 54.796 11.573 -64.449 1.00 57.03 373 SER A CA 1
ATOM 2992 C C . SER A 1 373 ? 53.926 10.544 -63.726 1.00 57.03 373 SER A C 1
ATOM 2994 O O . SER A 1 373 ? 52.888 10.913 -63.195 1.00 57.03 373 SER A O 1
ATOM 2996 N N . LEU A 1 374 ? 54.327 9.271 -63.687 1.00 56.62 374 LEU A N 1
ATOM 2997 C CA . LEU A 1 374 ? 53.506 8.181 -63.140 1.00 56.62 374 LEU A CA 1
ATOM 2998 C C . LEU A 1 374 ? 53.793 7.875 -61.682 1.00 56.62 374 LEU A C 1
ATOM 3000 O O . LEU A 1 374 ? 52.871 7.539 -60.947 1.00 56.62 374 LEU A O 1
ATOM 3004 N N . VAL A 1 375 ? 55.045 8.042 -61.252 1.00 60.50 375 VAL A N 1
ATOM 3005 C CA . VAL A 1 375 ? 55.373 8.078 -59.822 1.00 60.50 375 VAL A CA 1
ATOM 3006 C C . VAL A 1 375 ? 54.627 9.236 -59.159 1.00 60.50 375 VAL A C 1
ATOM 3008 O O . VAL A 1 375 ? 54.103 9.064 -58.061 1.00 60.50 375 VAL A O 1
ATOM 3011 N N . GLN A 1 376 ? 54.505 10.375 -59.854 1.00 63.09 376 GLN A N 1
ATOM 3012 C CA . GLN A 1 376 ? 53.676 11.490 -59.407 1.00 63.09 376 GLN A CA 1
ATOM 3013 C C . GLN A 1 376 ? 52.195 11.092 -59.370 1.00 63.09 376 GLN A C 1
ATOM 3015 O O . GLN A 1 376 ? 51.631 11.085 -58.289 1.00 63.09 376 GLN A O 1
ATOM 3020 N N . THR A 1 377 ? 51.600 10.604 -60.467 1.00 60.00 377 THR A N 1
ATOM 3021 C CA . THR A 1 377 ? 50.178 10.196 -60.479 1.00 60.00 377 THR A CA 1
ATOM 3022 C C . THR A 1 377 ? 49.839 9.107 -59.450 1.00 60.00 377 THR A C 1
ATOM 3024 O O . THR A 1 377 ? 48.777 9.151 -58.842 1.00 60.00 377 THR A O 1
ATOM 3027 N N . ALA A 1 378 ? 50.720 8.138 -59.196 1.00 58.72 378 ALA A N 1
ATOM 3028 C CA . ALA A 1 378 ? 50.496 7.116 -58.170 1.00 58.72 378 ALA A CA 1
ATOM 3029 C C . ALA A 1 378 ? 50.671 7.648 -56.737 1.00 58.72 378 ALA A C 1
ATOM 3031 O O . ALA A 1 378 ? 49.958 7.225 -55.819 1.00 58.72 378 ALA A O 1
ATOM 3032 N N . SER A 1 379 ? 51.593 8.594 -56.540 1.00 64.56 379 SER A N 1
ATOM 3033 C CA . SER A 1 379 ? 51.715 9.345 -55.292 1.00 64.56 379 SER A CA 1
ATOM 3034 C C . SER A 1 379 ? 50.479 10.213 -55.051 1.00 64.56 379 SER A C 1
ATOM 3036 O O . SER A 1 379 ? 49.953 10.201 -53.941 1.00 64.56 379 SER A O 1
ATOM 3038 N N . ASP A 1 380 ? 49.971 10.877 -56.090 1.00 66.31 380 ASP A N 1
ATOM 3039 C CA . ASP A 1 380 ? 48.753 11.685 -56.060 1.00 66.31 380 ASP A CA 1
ATOM 3040 C C . ASP A 1 380 ? 47.546 10.794 -55.734 1.00 66.31 380 ASP A C 1
ATOM 3042 O O . ASP A 1 380 ? 46.764 11.123 -54.857 1.00 66.31 380 ASP A O 1
ATOM 3046 N N . MET A 1 381 ? 47.441 9.589 -56.306 1.00 64.12 381 MET A N 1
ATOM 3047 C CA . MET A 1 381 ? 46.365 8.638 -55.977 1.00 64.12 381 MET A CA 1
ATOM 3048 C C . MET A 1 381 ? 46.435 8.096 -54.541 1.00 64.12 381 MET A C 1
ATOM 3050 O O . MET A 1 381 ? 45.397 7.861 -53.918 1.00 64.12 381 MET A O 1
ATOM 3054 N N . THR A 1 382 ? 47.640 7.929 -53.987 1.00 63.84 382 THR A N 1
ATOM 3055 C CA . THR A 1 382 ? 47.816 7.569 -52.567 1.00 63.84 382 THR A CA 1
ATOM 3056 C C . THR A 1 382 ? 47.407 8.736 -51.661 1.00 63.84 382 THR A C 1
ATOM 3058 O O . THR A 1 382 ? 46.730 8.525 -50.657 1.00 63.84 382 THR A O 1
ATOM 3061 N N . ALA A 1 383 ? 47.769 9.969 -52.030 1.00 67.19 383 ALA A N 1
ATOM 3062 C CA . ALA A 1 383 ? 47.380 11.179 -51.309 1.00 67.19 383 ALA A CA 1
ATOM 3063 C C . ALA A 1 383 ? 45.863 11.414 -51.364 1.00 67.19 383 ALA A C 1
ATOM 3065 O O . ALA A 1 383 ? 45.255 11.675 -50.332 1.00 67.19 383 ALA A O 1
ATOM 3066 N N . VAL A 1 384 ? 45.243 11.218 -52.529 1.00 64.56 384 VAL A N 1
ATOM 3067 C CA . VAL A 1 384 ? 43.788 11.261 -52.731 1.00 64.56 384 VAL A CA 1
ATOM 3068 C C . VAL A 1 384 ? 43.087 10.223 -51.866 1.00 64.56 384 VAL A C 1
ATOM 3070 O O . VAL A 1 384 ? 42.114 10.554 -51.200 1.00 64.56 384 VAL A O 1
ATOM 3073 N N . SER A 1 385 ? 43.604 8.994 -51.805 1.00 58.59 385 SER A N 1
ATOM 3074 C CA . SER A 1 385 ? 43.037 7.953 -50.937 1.00 58.59 385 SER A CA 1
ATOM 3075 C C . SER A 1 385 ? 43.109 8.344 -49.455 1.00 58.59 385 SER A C 1
ATOM 3077 O O . SER A 1 385 ? 42.136 8.163 -48.731 1.00 58.59 385 SER A O 1
ATOM 3079 N N . GLY A 1 386 ? 44.219 8.950 -49.016 1.00 64.69 386 GLY A N 1
ATOM 3080 C CA . GLY A 1 386 ? 44.355 9.473 -47.652 1.00 64.69 386 GLY A CA 1
ATOM 3081 C C . GLY A 1 386 ? 43.422 10.654 -47.350 1.00 64.69 386 GLY A C 1
ATOM 3082 O O . GLY A 1 386 ? 42.825 10.697 -46.280 1.00 64.69 386 GLY A O 1
ATOM 3083 N N . MET A 1 387 ? 43.243 11.580 -48.299 1.00 66.31 387 MET A N 1
ATOM 3084 C CA . MET A 1 387 ? 42.313 12.711 -48.163 1.00 66.31 387 MET A CA 1
ATOM 3085 C C . MET A 1 387 ? 40.851 12.255 -48.113 1.00 66.31 387 MET A C 1
ATOM 3087 O O . MET A 1 387 ? 40.063 12.820 -47.363 1.00 66.31 387 MET A O 1
ATOM 3091 N N . VAL A 1 388 ? 40.492 11.225 -48.884 1.00 63.34 388 VAL A N 1
ATOM 3092 C CA . VAL A 1 388 ? 39.155 10.612 -48.863 1.00 63.34 388 VAL A CA 1
ATOM 3093 C C . VAL A 1 388 ? 38.894 9.918 -47.523 1.00 63.34 388 VAL A C 1
ATOM 3095 O O . VAL A 1 388 ? 37.816 10.081 -46.970 1.00 63.34 388 VAL A O 1
ATOM 3098 N N . GLU A 1 389 ? 39.873 9.222 -46.940 1.00 58.91 389 GLU A N 1
ATOM 3099 C CA . GLU A 1 389 ? 39.732 8.612 -45.604 1.00 58.91 389 GLU A CA 1
ATOM 3100 C C . GLU A 1 389 ? 39.592 9.654 -44.481 1.00 58.91 389 GLU A C 1
ATOM 3102 O O . GLU A 1 389 ? 38.803 9.478 -43.549 1.00 58.91 389 GLU A O 1
ATOM 3107 N N . GLU A 1 390 ? 40.338 10.757 -44.559 1.00 64.44 390 GLU A N 1
ATOM 3108 C CA . GLU A 1 390 ? 40.211 11.865 -43.607 1.00 64.44 390 GLU A CA 1
ATOM 3109 C C . GLU A 1 390 ? 38.859 12.578 -43.756 1.00 64.44 390 GLU A C 1
ATOM 3111 O O . GLU A 1 390 ? 38.212 12.898 -42.755 1.00 64.44 390 GLU A O 1
ATOM 3116 N N . ALA A 1 391 ? 38.390 12.755 -44.994 1.00 60.69 391 ALA A N 1
ATOM 3117 C CA . ALA A 1 391 ? 37.057 13.268 -45.280 1.00 60.69 391 ALA A CA 1
ATOM 3118 C C . ALA A 1 391 ? 35.954 12.346 -44.736 1.00 60.69 391 ALA A C 1
ATOM 3120 O O . ALA A 1 391 ? 35.043 12.839 -44.072 1.00 60.69 391 ALA A O 1
ATOM 3121 N N . ASP A 1 392 ? 36.066 11.028 -44.939 1.00 54.16 392 ASP A N 1
ATOM 3122 C CA . ASP A 1 392 ? 35.138 10.023 -44.401 1.00 54.16 392 ASP A CA 1
ATOM 3123 C C . ASP A 1 392 ? 35.064 10.118 -42.865 1.00 54.16 392 ASP A C 1
ATOM 3125 O O . ASP A 1 392 ? 33.978 10.120 -42.287 1.00 54.16 392 ASP A O 1
ATOM 3129 N N . SER A 1 393 ? 36.211 10.259 -42.193 1.00 58.44 393 SER A N 1
ATOM 3130 C CA . SER A 1 393 ? 36.283 10.422 -40.733 1.00 58.44 393 SER A CA 1
ATOM 3131 C C . SER A 1 393 ? 35.615 11.718 -40.257 1.00 58.44 393 SER A C 1
ATOM 3133 O O . SER A 1 393 ? 34.856 11.725 -39.285 1.00 58.44 393 SER A O 1
ATOM 3135 N N . LEU A 1 394 ? 35.845 12.837 -40.949 1.00 55.00 394 LEU A N 1
ATOM 3136 C CA . LEU A 1 394 ? 35.205 14.118 -40.628 1.00 55.00 394 LEU A CA 1
ATOM 3137 C C . LEU A 1 394 ? 33.694 14.084 -40.867 1.00 55.00 394 LEU A C 1
ATOM 3139 O O . LEU A 1 394 ? 32.935 14.651 -40.080 1.00 55.00 394 LEU A O 1
ATOM 3143 N N . PHE A 1 395 ? 33.253 13.391 -41.916 1.00 45.62 395 PHE A N 1
ATOM 3144 C CA . PHE A 1 395 ? 31.841 13.200 -42.220 1.00 45.62 395 PHE A CA 1
ATOM 3145 C C . PHE A 1 395 ? 31.140 12.414 -41.105 1.00 45.62 395 PHE A C 1
ATOM 3147 O O . PHE A 1 395 ? 30.097 12.840 -40.609 1.00 45.62 395 PHE A O 1
ATOM 3154 N N . GLU A 1 396 ? 31.751 11.326 -40.635 1.00 46.75 396 GLU A N 1
ATOM 3155 C CA . GLU A 1 396 ? 31.219 10.502 -39.541 1.00 46.75 396 GLU A CA 1
ATOM 3156 C C . GLU A 1 396 ? 31.185 11.221 -38.189 1.00 46.75 396 GLU A C 1
ATOM 3158 O O . GLU A 1 396 ? 30.295 10.974 -37.375 1.00 46.75 396 GLU A O 1
ATOM 3163 N N . ASN A 1 397 ? 32.103 12.163 -37.970 1.00 57.44 397 ASN A N 1
ATOM 3164 C CA . ASN A 1 397 ? 32.122 13.024 -36.788 1.00 57.44 397 ASN A CA 1
ATOM 3165 C C . ASN A 1 397 ? 31.147 14.219 -36.883 1.00 57.44 397 ASN A C 1
ATOM 3167 O O . ASN A 1 397 ? 31.083 15.043 -35.969 1.00 57.44 397 ASN A O 1
ATOM 3171 N N . GLY A 1 398 ? 30.364 14.318 -37.965 1.00 47.41 398 GLY A N 1
ATOM 3172 C CA . GLY A 1 398 ? 29.373 15.376 -38.186 1.00 47.41 398 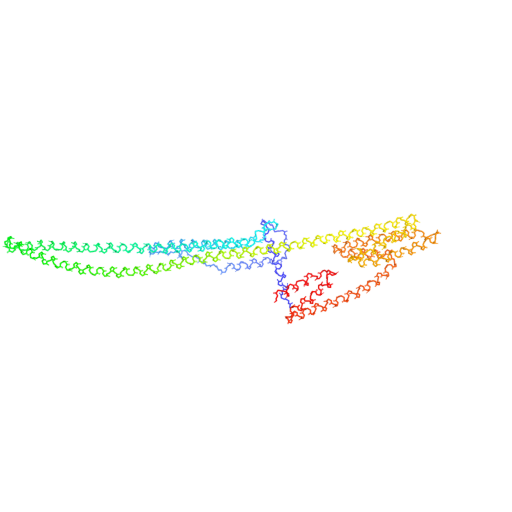GLY A CA 1
ATOM 3173 C C . GLY A 1 398 ? 29.962 16.701 -38.684 1.00 47.41 398 GLY A C 1
ATOM 3174 O O . GLY A 1 398 ? 29.241 17.692 -38.807 1.00 47.41 398 GLY A O 1
ATOM 3175 N N . GLU A 1 399 ? 31.254 16.736 -39.009 1.00 59.38 399 GLU A N 1
ATOM 3176 C CA . GLU A 1 399 ? 31.970 17.912 -39.512 1.00 59.38 399 GLU A CA 1
ATOM 3177 C C . GLU A 1 399 ? 31.871 18.004 -41.044 1.00 59.38 399 GLU A C 1
ATOM 3179 O O . GLU A 1 399 ? 32.871 18.029 -41.765 1.00 59.38 399 GLU A O 1
ATOM 3184 N N . MET A 1 400 ? 30.633 18.063 -41.547 1.00 48.72 400 MET A N 1
ATOM 3185 C CA . MET A 1 400 ? 30.326 17.947 -42.980 1.00 48.72 400 MET A CA 1
ATOM 3186 C C . MET A 1 400 ? 31.018 18.983 -43.870 1.00 48.72 400 MET A C 1
ATOM 3188 O O . MET A 1 400 ? 31.392 18.667 -44.996 1.00 48.72 400 MET A O 1
ATOM 3192 N N . GLU A 1 401 ? 31.208 20.210 -43.386 1.00 50.03 401 GLU A N 1
ATOM 3193 C CA . GLU A 1 401 ? 31.851 21.278 -44.162 1.00 50.03 401 GLU A CA 1
ATOM 3194 C C . GLU A 1 401 ? 33.321 20.941 -44.455 1.00 50.03 401 GLU A C 1
ATOM 3196 O O . GLU A 1 401 ? 33.757 21.003 -45.602 1.00 50.03 401 GLU A O 1
ATOM 3201 N N . LYS A 1 402 ? 34.051 20.445 -43.449 1.00 56.03 402 LYS A N 1
ATOM 3202 C CA . LYS A 1 402 ? 35.459 20.050 -43.594 1.00 56.03 402 LYS A CA 1
ATOM 3203 C C . LYS A 1 402 ? 35.623 18.765 -44.398 1.00 56.03 402 LYS A C 1
ATOM 3205 O O . LYS A 1 402 ? 36.546 18.660 -45.200 1.00 56.03 402 LYS A O 1
ATOM 3210 N N . ALA A 1 403 ? 34.713 17.806 -44.214 1.00 53.50 403 ALA A N 1
ATOM 3211 C CA . ALA A 1 403 ? 34.675 16.599 -45.033 1.00 53.50 403 ALA A CA 1
ATOM 3212 C C . ALA A 1 403 ? 34.501 16.948 -46.518 1.00 53.50 403 ALA A C 1
ATOM 3214 O O . ALA A 1 403 ? 35.247 16.473 -47.370 1.00 53.50 403 ALA A O 1
ATOM 3215 N N . THR A 1 404 ? 33.569 17.857 -46.818 1.00 53.53 404 THR A N 1
ATOM 3216 C CA . THR A 1 404 ? 33.304 18.332 -48.183 1.00 53.53 404 THR A CA 1
ATOM 3217 C C . THR A 1 404 ? 34.527 19.020 -48.788 1.00 53.53 404 THR A C 1
ATOM 3219 O O . THR A 1 404 ? 34.874 18.756 -49.938 1.00 53.53 404 THR A O 1
ATOM 3222 N N . GLU A 1 405 ? 35.217 19.869 -48.024 1.00 64.62 405 GLU A N 1
ATOM 3223 C CA . GLU A 1 405 ? 36.457 20.512 -48.472 1.00 64.62 405 GLU A CA 1
ATOM 3224 C C . GLU A 1 405 ? 37.550 19.491 -48.819 1.00 64.62 405 GLU A C 1
ATOM 3226 O O . GLU A 1 405 ? 38.186 19.614 -49.869 1.00 64.62 405 GLU A O 1
ATOM 3231 N N . LEU A 1 406 ? 37.733 18.456 -47.992 1.00 64.56 406 LEU A N 1
ATOM 3232 C CA . LEU A 1 406 ? 38.721 17.401 -48.230 1.00 64.56 406 LEU A CA 1
ATOM 3233 C C . LEU A 1 406 ? 38.360 16.500 -49.417 1.00 64.56 406 LEU A C 1
ATOM 3235 O O . LEU A 1 406 ? 39.244 16.190 -50.217 1.00 64.56 406 LEU A O 1
ATOM 3239 N N . TYR A 1 407 ? 37.084 16.153 -49.616 1.00 56.69 407 TYR A N 1
ATOM 3240 C CA . TYR A 1 407 ? 36.656 15.440 -50.826 1.00 56.69 407 TYR A CA 1
ATOM 3241 C C . TYR A 1 407 ? 36.893 16.266 -52.094 1.00 56.69 407 TYR A C 1
ATOM 3243 O O . TYR A 1 407 ? 37.369 15.742 -53.102 1.00 56.69 407 TYR A O 1
ATOM 3251 N N . LEU A 1 408 ? 36.593 17.567 -52.058 1.00 61.69 408 LEU A N 1
ATOM 3252 C CA . LEU A 1 408 ? 36.820 18.461 -53.194 1.00 61.69 408 LEU A CA 1
ATOM 3253 C C . LEU A 1 408 ? 38.314 18.666 -53.470 1.00 61.69 408 LEU A C 1
ATOM 3255 O O . LEU A 1 408 ? 38.710 18.758 -54.634 1.00 61.69 408 LEU A O 1
ATOM 3259 N N . ALA A 1 409 ? 39.145 18.719 -52.428 1.00 69.56 409 ALA A N 1
ATOM 3260 C CA . ALA A 1 409 ? 40.597 18.749 -52.560 1.00 69.56 409 ALA A CA 1
ATOM 3261 C C . ALA A 1 409 ? 41.110 17.463 -53.225 1.00 69.56 409 ALA A C 1
ATOM 3263 O O . ALA A 1 409 ? 41.771 17.544 -54.259 1.00 69.56 409 ALA A O 1
ATOM 3264 N N . ALA A 1 410 ? 40.693 16.296 -52.725 1.00 67.19 410 ALA A N 1
ATOM 3265 C CA . ALA A 1 410 ? 41.033 14.991 -53.290 1.00 67.19 410 ALA A CA 1
ATOM 3266 C C . ALA A 1 410 ? 40.611 14.867 -54.768 1.00 67.19 410 ALA A C 1
ATOM 3268 O O . ALA A 1 410 ? 41.339 14.337 -55.605 1.00 67.19 410 ALA A O 1
ATOM 3269 N N . LEU A 1 411 ? 39.449 15.417 -55.125 1.00 61.41 411 LEU A N 1
ATOM 3270 C CA . LEU A 1 411 ? 38.945 15.397 -56.494 1.00 61.41 411 LEU A CA 1
ATOM 3271 C C . LEU A 1 411 ? 39.744 16.289 -57.459 1.00 61.41 411 LEU A C 1
ATOM 3273 O O . LEU A 1 411 ? 39.824 15.996 -58.656 1.00 61.41 411 LEU A O 1
ATOM 3277 N N . ASN A 1 412 ? 40.318 17.390 -56.971 1.00 66.56 412 ASN A N 1
ATOM 3278 C CA . ASN A 1 412 ? 41.089 18.316 -57.801 1.00 66.56 412 ASN A CA 1
ATOM 3279 C C . ASN A 1 412 ? 42.483 17.781 -58.169 1.00 66.56 412 ASN A C 1
ATOM 3281 O O . ASN A 1 412 ? 43.039 18.235 -59.169 1.00 66.56 412 ASN A O 1
ATOM 3285 N N . GLU A 1 413 ? 43.000 16.794 -57.437 1.00 65.75 413 GLU A N 1
ATOM 3286 C CA . GLU A 1 413 ? 44.290 16.146 -57.712 1.00 65.75 413 GLU A CA 1
ATOM 3287 C C . GLU A 1 413 ? 44.238 15.179 -58.916 1.00 65.75 413 GLU A C 1
ATOM 3289 O O . GLU A 1 413 ? 45.273 14.836 -59.482 1.00 65.75 413 GLU A O 1
ATOM 3294 N N . ILE A 1 414 ? 43.046 14.759 -59.379 1.00 63.25 414 ILE A N 1
ATOM 3295 C CA . ILE A 1 414 ? 42.895 13.849 -60.534 1.00 63.25 414 ILE A CA 1
ATOM 3296 C C . ILE A 1 414 ? 41.867 14.414 -61.540 1.00 63.25 414 ILE A C 1
ATOM 3298 O O . ILE A 1 414 ? 40.660 14.182 -61.413 1.00 63.25 414 ILE A O 1
ATOM 3302 N N . PRO A 1 415 ? 42.309 15.121 -62.602 1.00 52.31 415 PRO A N 1
ATOM 3303 C CA . PRO A 1 415 ? 41.423 15.850 -63.521 1.00 52.31 415 PRO A CA 1
ATOM 3304 C C . PRO A 1 415 ? 40.365 15.005 -64.252 1.00 52.31 415 PRO A C 1
ATOM 3306 O O . PRO A 1 415 ? 39.269 15.497 -64.535 1.00 52.31 415 PRO A O 1
ATOM 3309 N N . ASP A 1 416 ? 40.656 13.737 -64.551 1.00 46.59 416 ASP A N 1
ATOM 3310 C CA . ASP A 1 416 ? 39.696 12.819 -65.184 1.00 46.59 416 ASP A CA 1
ATOM 3311 C C . ASP A 1 416 ? 38.664 12.261 -64.180 1.00 46.59 416 ASP A C 1
ATOM 3313 O O . ASP A 1 416 ? 37.524 11.955 -64.552 1.00 46.59 416 ASP A O 1
ATOM 3317 N N . LEU A 1 417 ? 39.013 12.228 -62.887 1.00 49.06 417 LEU A N 1
ATOM 3318 C CA . LEU A 1 417 ? 38.104 11.886 -61.790 1.00 49.06 417 LEU A CA 1
ATOM 3319 C C . LEU A 1 417 ? 37.075 13.002 -61.579 1.00 49.06 417 LEU A C 1
ATOM 3321 O O . LEU A 1 417 ? 35.896 12.716 -61.407 1.00 49.06 417 LEU A O 1
ATOM 3325 N N . LYS A 1 418 ? 37.480 14.270 -61.726 1.00 48.47 418 LYS A N 1
ATOM 3326 C CA . LYS A 1 418 ? 36.592 15.446 -61.657 1.00 48.47 418 LYS A CA 1
ATOM 3327 C C . LYS A 1 418 ? 35.420 15.389 -62.640 1.00 48.47 418 LYS A C 1
ATOM 3329 O O . LYS A 1 418 ? 34.298 15.741 -62.284 1.00 48.47 418 LYS A O 1
ATOM 3334 N N . LYS A 1 419 ? 35.651 14.924 -63.874 1.00 43.00 419 LYS A N 1
ATOM 3335 C CA . LYS A 1 419 ? 34.582 14.762 -64.882 1.00 43.00 419 LYS A CA 1
ATOM 3336 C C . LYS A 1 419 ? 33.638 13.608 -64.552 1.00 43.00 419 LYS A C 1
ATOM 3338 O O . LYS A 1 419 ? 32.439 13.713 -64.791 1.00 43.00 419 LYS A O 1
ATOM 3343 N N . SER A 1 420 ? 34.182 12.524 -64.009 1.00 39.34 420 SER A N 1
ATOM 3344 C CA . SER A 1 420 ? 33.416 11.328 -63.648 1.00 39.34 420 SER A CA 1
ATOM 3345 C C . SER A 1 420 ? 32.596 11.555 -62.373 1.00 39.34 420 SER A C 1
ATOM 3347 O O . SER A 1 420 ? 31.433 11.175 -62.327 1.00 39.34 420 SER A O 1
ATOM 3349 N N . TYR A 1 421 ? 33.149 12.276 -61.394 1.00 47.69 421 TYR A N 1
ATOM 3350 C CA . TYR A 1 421 ? 32.460 12.721 -60.183 1.00 47.69 421 TYR A CA 1
ATOM 3351 C C . TYR A 1 421 ? 31.346 13.721 -60.484 1.00 47.69 421 TYR A C 1
ATOM 3353 O O . TYR A 1 421 ? 30.255 13.561 -59.966 1.00 47.69 421 TYR A O 1
ATOM 3361 N N . ALA A 1 422 ? 31.549 14.685 -61.390 1.00 49.44 422 ALA A N 1
ATOM 3362 C CA . ALA A 1 422 ? 30.464 15.578 -61.812 1.00 49.44 422 ALA A CA 1
ATOM 3363 C C . ALA A 1 422 ? 29.275 14.807 -62.425 1.00 49.44 422 ALA A C 1
ATOM 3365 O O . ALA A 1 422 ? 28.121 15.185 -62.241 1.00 49.44 422 ALA A O 1
ATOM 3366 N N . ARG A 1 423 ? 29.550 13.696 -63.124 1.00 39.53 423 ARG A N 1
ATOM 3367 C CA . ARG A 1 423 ? 28.524 12.795 -63.669 1.00 39.53 423 ARG A CA 1
ATOM 3368 C C . ARG A 1 423 ? 27.865 11.937 -62.585 1.00 39.53 423 ARG A C 1
ATOM 3370 O O . ARG A 1 423 ? 26.674 11.666 -62.676 1.00 39.53 423 ARG A O 1
ATOM 3377 N N . LEU A 1 424 ? 28.632 11.513 -61.580 1.00 41.41 424 LEU A N 1
ATOM 3378 C CA . LEU A 1 424 ? 28.140 10.755 -60.430 1.00 41.41 424 LEU A CA 1
ATOM 3379 C C . LEU A 1 424 ? 27.256 11.631 -59.531 1.00 41.41 424 LEU A C 1
ATOM 3381 O O . LEU A 1 424 ? 26.172 11.206 -59.162 1.00 41.41 424 LEU A O 1
ATOM 3385 N N . GLN A 1 425 ? 27.651 12.884 -59.307 1.00 50.50 425 GLN A N 1
ATOM 3386 C CA . GLN A 1 425 ? 26.887 13.901 -58.589 1.00 50.50 425 GLN A CA 1
ATOM 3387 C C . GLN A 1 425 ? 25.553 14.201 -59.291 1.00 50.50 425 GLN A C 1
ATOM 3389 O O . GLN A 1 425 ? 24.528 14.324 -58.635 1.00 50.50 425 GLN A O 1
ATOM 3394 N N . GLU A 1 426 ? 25.527 14.237 -60.628 1.00 46.88 426 GLU A N 1
ATOM 3395 C CA . GLU A 1 426 ? 24.290 14.375 -61.415 1.00 46.88 426 GLU A CA 1
ATOM 3396 C C . GLU A 1 426 ? 23.340 13.171 -61.210 1.00 46.88 426 GLU A C 1
ATOM 3398 O O . GLU A 1 426 ? 22.125 13.341 -61.116 1.00 46.88 426 GLU A O 1
ATOM 3403 N N . ILE A 1 427 ? 23.881 11.953 -61.083 1.00 43.25 427 ILE A N 1
ATOM 3404 C CA . ILE A 1 427 ? 23.111 10.724 -60.811 1.00 43.25 427 ILE A CA 1
ATOM 3405 C C . ILE A 1 427 ? 22.636 10.677 -59.351 1.00 43.25 427 ILE A C 1
ATOM 3407 O O . ILE A 1 427 ? 21.484 10.321 -59.089 1.00 43.25 427 ILE A O 1
ATOM 3411 N N . GLU A 1 428 ? 23.492 11.061 -58.406 1.00 48.38 428 GLU A N 1
ATOM 3412 C CA . GLU A 1 428 ? 23.167 11.146 -56.985 1.00 48.38 428 GLU A CA 1
ATOM 3413 C C . GLU A 1 428 ? 22.086 12.189 -56.728 1.00 48.38 428 GLU A C 1
ATOM 3415 O O . GLU A 1 428 ? 21.116 11.867 -56.049 1.00 48.38 428 GLU A O 1
ATOM 3420 N N . GLU A 1 429 ? 22.168 13.369 -57.346 1.00 51.94 429 GLU A N 1
ATOM 3421 C CA . GLU A 1 429 ? 21.148 14.420 -57.282 1.00 51.94 429 GLU A CA 1
ATOM 3422 C C . GLU A 1 429 ? 19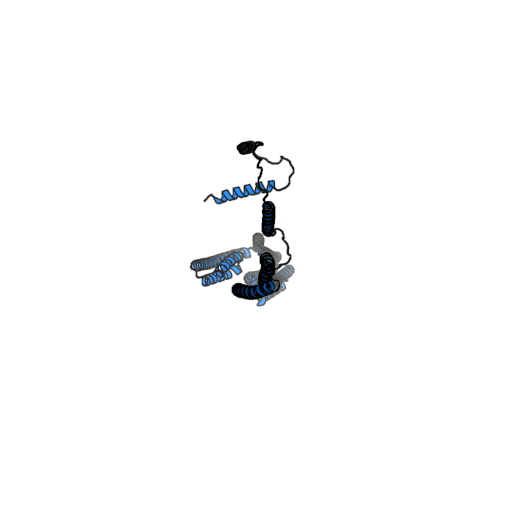.794 13.897 -57.788 1.00 51.94 429 GLU A C 1
ATOM 3424 O O . GLU A 1 429 ? 18.776 14.056 -57.115 1.00 51.94 429 GLU A O 1
ATOM 3429 N N . ILE A 1 430 ? 19.767 13.185 -58.920 1.00 53.28 430 ILE A N 1
ATOM 3430 C CA . ILE A 1 430 ? 18.540 12.559 -59.443 1.00 53.28 430 ILE A CA 1
ATOM 3431 C C . ILE A 1 430 ? 17.988 11.523 -58.452 1.00 53.28 430 ILE A C 1
ATOM 3433 O O . ILE A 1 430 ? 16.788 11.512 -58.169 1.00 53.28 430 ILE A O 1
ATOM 3437 N N . SER A 1 431 ? 18.850 10.674 -57.891 1.00 51.56 431 SER A N 1
ATOM 3438 C CA . SER A 1 431 ? 18.446 9.637 -56.936 1.00 51.56 431 SER A CA 1
ATOM 3439 C C . SER A 1 431 ? 17.967 10.223 -55.600 1.00 51.56 431 SER A C 1
ATOM 3441 O O . SER A 1 431 ? 17.001 9.737 -55.013 1.00 51.56 431 SER A O 1
ATOM 3443 N N . PHE A 1 432 ? 18.582 11.317 -55.152 1.00 53.66 432 PHE A N 1
ATOM 3444 C CA . PHE A 1 432 ? 18.239 12.043 -53.938 1.00 53.66 432 PHE A CA 1
ATOM 3445 C C . PHE A 1 432 ? 16.893 12.753 -54.088 1.00 53.66 432 PHE A C 1
ATOM 3447 O O . PHE A 1 432 ? 16.055 12.682 -53.189 1.00 53.66 432 PHE A O 1
ATOM 3454 N N . GLN A 1 433 ? 16.626 13.364 -55.247 1.00 61.16 433 GLN A N 1
ATOM 3455 C CA . GLN A 1 433 ? 15.315 13.945 -55.545 1.00 61.16 433 GLN A CA 1
ATOM 3456 C C . GLN A 1 433 ? 14.218 12.870 -55.584 1.00 61.16 433 GLN A C 1
ATOM 3458 O O . GLN A 1 433 ? 13.165 13.060 -54.979 1.00 61.16 433 GLN A O 1
ATOM 3463 N N . GLN A 1 434 ? 14.481 11.707 -56.190 1.00 63.28 434 GLN A N 1
ATOM 3464 C CA . GLN A 1 434 ? 13.539 10.578 -56.201 1.00 63.28 434 GLN A CA 1
ATOM 3465 C C . GLN A 1 434 ? 13.264 10.023 -54.795 1.00 63.28 434 GLN A C 1
ATOM 3467 O O . GLN A 1 434 ? 12.112 9.739 -54.450 1.00 63.28 434 GLN A O 1
ATOM 3472 N N . ARG A 1 435 ? 14.299 9.899 -53.952 1.00 65.56 435 ARG A N 1
ATOM 3473 C CA . ARG A 1 435 ? 14.150 9.483 -52.548 1.00 65.56 435 ARG A CA 1
ATOM 3474 C C . ARG A 1 435 ? 13.367 10.514 -51.737 1.00 65.56 435 ARG A C 1
ATOM 3476 O O . ARG A 1 435 ? 12.460 10.130 -51.002 1.00 65.56 435 ARG A O 1
ATOM 3483 N N . ARG A 1 436 ? 13.636 11.812 -51.915 1.00 64.94 436 ARG A N 1
ATOM 3484 C CA . ARG A 1 436 ? 12.874 12.896 -51.269 1.00 64.94 436 ARG A CA 1
ATOM 3485 C C . ARG A 1 436 ? 11.413 12.922 -51.696 1.00 64.94 436 ARG A C 1
ATOM 3487 O O . ARG A 1 436 ? 10.546 13.125 -50.850 1.00 64.94 436 ARG A O 1
ATOM 3494 N N . GLU A 1 437 ? 11.130 12.703 -52.974 1.00 73.31 437 GLU A N 1
ATOM 3495 C CA . GLU A 1 437 ? 9.762 12.620 -53.486 1.00 73.31 437 GLU A CA 1
ATOM 3496 C C . GLU A 1 437 ? 9.030 11.407 -52.896 1.00 73.31 437 GLU A C 1
ATOM 3498 O O . GLU A 1 437 ? 7.921 11.537 -52.375 1.00 73.31 437 GLU A O 1
ATOM 3503 N N . THR A 1 438 ? 9.690 10.247 -52.870 1.00 75.19 438 THR A N 1
ATOM 3504 C CA . THR A 1 438 ? 9.162 9.020 -52.254 1.00 75.19 438 THR A CA 1
ATOM 3505 C C . THR A 1 438 ? 8.879 9.224 -50.766 1.00 75.19 438 THR A C 1
ATOM 3507 O O . THR A 1 438 ? 7.786 8.914 -50.292 1.00 75.19 438 THR A O 1
ATOM 3510 N N . LEU A 1 439 ? 9.822 9.817 -50.031 1.00 73.62 439 LEU A N 1
ATOM 3511 C CA . LEU A 1 439 ? 9.675 10.116 -48.610 1.00 73.62 439 LEU A CA 1
ATOM 3512 C C . LEU A 1 439 ? 8.532 11.107 -48.355 1.00 73.62 439 LEU A C 1
ATOM 3514 O O . LEU A 1 439 ? 7.698 10.881 -47.480 1.00 73.62 439 LEU A O 1
ATOM 3518 N N . SER A 1 440 ? 8.451 12.177 -49.149 1.00 76.25 440 SER A N 1
ATOM 3519 C CA . SER A 1 440 ? 7.375 13.167 -49.069 1.00 76.25 440 SER A CA 1
ATOM 3520 C C . SER A 1 440 ? 6.003 12.530 -49.306 1.00 76.25 440 SER A C 1
ATOM 3522 O O . SER A 1 440 ? 5.048 12.841 -48.590 1.00 76.25 440 SER A O 1
ATOM 3524 N N . ASN A 1 441 ? 5.900 11.607 -50.263 1.00 79.31 441 ASN A N 1
ATOM 3525 C CA . ASN A 1 441 ? 4.664 10.887 -50.562 1.00 79.31 441 ASN A CA 1
ATOM 3526 C C . ASN A 1 441 ? 4.259 9.936 -49.425 1.00 79.31 441 ASN A C 1
ATOM 3528 O O . ASN A 1 441 ? 3.091 9.931 -49.027 1.00 79.31 441 ASN A O 1
ATOM 3532 N N . LEU A 1 442 ? 5.207 9.181 -48.860 1.00 78.75 442 LEU A N 1
ATOM 3533 C CA . LEU A 1 442 ? 4.960 8.276 -47.730 1.00 78.75 442 LEU A CA 1
ATOM 3534 C C . LEU A 1 442 ? 4.527 9.045 -46.472 1.00 78.75 442 LEU A C 1
ATOM 3536 O O . LEU A 1 442 ? 3.539 8.677 -45.837 1.00 78.75 442 LEU A O 1
ATOM 3540 N N . ILE A 1 443 ? 5.202 10.155 -46.151 1.00 77.19 443 ILE A N 1
ATOM 3541 C CA . ILE A 1 443 ? 4.850 11.005 -45.003 1.00 77.19 443 ILE A CA 1
ATOM 3542 C C . ILE A 1 443 ? 3.482 11.659 -45.211 1.00 77.19 443 ILE A C 1
ATOM 3544 O O . ILE A 1 443 ? 2.645 11.607 -44.315 1.00 77.19 443 ILE A O 1
ATOM 3548 N N . SER A 1 444 ? 3.213 12.222 -46.393 1.00 83.00 444 SER A N 1
ATOM 3549 C CA . SER A 1 444 ? 1.921 12.865 -46.684 1.00 83.00 444 SER A CA 1
ATOM 3550 C C . SER A 1 444 ? 0.760 11.865 -46.643 1.00 83.00 444 SER A C 1
ATOM 3552 O O . SER A 1 444 ? -0.327 12.180 -46.157 1.00 83.00 444 SER A O 1
ATOM 3554 N N . THR A 1 445 ? 0.985 10.636 -47.115 1.00 82.31 445 THR A N 1
ATOM 3555 C CA . THR A 1 445 ? -0.006 9.551 -47.045 1.00 82.31 445 THR A CA 1
ATOM 3556 C C . THR A 1 445 ? -0.224 9.097 -45.601 1.00 82.31 445 THR A C 1
ATOM 3558 O O . THR A 1 445 ? -1.371 8.947 -45.178 1.00 82.31 445 THR A O 1
ATOM 3561 N N . GLY A 1 446 ? 0.852 8.946 -44.823 1.00 75.44 446 GLY A N 1
ATOM 3562 C CA . GLY A 1 446 ? 0.794 8.643 -43.392 1.00 75.44 446 GLY A CA 1
ATOM 3563 C C . GLY A 1 446 ? 0.027 9.700 -42.591 1.00 75.44 446 GLY A C 1
ATOM 3564 O O . GLY A 1 446 ? -0.858 9.334 -41.815 1.00 75.44 446 GLY A O 1
ATOM 3565 N N . ASP A 1 447 ? 0.291 10.988 -42.841 1.00 78.69 447 ASP A N 1
ATOM 3566 C CA . ASP A 1 447 ? -0.370 12.132 -42.191 1.00 78.69 447 ASP A CA 1
ATOM 3567 C C . ASP A 1 447 ? -1.882 12.167 -42.513 1.00 78.69 447 ASP A C 1
ATOM 3569 O O . ASP A 1 447 ? -2.709 12.387 -41.624 1.00 78.69 447 ASP A O 1
ATOM 3573 N N . ASN A 1 448 ? -2.274 11.873 -43.759 1.00 83.38 448 ASN A N 1
ATOM 3574 C CA . ASN A 1 448 ? -3.685 11.782 -44.159 1.00 83.38 448 ASN A CA 1
ATOM 3575 C C . ASN A 1 448 ? -4.411 10.586 -43.512 1.00 83.38 448 ASN A C 1
ATOM 3577 O O . ASN A 1 448 ? -5.552 10.713 -43.057 1.00 83.38 448 ASN A O 1
ATOM 3581 N N . LEU A 1 449 ? -3.763 9.418 -43.443 1.00 77.50 449 LEU A N 1
ATOM 3582 C CA . LEU A 1 449 ? -4.316 8.227 -42.784 1.00 77.50 449 LEU A CA 1
ATOM 3583 C C . LEU A 1 449 ? -4.455 8.431 -41.270 1.00 77.50 449 LEU A C 1
ATOM 3585 O O . LEU A 1 449 ? -5.453 8.019 -40.680 1.00 77.50 449 LEU A O 1
ATOM 3589 N N . TYR A 1 450 ? -3.503 9.137 -40.659 1.00 70.62 450 TYR A N 1
ATOM 3590 C CA . TYR A 1 450 ? -3.571 9.540 -39.258 1.00 70.62 450 TYR A CA 1
ATOM 3591 C C . TYR A 1 450 ? -4.759 10.478 -39.000 1.00 70.62 450 TYR A C 1
ATOM 3593 O O . TYR A 1 450 ? -5.562 10.240 -38.097 1.00 70.62 450 TYR A O 1
ATOM 3601 N N . GLY A 1 451 ? -4.928 11.509 -39.838 1.00 74.50 451 GLY A N 1
ATOM 3602 C CA . GLY A 1 451 ? -6.035 12.466 -39.733 1.00 74.50 451 GLY A CA 1
ATOM 3603 C C . GLY A 1 451 ? -7.426 11.858 -39.957 1.00 74.50 451 GLY A C 1
ATOM 3604 O O . GLY A 1 451 ? -8.417 12.405 -39.478 1.00 74.50 451 GLY A O 1
ATOM 3605 N N . THR A 1 452 ? -7.508 10.716 -40.644 1.00 84.56 452 THR A N 1
ATOM 3606 C CA . THR A 1 452 ? -8.756 9.971 -40.895 1.00 84.56 452 THR A CA 1
ATOM 3607 C C . THR A 1 452 ? -9.019 8.852 -39.879 1.00 84.56 452 THR A C 1
ATOM 3609 O O . THR A 1 452 ? -10.016 8.142 -40.002 1.00 84.56 452 THR A O 1
ATOM 3612 N N . GLY A 1 453 ? -8.168 8.707 -38.854 1.00 74.94 453 GLY A N 1
ATOM 3613 C CA . GLY A 1 453 ? -8.330 7.729 -37.772 1.00 74.94 453 GLY A CA 1
ATOM 3614 C C . GLY A 1 453 ? -7.872 6.307 -38.114 1.00 74.94 453 GLY A C 1
ATOM 3615 O O . GLY A 1 453 ? -8.149 5.376 -37.362 1.00 74.94 453 GLY A O 1
ATOM 3616 N N . ASN A 1 454 ? -7.175 6.107 -39.237 1.00 77.62 454 ASN A N 1
ATOM 3617 C CA . ASN A 1 454 ? -6.651 4.803 -39.644 1.00 77.62 454 ASN A CA 1
ATOM 3618 C C . ASN A 1 454 ? -5.194 4.623 -39.179 1.00 77.62 454 ASN A C 1
ATOM 3620 O O . ASN A 1 454 ? -4.247 4.656 -39.971 1.00 77.62 454 ASN A O 1
ATOM 3624 N N . TYR A 1 455 ? -5.022 4.448 -37.867 1.00 67.62 455 TYR A N 1
ATOM 3625 C CA . TYR A 1 455 ? -3.714 4.459 -37.200 1.00 67.62 455 TYR A CA 1
ATOM 3626 C C . TYR A 1 455 ? -2.798 3.301 -37.621 1.00 67.62 455 TYR A C 1
ATOM 3628 O O . TYR A 1 455 ? -1.616 3.517 -37.876 1.00 67.62 455 TYR A O 1
ATOM 3636 N N . ASN A 1 456 ? -3.342 2.095 -37.819 1.00 66.38 456 ASN A N 1
ATOM 3637 C CA . ASN A 1 456 ? -2.555 0.939 -38.269 1.00 66.38 456 ASN A CA 1
ATOM 3638 C C . ASN A 1 456 ? -1.963 1.137 -39.674 1.00 66.38 456 ASN A C 1
ATOM 3640 O O . ASN A 1 456 ? -0.793 0.832 -39.903 1.00 66.38 456 ASN A O 1
ATOM 3644 N N . ALA A 1 457 ? -2.744 1.674 -40.618 1.00 66.31 457 ALA A N 1
ATOM 3645 C CA . ALA A 1 457 ? -2.246 1.959 -41.963 1.00 66.31 457 ALA A CA 1
ATOM 3646 C C . ALA A 1 457 ? -1.259 3.140 -41.966 1.00 66.31 457 ALA A C 1
ATOM 3648 O O . ALA A 1 457 ? -0.285 3.129 -42.716 1.00 66.31 457 ALA A O 1
ATOM 3649 N N . SER A 1 458 ? -1.473 4.133 -41.098 1.00 60.44 458 SER A N 1
ATOM 3650 C CA . SER A 1 458 ? -0.555 5.261 -40.910 1.00 60.44 458 SER A CA 1
ATOM 3651 C C . SER A 1 458 ? 0.816 4.807 -40.382 1.00 60.44 458 SER A C 1
ATOM 3653 O O . SER A 1 458 ? 1.846 5.153 -40.962 1.00 60.44 458 SER A O 1
ATOM 3655 N N . LEU A 1 459 ? 0.840 3.931 -39.369 1.00 62.31 459 LEU A N 1
ATOM 3656 C CA . LEU A 1 459 ? 2.069 3.344 -38.824 1.00 62.31 459 LEU A CA 1
ATOM 3657 C C . LEU A 1 459 ? 2.860 2.548 -39.872 1.00 62.31 459 LEU A C 1
ATOM 3659 O O . LEU A 1 459 ? 4.088 2.620 -39.893 1.00 62.31 459 LEU A O 1
ATOM 3663 N N . GLN A 1 460 ? 2.183 1.840 -40.783 1.00 69.38 460 GLN A N 1
ATOM 3664 C CA . GLN A 1 460 ? 2.851 1.152 -41.895 1.00 69.38 460 GLN A CA 1
ATOM 3665 C C . GLN A 1 460 ? 3.540 2.130 -42.857 1.00 69.38 460 GLN A C 1
ATOM 3667 O O . GLN A 1 460 ? 4.681 1.889 -43.251 1.00 69.38 460 GLN A O 1
ATOM 3672 N N . GLN A 1 461 ? 2.887 3.243 -43.205 1.00 72.38 461 GLN A N 1
ATOM 3673 C CA . GLN A 1 461 ? 3.460 4.262 -44.094 1.00 72.38 461 GLN A CA 1
ATOM 3674 C C . GLN A 1 461 ? 4.645 4.989 -43.445 1.00 72.38 461 GLN A C 1
ATOM 3676 O O . GLN A 1 461 ? 5.681 5.174 -44.085 1.00 72.38 461 GLN A O 1
ATOM 3681 N N . TYR A 1 462 ? 4.555 5.326 -42.154 1.00 67.94 462 TYR A N 1
ATOM 3682 C CA . TYR A 1 462 ? 5.692 5.893 -41.425 1.00 67.94 462 TYR A CA 1
ATOM 3683 C C . TYR A 1 462 ? 6.832 4.886 -41.228 1.00 67.94 462 TYR A C 1
ATOM 3685 O O . TYR A 1 462 ? 7.995 5.270 -41.296 1.00 67.94 462 TYR A O 1
ATOM 3693 N N . GLY A 1 463 ? 6.532 3.595 -41.052 1.00 66.38 463 GLY A N 1
ATOM 3694 C CA . GLY A 1 463 ? 7.544 2.536 -41.015 1.00 66.38 463 GLY A CA 1
ATOM 3695 C C . GLY A 1 463 ? 8.309 2.398 -42.337 1.00 66.38 463 GLY A C 1
ATOM 3696 O O . GLY A 1 463 ? 9.527 2.236 -42.334 1.00 66.38 463 GLY A O 1
ATOM 3697 N N . GLN A 1 464 ? 7.619 2.533 -43.473 1.00 73.00 464 GLN A N 1
ATOM 3698 C CA . GLN A 1 464 ? 8.253 2.560 -44.796 1.00 73.00 464 GLN A CA 1
ATOM 3699 C C . GLN A 1 464 ? 9.083 3.835 -45.006 1.00 73.00 464 GLN A C 1
ATOM 3701 O O . GLN A 1 464 ? 10.208 3.755 -45.492 1.00 73.00 464 GLN A O 1
ATOM 3706 N N . ALA A 1 465 ? 8.584 4.996 -44.570 1.00 71.56 465 ALA A N 1
ATOM 3707 C CA . ALA A 1 465 ? 9.340 6.250 -44.586 1.00 71.56 465 ALA A CA 1
ATOM 3708 C C . ALA A 1 465 ? 10.614 6.173 -43.721 1.00 71.56 465 ALA A C 1
ATOM 3710 O O . ALA A 1 465 ? 11.669 6.650 -44.131 1.00 71.56 465 ALA A O 1
ATOM 3711 N N . LEU A 1 466 ? 10.544 5.517 -42.556 1.00 61.84 466 LEU A N 1
ATOM 3712 C CA . LEU A 1 466 ? 11.703 5.246 -41.702 1.00 61.84 466 LEU A CA 1
ATOM 3713 C C . LEU A 1 466 ? 12.731 4.334 -42.375 1.00 61.84 466 LEU A C 1
ATOM 3715 O O . LEU A 1 466 ? 13.925 4.544 -42.186 1.00 61.84 466 LEU A O 1
ATOM 3719 N N . ALA A 1 467 ? 12.291 3.328 -43.134 1.00 65.94 467 ALA A N 1
ATOM 3720 C CA . ALA A 1 467 ? 13.201 2.446 -43.861 1.00 65.94 467 ALA A CA 1
ATOM 3721 C C . ALA A 1 467 ? 14.013 3.218 -44.913 1.00 65.94 467 ALA A C 1
ATOM 3723 O O . ALA A 1 467 ? 15.209 2.982 -45.028 1.00 65.94 467 ALA A O 1
ATOM 3724 N N . VAL A 1 468 ? 13.387 4.188 -45.593 1.00 66.19 468 VAL A N 1
ATOM 3725 C CA . VAL A 1 468 ? 14.056 5.100 -46.541 1.00 66.19 468 VAL A CA 1
ATOM 3726 C C . VAL A 1 468 ? 14.987 6.093 -45.823 1.00 66.19 468 VAL A C 1
ATOM 3728 O O . VAL A 1 468 ? 16.046 6.425 -46.338 1.00 66.19 468 VAL A O 1
ATOM 3731 N N . LEU A 1 469 ? 14.629 6.554 -44.618 1.00 60.72 469 LEU A N 1
ATOM 3732 C CA . LEU A 1 469 ? 15.425 7.502 -43.814 1.00 60.72 469 LEU A CA 1
ATOM 3733 C C . LEU A 1 469 ? 16.617 6.873 -43.075 1.00 60.72 469 LEU A C 1
ATOM 3735 O O . LEU A 1 469 ? 17.584 7.569 -42.766 1.00 60.72 469 LEU A O 1
ATOM 3739 N N . LYS A 1 470 ? 16.555 5.575 -42.756 1.00 54.62 470 LYS A N 1
ATOM 3740 C CA . LYS A 1 470 ? 17.604 4.844 -42.021 1.00 54.62 470 LYS A CA 1
ATOM 3741 C C . LYS A 1 470 ? 18.943 4.805 -42.775 1.00 54.62 470 LYS A C 1
ATOM 3743 O O . LYS A 1 470 ? 19.968 4.555 -42.149 1.00 54.62 470 LYS A O 1
ATOM 3748 N N . GLU A 1 471 ? 18.927 5.070 -44.077 1.00 51.34 471 GLU A N 1
ATOM 3749 C CA . GLU A 1 471 ? 20.111 5.102 -44.938 1.00 51.34 471 GLU A CA 1
ATOM 3750 C C . GLU A 1 471 ? 20.810 6.482 -44.995 1.00 51.34 471 GLU A C 1
ATOM 3752 O O . GLU A 1 471 ? 21.970 6.505 -45.379 1.00 51.34 471 GLU A O 1
ATOM 3757 N N . ASP A 1 472 ? 20.191 7.601 -44.559 1.00 51.56 472 ASP A N 1
ATOM 3758 C CA . ASP A 1 472 ? 20.707 8.970 -44.856 1.00 51.56 472 ASP A CA 1
ATOM 3759 C C . ASP A 1 472 ? 20.716 9.993 -43.676 1.00 51.56 472 ASP A C 1
ATOM 3761 O O . ASP A 1 472 ? 21.128 11.142 -43.827 1.00 51.56 472 ASP A O 1
ATOM 3765 N N . SER A 1 473 ? 20.359 9.590 -42.448 1.00 50.06 473 SER A N 1
ATOM 3766 C CA . SER A 1 473 ? 20.510 10.370 -41.188 1.00 50.06 473 SER A CA 1
ATOM 3767 C C . SER A 1 473 ? 19.631 11.642 -40.957 1.00 50.06 473 SER A C 1
ATOM 3769 O O . SER A 1 473 ? 18.805 12.047 -41.769 1.00 50.06 473 SER A O 1
ATOM 3771 N N . VAL A 1 474 ? 19.774 12.222 -39.747 1.00 46.44 474 VAL A N 1
ATOM 3772 C CA . VAL A 1 474 ? 19.171 13.433 -39.112 1.00 46.44 474 VAL A CA 1
ATOM 3773 C C . VAL A 1 474 ? 17.644 13.476 -38.889 1.00 46.44 474 VAL A C 1
ATOM 3775 O O . VAL A 1 474 ? 17.216 13.772 -37.770 1.00 46.44 474 VAL A O 1
ATOM 3778 N N . ASP A 1 475 ? 16.799 13.133 -39.862 1.00 50.47 475 ASP A N 1
ATOM 3779 C CA . ASP A 1 475 ? 15.327 13.274 -39.737 1.00 50.47 475 ASP A CA 1
ATOM 3780 C C . ASP A 1 475 ? 14.625 12.096 -39.018 1.00 50.47 475 ASP A C 1
ATOM 3782 O O . ASP A 1 475 ? 13.429 12.145 -38.703 1.00 50.47 475 ASP A O 1
ATOM 3786 N N . PHE A 1 476 ? 15.388 11.053 -38.680 1.00 53.22 476 PHE A N 1
ATOM 3787 C CA . PHE A 1 476 ? 14.929 9.835 -38.003 1.00 53.22 476 PHE A CA 1
ATOM 3788 C C . PHE A 1 476 ? 14.204 10.120 -36.674 1.00 53.22 476 PHE A C 1
ATOM 3790 O O . PHE A 1 476 ? 13.107 9.616 -36.432 1.00 53.22 476 PHE A O 1
ATOM 3797 N N . ASN A 1 477 ? 14.760 11.001 -35.836 1.00 49.41 477 ASN A N 1
ATOM 3798 C CA . ASN A 1 477 ? 14.221 11.290 -34.500 1.00 49.41 477 ASN A CA 1
ATOM 3799 C C . ASN A 1 477 ? 12.851 11.986 -34.540 1.00 49.41 477 ASN A C 1
ATOM 3801 O O . ASN A 1 477 ? 11.998 11.748 -33.684 1.00 49.41 477 ASN A O 1
ATOM 3805 N N . ARG A 1 478 ? 12.605 12.820 -35.558 1.00 57.75 478 ARG A N 1
ATOM 3806 C CA . ARG A 1 478 ? 11.322 13.514 -35.735 1.00 57.75 478 ARG A CA 1
ATOM 3807 C C . ARG A 1 478 ? 10.217 12.549 -36.166 1.00 57.75 478 ARG A C 1
ATOM 3809 O O . ARG A 1 478 ? 9.072 12.703 -35.742 1.00 57.75 478 ARG A O 1
ATOM 3816 N N . LEU A 1 479 ? 10.557 11.557 -36.989 1.00 59.00 479 LEU A N 1
ATOM 3817 C CA . LEU A 1 479 ? 9.608 10.557 -37.473 1.00 59.00 479 LEU A CA 1
ATOM 3818 C C . LEU A 1 479 ? 9.276 9.511 -36.391 1.00 59.00 479 LEU A C 1
ATOM 3820 O O . LEU A 1 479 ? 8.115 9.137 -36.248 1.00 59.00 479 LEU A O 1
ATOM 3824 N N . ILE A 1 480 ? 10.254 9.129 -35.559 1.00 60.12 480 ILE A N 1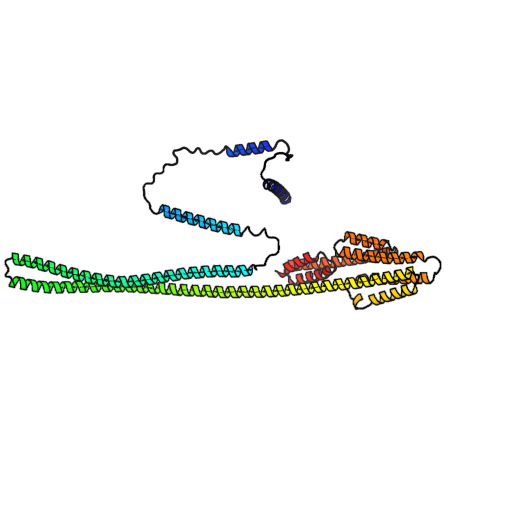
ATOM 3825 C CA . ILE A 1 480 ? 10.039 8.288 -34.365 1.00 60.12 480 ILE A CA 1
ATOM 3826 C C . ILE A 1 480 ? 9.050 8.943 -33.388 1.00 60.12 480 ILE A C 1
ATOM 3828 O O . ILE A 1 480 ? 8.160 8.266 -32.875 1.00 60.12 480 ILE A O 1
ATOM 3832 N N . GLY A 1 481 ? 9.138 10.264 -33.187 1.00 58.59 481 GLY A N 1
ATOM 3833 C CA . GLY A 1 481 ? 8.170 11.010 -32.374 1.00 58.59 481 GLY A CA 1
ATOM 3834 C C . GLY A 1 481 ? 6.729 10.887 -32.888 1.00 58.59 481 GLY A C 1
ATOM 3835 O O . GLY A 1 481 ? 5.821 10.612 -32.109 1.00 58.59 481 GLY A O 1
ATOM 3836 N N . ARG A 1 482 ? 6.523 10.990 -34.209 1.00 61.56 482 ARG A N 1
ATOM 3837 C CA . ARG A 1 482 ? 5.194 10.831 -34.833 1.00 61.56 482 ARG A CA 1
ATOM 3838 C C . ARG A 1 482 ? 4.649 9.404 -34.733 1.00 61.56 482 ARG A C 1
ATOM 3840 O O . ARG A 1 482 ? 3.451 9.221 -34.549 1.00 61.56 482 ARG A O 1
ATOM 3847 N N . ILE A 1 483 ? 5.518 8.397 -34.827 1.00 61.56 483 ILE A N 1
ATOM 3848 C CA . ILE A 1 483 ? 5.142 6.983 -34.668 1.00 61.56 483 ILE A CA 1
ATOM 3849 C C . ILE A 1 483 ? 4.743 6.680 -33.225 1.00 61.56 483 ILE A C 1
ATOM 3851 O O . ILE A 1 483 ? 3.750 5.994 -33.004 1.00 61.56 483 ILE A O 1
ATOM 3855 N N . SER A 1 484 ? 5.476 7.226 -32.252 1.00 54.12 484 SER A N 1
ATOM 3856 C CA . SER A 1 484 ? 5.121 7.125 -30.835 1.00 54.12 484 SER A CA 1
ATOM 3857 C C . SER A 1 484 ? 3.739 7.737 -30.578 1.00 54.12 484 SER A C 1
ATOM 3859 O O . SER A 1 484 ? 2.851 7.067 -30.060 1.00 54.12 484 SER A O 1
ATOM 3861 N N . GLU A 1 485 ? 3.488 8.959 -31.056 1.00 57.12 485 GLU A N 1
ATOM 3862 C CA . GLU A 1 485 ? 2.177 9.612 -30.920 1.00 57.12 485 GLU A CA 1
ATOM 3863 C C . GLU A 1 485 ? 1.026 8.821 -31.568 1.00 57.12 485 GLU A C 1
ATOM 3865 O O . GLU A 1 485 ? -0.088 8.831 -31.041 1.00 57.12 485 GLU A O 1
ATOM 3870 N N . ALA A 1 486 ? 1.294 8.115 -32.671 1.00 56.38 486 ALA A N 1
ATOM 3871 C CA . ALA A 1 486 ? 0.317 7.273 -33.354 1.00 56.38 486 ALA A CA 1
ATOM 3872 C C . ALA A 1 486 ? 0.122 5.880 -32.736 1.00 56.38 486 ALA A C 1
ATOM 3874 O O . ALA A 1 486 ? -0.914 5.271 -32.975 1.00 56.38 486 ALA A O 1
ATOM 3875 N N . GLY A 1 487 ? 1.082 5.374 -31.957 1.00 46.62 487 GLY A N 1
ATOM 3876 C CA . GLY A 1 487 ? 0.971 4.096 -31.243 1.00 46.62 487 GLY A CA 1
ATOM 3877 C C . GLY A 1 487 ? 0.305 4.195 -29.865 1.00 46.62 487 GLY A C 1
ATOM 3878 O O . GLY A 1 487 ? -0.116 3.178 -29.323 1.00 46.62 487 GLY A O 1
ATOM 3879 N N . TYR A 1 488 ? 0.206 5.402 -29.298 1.00 45.19 488 TYR A N 1
ATOM 3880 C CA . TYR A 1 488 ? -0.388 5.665 -27.978 1.00 45.19 488 TYR A CA 1
ATOM 3881 C C . TYR A 1 488 ? -1.877 6.078 -28.016 1.00 45.19 488 TYR A C 1
ATOM 3883 O O . TYR A 1 488 ? -2.457 6.325 -26.956 1.00 45.19 488 TYR A O 1
ATOM 3891 N N . ARG A 1 489 ? -2.500 6.178 -29.198 1.00 42.78 489 ARG A N 1
ATOM 3892 C CA . ARG A 1 489 ? -3.923 6.520 -29.392 1.00 42.78 489 ARG A CA 1
ATOM 3893 C C . ARG A 1 489 ? -4.662 5.398 -30.096 1.00 42.78 489 ARG A C 1
ATOM 3895 O O . ARG A 1 489 ? -5.852 5.215 -29.755 1.00 42.78 489 ARG A O 1
#

Sequence (489 aa):
MEGLFKKALILRRQKQLLSVIKSRGTSSIEGLNLPEGEGRKILAEIDRAVSGKKLLINDKTFSFTSKKKSFGLPLIINASAVLVIAAGVFIFSQFFRLREESIFTGSKSNVSTEGMLIEKLKEESQAKIAGKEAEIAATRVKLADIAAEKNQLERDIDRRISDREEELRRSIEEEMVSERVRLAGEGRTQEDIDKLLREMENARAAESARQLEEFRQQVLRELEEKTNAIALLTAEYEQVLSRQENEQQQIESAFQDREAELTEELRTQEASLRQETSVYAENLTRIEKQQENRQLVLDQIRSSYEKTNGYLKDLDYAKALTQLSSLENYLRQRGIASLPYMQDRLQVEFFIIDSLRKLITGEADRSGEKTASLVQTASDMTAVSGMVEEADSLFENGEMEKATELYLAALNEIPDLKKSYARLQEIEEISFQQRRETLSNLISTGDNLYGTGNYNASLQQYGQALAVLKEDSVDFNRLIGRISEAGYR

Foldseek 3Di:
DPPPVVVVVVVVVVVVVVVVVPPDDDDDDDDDPDDPDDVVVVVVVVVVVVPPDDDDDDPPPDDDDDPDDDPCPVVVVVVVVVVVVVVVVVVVVVVVVVPPPPDDPDDDDCPPPLVVVLVVLVVVLVVVLVVLVVVLVVLVVVLVVLVVVLVVLVVVLVVVLVVLLVVLVVVLVVVLVVQLVVCVVVVDDPVVSVVVSVVSSVVSVVVSVVVSVVVNVVSVVVSVVVVVVSVVVSVVSVVVSVVSVVVSVVSVVVSVVVSVVSVVVVVVVVVVVVVVVVVVVVVVVVVVVLVVVVVVLLVVLLVLLVVLLVCLVVVNLVVNLVSLVVSLVVCPPPVNCVNPVCVVVVVVSVVVSVVLNVVSVVVVVVPDPCSVVNSLVSVLVSVLSVLQVVLVVCVVVVVNVSSVVSNVVSCVSDVVSVVVVVVVVVVVVVVVVVLVVLLVVLQVVLVVCVVVVNLVVSLVSLVVSLVSAVVPDDCNVVSVVVSVVSVVD

Secondary structure (DSSP, 8-state):
--SHHHHHHHHHHHHHHHHHSSS------------TTSHHHHHHHHHHHHTT------TTS---------TTHHHHHHHHHHHHHHHHHHHHHHHHHTTSTTS--S------HHHHHHHHHHHHHHHHHHHHHHHHHHHHHHHHHHHHHHHHHHHHHHHHHHHHHHHHHHHHHHHHHHHHHHHHHTT--HHHHHHHHHHHHHHHHHHHHHHHHHHHHHHHHHHHHHHHHHHHHHHHHHHHHHHHHHHHHHHHHHHHHHHHHHHHHHHHHHHHHHHHHHHHHHHHHHHHHHHHHHHHHHHHHHHHHHHHHHHHHTT-HHHHHHHHHHHHHHHTSHHHHT-HHHHHHHHHHHHHHHHHHHHHHHHHTTTTS-HHHHHHHHHHHHHHHHHHHHHHHHHHTT-HHHHHHHHHHHHHT-HHHHHHHHHHHHHHHHHHHHHHHHHHHHHHHHHHHHHTT-HHHHHHHHHHHHHHHTTT-STHHHHHHHHHHHH--

pLDDT: mean 71.8, std 20.14, range [29.89, 98.12]